Protein AF-A0A7D9DD69-F1 (afdb_monomer)

pLDDT: mean 77.29, std 23.42, range [24.44, 98.25]

Mean predicted aligned error: 15.16 Å

Radius of gyration: 44.45 Å; Cα contacts (8 Å, |Δi|>4): 655; chains: 1; bounding box: 105×96×141 Å

Organism: Paramuricea clavata (NCBI:txid317549)

Solvent-accessible surface area (backbone atoms only — not comparable to full-atom values): 34321 Å² total; per-residue (Å²): 134,87,79,85,89,86,81,89,85,89,87,83,90,85,90,81,84,88,82,89,82,88,84,87,80,83,84,85,90,84,85,79,85,83,73,83,82,72,94,60,93,62,76,54,63,95,55,53,42,67,31,34,36,70,46,91,91,73,37,58,45,72,32,66,70,46,43,62,41,33,50,72,35,76,39,39,26,29,24,41,16,40,39,37,50,54,94,67,60,61,38,58,52,50,19,60,60,71,69,52,87,55,54,75,74,68,70,62,97,63,82,75,55,71,34,30,28,39,40,51,45,71,23,93,90,40,83,76,30,27,32,34,43,33,47,46,33,38,44,83,63,86,89,45,97,70,38,69,65,49,41,49,52,48,49,45,49,41,53,72,68,22,13,18,34,34,41,43,44,69,43,61,87,46,73,64,60,52,50,64,47,36,61,50,49,56,52,52,46,47,51,54,54,48,52,66,78,76,54,88,65,92,75,88,59,87,82,75,64,82,55,39,39,33,34,41,38,27,34,48,37,78,76,78,61,54,56,97,88,36,82,48,52,50,46,56,50,48,54,57,64,46,47,78,58,85,59,82,91,30,51,74,58,31,51,39,31,49,47,52,49,67,53,31,74,51,68,46,41,44,68,29,39,56,52,58,88,55,70,77,55,66,50,46,61,87,79,53,60,75,85,70,41,38,66,72,22,53,55,45,50,52,52,48,41,52,45,55,75,70,66,44,45,64,25,54,57,90,91,30,72,30,22,24,50,50,45,44,54,52,50,51,45,47,40,53,17,61,65,67,77,45,62,46,50,63,68,62,53,49,53,51,48,31,51,54,51,48,52,54,51,52,50,54,46,51,50,53,50,52,49,56,46,59,73,64,62,78,59,27,48,49,67,68,59,50,50,52,52,50,51,52,52,52,50,52,46,50,53,51,55,74,66,35,69,56,50,74,67,42,95,57,42,70,59,53,53,46,56,51,51,53,53,53,50,54,51,49,57,52,51,55,52,48,36,38,51,47,3,41,51,53,41,52,52,52,48,52,60,61,40,46,63,57,52,52,38,54,77,67,48,70,39,72,38,93,67,17,50,64,51,50,53,54,53,51,54,50,39,50,51,53,59,69,70,48,77,67,37,23,76,29,40,64,60,55,52,50,55,50,58,60,67,42,50,65,56,53,52,51,42,45,52,50,32,52,52,52,51,53,52,51,52,53,54,51,64,73,50,66,85,76,73,87,90,89,70,71,72,72,60,65,75,63,63,75,63,58,65,62,52,53,54,53,52,51,52,56,55,54,71,72,68,70,89,87,84,86,89,87,88,84,85,82,90,76,89,82,89,82,80,85,84,84,83,86,134

Structure (mmCIF, N/CA/C/O backbone):
data_AF-A0A7D9DD69-F1
#
_entry.id   AF-A0A7D9DD69-F1
#
loop_
_atom_site.group_PDB
_atom_site.id
_atom_site.type_symbol
_atom_site.label_atom_id
_atom_site.label_alt_id
_atom_site.label_comp_id
_atom_site.label_asym_id
_atom_site.label_entity_id
_atom_site.label_seq_id
_atom_site.pdbx_PDB_ins_code
_atom_site.Cartn_x
_atom_site.Cartn_y
_atom_site.Cartn_z
_atom_site.occupancy
_atom_site.B_iso_or_equiv
_atom_site.auth_seq_id
_atom_site.auth_comp_id
_atom_site.auth_asym_id
_atom_site.auth_atom_id
_atom_site.pdbx_PDB_model_num
ATOM 1 N N . MET A 1 1 ? 31.871 -36.372 48.727 1.00 32.78 1 MET A N 1
ATOM 2 C CA . MET A 1 1 ? 32.206 -37.643 49.404 1.00 32.78 1 MET A CA 1
ATOM 3 C C . MET A 1 1 ? 31.165 -38.695 49.042 1.00 32.78 1 MET A C 1
ATOM 5 O O . MET A 1 1 ? 30.030 -38.507 49.437 1.00 32.78 1 MET A O 1
ATOM 9 N N . ARG A 1 2 ? 31.600 -39.726 48.288 1.00 28.94 2 ARG A N 1
ATOM 10 C CA . ARG A 1 2 ? 31.247 -41.170 48.341 1.00 28.94 2 ARG A CA 1
ATOM 11 C C . ARG A 1 2 ? 29.756 -41.576 48.411 1.00 28.94 2 ARG A C 1
ATOM 13 O O . ARG A 1 2 ? 29.055 -41.117 49.290 1.00 28.94 2 ARG A O 1
ATOM 20 N N . ASN A 1 3 ? 29.223 -42.524 47.639 1.00 29.34 3 ASN A N 1
ATOM 21 C CA . ASN A 1 3 ? 29.781 -43.535 46.736 1.00 29.34 3 ASN A CA 1
ATOM 22 C C . ASN A 1 3 ? 28.665 -44.042 45.798 1.00 29.34 3 ASN A C 1
ATOM 24 O O . ASN A 1 3 ? 27.531 -44.221 46.235 1.00 29.34 3 ASN A O 1
ATOM 28 N N . SER A 1 4 ? 29.035 -44.339 44.552 1.00 29.94 4 SER A N 1
ATOM 29 C CA . SER A 1 4 ? 28.314 -45.209 43.611 1.00 29.94 4 SER A CA 1
ATOM 30 C C . SER A 1 4 ? 28.330 -46.680 44.065 1.00 29.94 4 SER A C 1
ATOM 32 O O . SER A 1 4 ? 29.040 -47.029 45.013 1.00 29.94 4 SER A O 1
ATOM 34 N N . PRO A 1 5 ? 27.722 -47.574 43.269 1.00 42.00 5 PRO A N 1
ATOM 35 C CA . PRO A 1 5 ? 28.409 -48.806 42.912 1.00 42.00 5 PRO A CA 1
ATOM 36 C C . PRO A 1 5 ? 28.616 -48.941 41.396 1.00 42.00 5 PRO A C 1
ATOM 38 O O . PRO A 1 5 ? 27.797 -48.532 40.577 1.00 42.00 5 PRO A O 1
ATOM 41 N N . VAL A 1 6 ? 29.777 -49.508 41.087 1.00 30.62 6 VAL A N 1
ATOM 42 C CA . VAL A 1 6 ? 30.357 -49.869 39.789 1.00 30.62 6 VAL A CA 1
ATOM 43 C C . VAL A 1 6 ? 30.168 -51.374 39.575 1.00 30.62 6 VAL A C 1
ATOM 45 O O . VAL A 1 6 ? 30.194 -52.105 40.562 1.00 30.62 6 VAL A O 1
ATOM 48 N N . MET A 1 7 ? 30.040 -51.808 38.315 1.00 26.09 7 MET A N 1
ATOM 49 C CA . MET A 1 7 ? 30.712 -52.969 37.679 1.00 26.09 7 MET A CA 1
ATOM 50 C C . MET A 1 7 ? 30.493 -52.815 36.151 1.00 26.09 7 MET A C 1
ATOM 52 O O . MET A 1 7 ? 29.341 -52.745 35.735 1.00 26.09 7 MET A O 1
ATOM 56 N N . ASP A 1 8 ? 31.472 -52.453 35.302 1.00 26.75 8 ASP A N 1
ATOM 57 C CA . ASP A 1 8 ? 32.654 -53.201 34.793 1.00 26.75 8 ASP A CA 1
ATOM 58 C C . ASP A 1 8 ? 32.278 -54.567 34.187 1.00 26.75 8 ASP A C 1
ATOM 60 O O . ASP A 1 8 ? 31.524 -55.307 34.804 1.00 26.75 8 ASP A O 1
ATOM 64 N N . PHE A 1 9 ? 32.742 -55.049 33.029 1.00 26.03 9 PHE A N 1
ATOM 65 C CA . PHE A 1 9 ? 33.664 -54.663 31.944 1.00 26.03 9 PHE A CA 1
ATOM 66 C C . PHE A 1 9 ? 33.305 -55.649 30.794 1.00 26.03 9 PHE A C 1
ATOM 68 O O . PHE A 1 9 ? 32.940 -56.778 31.104 1.00 26.03 9 PHE A O 1
ATOM 75 N N . ASP A 1 10 ? 33.433 -55.308 29.503 1.00 24.94 10 ASP A N 1
ATOM 76 C CA . ASP A 1 10 ? 34.508 -55.902 28.683 1.00 24.94 10 ASP A CA 1
ATOM 77 C C . ASP A 1 10 ? 34.605 -55.353 27.247 1.00 24.94 10 ASP A C 1
ATOM 79 O O . ASP A 1 10 ? 33.635 -54.954 26.603 1.00 24.94 10 ASP A O 1
ATOM 83 N N . ARG A 1 11 ? 35.851 -55.336 26.777 1.00 27.84 11 ARG A N 1
ATOM 84 C CA . ARG A 1 11 ? 36.372 -54.809 25.514 1.00 27.84 11 ARG A CA 1
ATOM 85 C C . ARG A 1 11 ? 36.341 -55.880 24.415 1.00 27.84 11 ARG A C 1
ATOM 87 O O . ARG A 1 11 ? 36.663 -57.031 24.674 1.00 27.84 11 ARG A O 1
ATOM 94 N N . SER A 1 12 ? 36.179 -55.482 23.150 1.00 25.77 12 SER A N 1
ATOM 95 C CA . SER A 1 12 ? 37.261 -55.600 22.145 1.00 25.77 12 SER A CA 1
ATOM 96 C C . SER A 1 12 ? 36.825 -55.262 20.709 1.00 25.77 12 SER A C 1
ATOM 98 O O . SER A 1 12 ? 35.884 -55.791 20.135 1.00 25.77 12 SER A O 1
ATOM 100 N N . THR A 1 13 ? 37.609 -54.342 20.155 1.00 27.44 13 THR A N 1
ATOM 101 C CA . THR A 1 13 ? 37.945 -54.027 18.760 1.00 27.44 13 THR A CA 1
ATOM 102 C C . THR A 1 13 ? 37.728 -55.094 17.674 1.00 27.44 13 THR A C 1
ATOM 104 O O . THR A 1 13 ? 38.210 -56.215 17.827 1.00 27.44 13 THR A O 1
ATOM 107 N N . LYS A 1 14 ? 37.275 -54.657 16.483 1.00 26.62 14 LYS A N 1
ATOM 108 C CA . LYS A 1 14 ? 38.001 -54.853 15.203 1.00 26.62 14 LYS A CA 1
ATOM 109 C C . LYS A 1 14 ? 37.484 -53.943 14.073 1.00 26.62 14 LYS A C 1
ATOM 111 O O . LYS A 1 14 ? 36.289 -53.827 13.839 1.00 26.62 14 LYS A O 1
ATOM 116 N N . PHE A 1 15 ? 38.442 -53.311 13.398 1.00 25.58 15 PHE A N 1
ATOM 117 C CA . PHE A 1 15 ? 38.331 -52.524 12.166 1.00 25.58 15 PHE A CA 1
ATOM 118 C C . PHE A 1 15 ? 38.009 -53.408 10.946 1.00 25.58 15 PHE A C 1
ATOM 120 O O . PHE A 1 15 ? 38.595 -54.480 10.818 1.00 25.58 15 PHE A O 1
ATOM 127 N N . SER A 1 16 ? 37.182 -52.904 10.022 1.00 26.50 16 SER A N 1
ATOM 128 C CA . SER A 1 16 ? 37.130 -53.288 8.595 1.00 26.50 16 SER A CA 1
ATOM 129 C C . SER A 1 16 ? 36.269 -52.262 7.836 1.00 26.50 16 SER A C 1
ATOM 131 O O . SER A 1 16 ? 35.055 -52.255 7.973 1.00 26.50 16 SER A O 1
ATOM 133 N N . SER A 1 17 ? 36.897 -51.220 7.287 1.00 26.41 17 SER A N 1
ATOM 134 C CA . SER A 1 17 ? 36.973 -50.912 5.843 1.00 26.41 17 SER A CA 1
ATOM 135 C C . SER A 1 17 ? 35.661 -50.523 5.136 1.00 26.41 17 SER A C 1
ATOM 137 O O . SER A 1 17 ? 34.752 -51.325 4.972 1.00 26.41 17 SER A O 1
ATOM 139 N N . ALA A 1 18 ? 35.672 -49.266 4.686 1.00 28.25 18 ALA A N 1
ATOM 140 C CA . ALA A 1 18 ? 34.823 -48.565 3.725 1.00 28.25 18 ALA A CA 1
ATOM 141 C C . ALA A 1 18 ? 34.031 -49.394 2.697 1.00 28.25 18 ALA A C 1
ATOM 143 O O . ALA A 1 18 ? 34.611 -50.246 2.036 1.00 28.25 18 ALA A O 1
ATOM 144 N N . GLU A 1 19 ? 32.782 -48.975 2.449 1.00 26.14 19 GLU A N 1
ATOM 145 C CA . GLU A 1 19 ? 32.235 -48.752 1.100 1.00 26.14 19 GLU A CA 1
ATOM 146 C C . GLU A 1 19 ? 30.929 -47.917 1.141 1.00 26.14 19 GLU A C 1
ATOM 148 O O . GLU A 1 19 ? 29.940 -48.290 1.758 1.00 26.14 19 GLU A O 1
ATOM 153 N N . ASN A 1 20 ? 31.022 -46.721 0.550 1.00 26.17 20 ASN A N 1
ATOM 154 C CA . ASN A 1 20 ? 30.068 -45.922 -0.236 1.00 26.17 20 ASN A CA 1
ATOM 155 C C . ASN A 1 20 ? 28.526 -46.118 -0.190 1.00 26.17 20 ASN A C 1
ATOM 157 O O . ASN A 1 20 ? 28.002 -47.222 -0.224 1.00 26.17 20 ASN A O 1
ATOM 161 N N . LEU A 1 21 ? 27.860 -44.962 -0.396 1.00 25.94 21 LEU A N 1
ATOM 162 C CA . LEU A 1 21 ? 26.532 -44.709 -1.007 1.00 25.94 21 LEU A CA 1
ATOM 163 C C . LEU A 1 21 ? 25.315 -44.493 -0.079 1.00 25.94 21 LEU A C 1
ATOM 165 O O . LEU A 1 21 ? 24.577 -45.400 0.279 1.00 25.94 21 LEU A O 1
ATOM 169 N N . THR A 1 22 ? 25.088 -43.204 0.211 1.00 27.81 22 THR A N 1
ATOM 170 C CA . THR A 1 22 ? 23.798 -42.475 0.206 1.00 27.81 22 THR A CA 1
ATOM 171 C C . THR A 1 22 ? 22.512 -43.268 0.474 1.00 27.81 22 THR A C 1
ATOM 173 O O . THR A 1 22 ? 21.869 -43.771 -0.447 1.00 27.81 22 THR A O 1
ATOM 176 N N . THR A 1 23 ? 22.049 -43.234 1.723 1.00 26.03 23 THR A N 1
ATOM 177 C CA . THR A 1 23 ? 20.696 -43.627 2.133 1.00 26.03 23 THR A CA 1
ATOM 178 C C . THR A 1 23 ? 19.752 -42.422 2.133 1.00 26.03 23 THR A C 1
ATOM 180 O O . THR A 1 23 ? 19.706 -41.628 3.070 1.00 26.03 23 THR A O 1
ATOM 183 N N . ASN A 1 24 ? 18.956 -42.318 1.069 1.00 28.27 24 ASN A N 1
ATOM 184 C CA . ASN A 1 24 ? 17.640 -41.687 1.096 1.00 28.27 24 ASN A CA 1
ATOM 185 C C . ASN A 1 24 ? 16.652 -42.709 1.672 1.00 28.27 24 ASN A C 1
ATOM 187 O O . ASN A 1 24 ? 16.369 -43.698 1.006 1.00 28.27 24 ASN A O 1
ATOM 191 N N . GLN A 1 25 ? 16.129 -42.478 2.878 1.00 26.81 25 GLN A N 1
ATOM 192 C CA . GLN A 1 25 ? 14.882 -43.086 3.360 1.00 26.81 25 GLN A CA 1
ATOM 193 C C . GLN A 1 25 ? 14.379 -42.318 4.595 1.00 26.81 25 GLN A C 1
ATOM 195 O O . GLN A 1 25 ? 14.824 -42.539 5.719 1.00 26.81 25 GLN A O 1
ATOM 200 N N . LYS A 1 26 ? 13.430 -41.398 4.381 1.00 27.92 26 LYS A N 1
ATOM 201 C CA . LYS A 1 26 ? 12.448 -41.007 5.398 1.00 27.92 26 LYS A CA 1
ATOM 202 C C . LYS A 1 26 ? 11.127 -41.664 5.018 1.00 27.92 26 LYS A C 1
ATOM 204 O O . LYS A 1 26 ? 10.558 -41.359 3.973 1.00 27.92 26 LYS A O 1
ATOM 209 N N . ASN A 1 27 ? 10.686 -42.579 5.875 1.00 26.03 27 ASN A N 1
ATOM 210 C CA . ASN A 1 27 ? 9.362 -43.176 5.833 1.00 26.03 27 ASN A CA 1
ATOM 211 C C . ASN A 1 27 ? 8.303 -42.144 6.238 1.00 26.03 27 ASN A C 1
ATOM 213 O O . ASN A 1 27 ? 8.341 -41.582 7.330 1.00 26.03 27 ASN A O 1
ATOM 217 N N . SER A 1 28 ? 7.387 -41.939 5.296 1.00 24.61 28 SER A N 1
ATOM 218 C CA . SER A 1 28 ? 5.951 -41.689 5.437 1.00 24.61 28 SER A CA 1
ATOM 219 C C . SER A 1 28 ? 5.331 -42.058 6.795 1.00 24.61 28 SER A C 1
ATOM 221 O O . SER A 1 28 ? 5.498 -43.188 7.252 1.00 24.61 28 SER A O 1
ATOM 223 N N . LEU A 1 29 ? 4.547 -41.135 7.369 1.00 25.02 29 LEU A N 1
ATOM 224 C CA . LEU A 1 29 ? 3.099 -41.318 7.569 1.00 25.02 29 LEU A CA 1
ATOM 225 C C . LEU A 1 29 ? 2.457 -39.982 8.003 1.00 25.02 29 LEU A C 1
ATOM 227 O O . LEU A 1 29 ? 2.649 -39.558 9.135 1.00 25.02 29 LEU A O 1
ATOM 231 N N . TYR A 1 30 ? 1.748 -39.319 7.086 1.00 24.44 30 TYR A N 1
ATOM 232 C CA . TYR A 1 30 ? 0.469 -38.606 7.276 1.00 24.44 30 TYR A CA 1
ATOM 233 C C . TYR A 1 30 ? 0.099 -37.991 5.917 1.00 24.44 30 TYR A C 1
ATOM 235 O O . TYR A 1 30 ? 0.743 -37.053 5.450 1.00 24.44 30 TYR A O 1
ATOM 243 N N . SER A 1 31 ? -0.883 -38.589 5.244 1.00 24.77 31 SER A N 1
ATOM 244 C CA . SER A 1 31 ? -1.417 -38.103 3.969 1.00 24.77 31 SER A CA 1
ATOM 245 C C . SER A 1 31 ? -2.354 -36.914 4.211 1.00 24.77 31 SER A C 1
ATOM 247 O O . SER A 1 31 ? -3.229 -37.027 5.069 1.00 24.77 31 SER A O 1
ATOM 249 N N . PRO A 1 32 ? -2.226 -35.807 3.464 1.00 31.25 32 PRO A N 1
ATOM 250 C CA . PRO A 1 32 ? -3.256 -34.787 3.390 1.00 31.25 32 PRO A CA 1
ATOM 251 C C . PRO A 1 32 ? -4.260 -35.189 2.300 1.00 31.25 32 PRO A C 1
ATOM 253 O O . PRO A 1 32 ? -3.944 -35.164 1.113 1.00 31.25 32 PRO A O 1
ATOM 256 N N . GLU A 1 33 ? -5.470 -35.571 2.694 1.00 29.34 33 GLU A N 1
ATOM 257 C CA . GLU A 1 33 ? -6.645 -35.345 1.844 1.00 29.34 33 GLU A CA 1
ATOM 258 C C . GLU A 1 33 ? -6.802 -33.809 1.797 1.00 29.34 33 GLU A C 1
ATOM 260 O O . GLU A 1 33 ? -6.811 -33.157 2.836 1.00 29.34 33 GLU A O 1
ATOM 265 N N . GLY A 1 34 ? -6.727 -33.115 0.6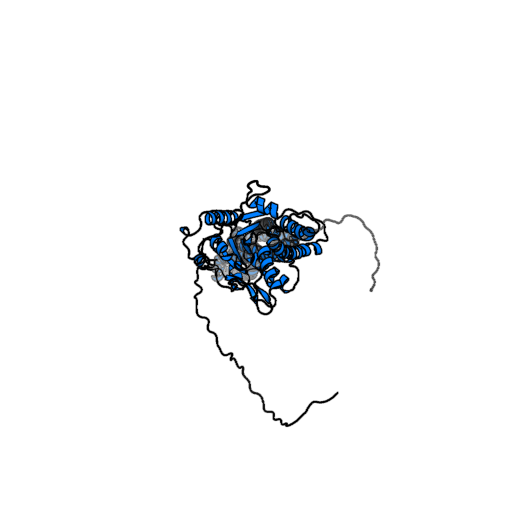67 1.00 30.33 34 GLY A N 1
ATOM 266 C CA . GLY A 1 34 ? -7.382 -33.413 -0.597 1.00 30.33 34 GLY A CA 1
ATOM 267 C C . GLY A 1 34 ? -8.543 -32.433 -0.776 1.00 30.33 34 GLY A C 1
ATOM 268 O O . GLY A 1 34 ? -9.678 -32.867 -0.893 1.00 30.33 34 GLY A O 1
ATOM 269 N N . CYS A 1 35 ? -8.260 -31.126 -0.743 1.00 27.83 35 CYS A N 1
ATOM 270 C CA . CYS A 1 35 ? -9.145 -30.112 -1.311 1.00 27.83 35 CYS A CA 1
ATOM 271 C C . CYS A 1 35 ? -8.352 -29.386 -2.388 1.00 27.83 35 CYS A C 1
ATOM 273 O O . CYS A 1 35 ? -7.356 -28.715 -2.097 1.00 27.83 35 CYS A O 1
ATOM 275 N N . ASP A 1 36 ? -8.790 -29.590 -3.623 1.00 28.75 36 ASP A N 1
ATOM 276 C CA . ASP A 1 36 ? -8.351 -28.867 -4.799 1.00 28.75 36 ASP A CA 1
ATOM 277 C C . ASP A 1 36 ? -8.392 -27.361 -4.512 1.00 28.75 36 ASP A C 1
ATOM 279 O O . ASP A 1 36 ? -9.416 -26.798 -4.121 1.00 28.75 36 ASP A O 1
ATOM 283 N N . LEU A 1 37 ? -7.239 -26.706 -4.645 1.00 37.34 37 LEU A N 1
ATOM 284 C CA . LEU A 1 37 ? -7.178 -25.253 -4.703 1.00 37.34 37 LEU A CA 1
ATOM 285 C C . LEU A 1 37 ? -7.710 -24.862 -6.077 1.00 37.34 37 LEU A C 1
ATOM 287 O O . LEU A 1 37 ? -6.955 -24.816 -7.049 1.00 37.34 37 LEU A O 1
ATOM 291 N N . ASP A 1 38 ? -9.021 -24.642 -6.139 1.00 34.59 38 ASP A N 1
ATOM 292 C CA . ASP A 1 38 ? -9.677 -24.056 -7.295 1.00 34.59 38 ASP A CA 1
ATOM 293 C C . ASP A 1 38 ? -8.937 -22.784 -7.716 1.00 34.59 38 ASP A C 1
ATOM 295 O O . ASP A 1 38 ? -8.648 -21.883 -6.923 1.00 34.59 38 ASP A O 1
ATOM 299 N N . THR A 1 39 ? -8.638 -22.729 -9.006 1.00 37.16 39 THR A N 1
ATOM 300 C CA . THR A 1 39 ? -8.120 -21.581 -9.745 1.00 37.16 39 THR A CA 1
ATOM 301 C C . THR A 1 39 ? -9.190 -20.495 -9.896 1.00 37.16 39 THR A C 1
ATOM 303 O O . THR A 1 39 ? -9.486 -20.081 -11.015 1.00 37.16 39 THR A O 1
ATOM 306 N N . ASN A 1 40 ? -9.801 -20.056 -8.795 1.00 38.56 40 ASN A N 1
ATOM 307 C CA . ASN A 1 40 ? -10.759 -18.957 -8.810 1.00 38.56 40 ASN A CA 1
ATOM 308 C C . ASN A 1 40 ? -10.058 -17.645 -8.455 1.00 38.56 40 ASN A C 1
ATOM 310 O O . ASN A 1 40 ? -9.325 -17.560 -7.471 1.00 38.56 40 ASN A O 1
ATOM 314 N N . ASP A 1 41 ? -10.336 -16.623 -9.262 1.00 50.88 41 ASP A N 1
ATOM 315 C CA . ASP A 1 41 ? -9.939 -15.214 -9.134 1.00 50.88 41 ASP A CA 1
ATOM 316 C C . ASP A 1 41 ? -10.411 -14.530 -7.826 1.00 50.88 41 ASP A C 1
ATOM 318 O O . ASP A 1 41 ? -10.318 -13.310 -7.682 1.00 50.88 41 ASP A O 1
ATOM 322 N N . ASP A 1 42 ? -10.899 -15.290 -6.843 1.00 64.50 42 ASP A N 1
ATOM 323 C CA . ASP A 1 42 ? -11.388 -14.766 -5.576 1.00 64.50 42 ASP A CA 1
ATOM 324 C C . ASP A 1 42 ? -10.217 -14.532 -4.613 1.00 64.50 42 ASP A C 1
ATOM 326 O O . ASP A 1 42 ? -9.624 -15.445 -4.036 1.00 64.50 42 ASP A O 1
ATOM 330 N N . ILE A 1 43 ? -9.881 -13.254 -4.427 1.00 77.00 43 ILE A N 1
ATOM 331 C CA . ILE A 1 43 ? -8.858 -12.786 -3.475 1.00 77.00 43 ILE A CA 1
ATOM 332 C C . ILE A 1 43 ? -9.223 -13.180 -2.029 1.00 77.00 43 ILE A C 1
ATOM 334 O O . ILE A 1 43 ? -8.339 -13.336 -1.181 1.00 77.00 43 ILE A O 1
ATOM 338 N N . TYR A 1 44 ? -10.518 -13.343 -1.743 1.00 85.56 44 TYR A N 1
ATOM 339 C CA . TYR A 1 44 ? -11.064 -13.552 -0.406 1.00 85.56 44 TYR A CA 1
ATOM 340 C C . TYR A 1 44 ? -11.412 -15.009 -0.117 1.00 85.56 44 TYR A C 1
ATOM 342 O O . TYR A 1 44 ? -11.805 -15.778 -0.987 1.00 85.56 44 TYR A O 1
ATOM 350 N N . THR A 1 45 ? -11.308 -15.376 1.156 1.00 80.75 45 THR A N 1
ATOM 351 C CA . THR A 1 45 ? -11.701 -16.692 1.655 1.00 80.75 45 THR A CA 1
ATOM 352 C C . THR A 1 45 ? -13.203 -16.752 1.922 1.00 80.75 45 THR A C 1
ATOM 354 O O . THR A 1 45 ? -13.808 -15.803 2.427 1.00 80.75 45 THR A O 1
ATOM 357 N N . THR A 1 46 ? -13.812 -17.898 1.615 1.00 84.88 46 THR A N 1
ATOM 358 C CA . THR A 1 46 ? -15.241 -18.153 1.861 1.00 84.88 46 THR A CA 1
ATOM 359 C C . THR A 1 46 ? -15.573 -18.267 3.347 1.00 84.88 46 THR A C 1
ATOM 361 O O . THR A 1 46 ? -16.703 -17.997 3.737 1.00 84.88 46 THR A O 1
ATOM 364 N N . GLU A 1 47 ? -14.590 -18.623 4.174 1.00 89.44 47 GLU A N 1
ATOM 365 C CA . GLU A 1 47 ? -14.723 -18.821 5.616 1.00 89.44 47 GLU A CA 1
ATOM 366 C C . GLU A 1 47 ? -13.608 -18.082 6.370 1.00 89.44 47 GLU A C 1
ATOM 368 O O . GLU A 1 47 ? -12.495 -17.941 5.844 1.00 89.44 47 GLU A O 1
ATOM 373 N N . PRO A 1 48 ? -13.867 -17.628 7.609 1.00 93.12 48 PRO A N 1
ATOM 374 C CA . PRO A 1 48 ? -12.834 -17.045 8.447 1.00 93.12 48 PRO A CA 1
ATOM 375 C C . PRO A 1 48 ? -11.748 -18.063 8.773 1.00 93.12 48 PRO A C 1
ATOM 377 O O . PRO A 1 48 ? -11.996 -19.260 8.915 1.00 93.12 48 PRO A O 1
ATOM 380 N N . MET A 1 49 ? -10.528 -17.571 8.963 1.00 93.00 49 MET A N 1
ATOM 381 C CA . MET A 1 49 ? -9.384 -18.424 9.267 1.00 93.00 49 MET A CA 1
ATOM 382 C C . MET A 1 49 ? -8.542 -17.892 10.420 1.00 93.00 49 MET A C 1
ATOM 384 O O . MET A 1 49 ? -8.548 -16.686 10.689 1.00 93.00 49 MET A O 1
ATOM 388 N N . PRO A 1 50 ? -7.775 -18.762 11.097 1.00 93.38 50 PRO A N 1
ATOM 389 C CA . PRO A 1 50 ? -6.865 -18.310 12.131 1.00 93.38 50 PRO A CA 1
ATOM 390 C C . PRO A 1 50 ? -5.807 -17.369 11.551 1.00 93.38 50 PRO A C 1
ATOM 392 O O . PRO A 1 50 ? -5.153 -17.698 10.562 1.00 93.38 50 PRO A O 1
ATOM 395 N N . PHE A 1 51 ? -5.614 -16.217 12.189 1.00 95.56 51 PHE A N 1
ATOM 396 C CA . PHE A 1 51 ? -4.622 -15.221 11.797 1.00 95.56 51 PHE A CA 1
ATOM 397 C C . PHE A 1 51 ? -3.431 -15.195 12.741 1.00 95.56 51 PHE A C 1
ATOM 399 O O . PHE A 1 51 ? -2.302 -15.349 12.293 1.00 95.56 51 PHE A O 1
ATOM 406 N N . ILE A 1 52 ? -3.668 -15.025 14.040 1.00 94.00 52 ILE A N 1
ATOM 407 C CA . ILE A 1 52 ? -2.615 -15.048 15.057 1.00 94.00 52 ILE A CA 1
ATOM 408 C C . ILE A 1 52 ? -2.967 -16.137 16.049 1.00 94.00 52 ILE A C 1
ATOM 410 O O . ILE A 1 52 ? -4.033 -16.103 16.651 1.00 94.00 52 ILE A O 1
ATOM 414 N N . GLN A 1 53 ? -2.082 -17.109 16.220 1.00 89.50 53 GLN A N 1
ATOM 415 C CA . GLN A 1 53 ? -2.321 -18.258 17.087 1.00 89.50 53 GLN A CA 1
ATOM 416 C C . GLN A 1 53 ? -1.179 -18.423 18.073 1.00 89.50 53 GLN A C 1
ATOM 418 O O . GLN A 1 53 ? -0.044 -18.043 17.791 1.00 89.50 53 GLN A O 1
ATOM 423 N N . SER A 1 54 ? -1.479 -19.017 19.224 1.00 83.25 54 SER A N 1
ATOM 424 C CA . SER A 1 54 ? -0.436 -19.466 20.134 1.00 83.25 54 SER A CA 1
ATOM 425 C C . SER A 1 54 ? 0.077 -20.835 19.711 1.00 83.25 54 SER A C 1
ATOM 427 O O . SER A 1 54 ? -0.701 -21.745 19.422 1.00 83.25 54 SER A O 1
ATOM 429 N N . VAL A 1 55 ? 1.396 -20.961 19.662 1.00 80.38 55 VAL A N 1
ATOM 430 C CA . VAL A 1 55 ? 2.125 -22.217 19.483 1.00 80.38 55 VAL A CA 1
ATOM 431 C C . VAL A 1 55 ? 2.784 -22.611 20.804 1.00 80.38 55 VAL A C 1
ATOM 433 O O . VAL A 1 55 ? 2.828 -21.817 21.745 1.00 80.38 55 VAL A O 1
ATOM 436 N N . GLY A 1 56 ? 3.290 -23.847 20.888 1.00 67.56 56 GLY A N 1
ATOM 437 C CA . GLY A 1 56 ? 3.907 -24.388 22.106 1.00 67.56 56 GLY A CA 1
ATOM 438 C C . GLY A 1 56 ? 4.841 -23.390 22.807 1.00 67.56 56 GLY A C 1
ATOM 439 O O . GLY A 1 56 ? 5.625 -22.700 22.151 1.00 67.56 56 GLY A O 1
ATOM 440 N N . ASN A 1 57 ? 4.744 -23.331 24.141 1.00 70.44 57 ASN A N 1
ATOM 441 C CA . ASN A 1 57 ? 5.411 -22.371 25.038 1.00 70.44 57 ASN A CA 1
ATOM 442 C C . ASN A 1 57 ? 4.794 -20.954 25.073 1.00 70.44 57 ASN A C 1
ATOM 444 O O . ASN A 1 57 ? 5.490 -20.000 25.417 1.00 70.44 57 ASN A O 1
ATOM 448 N N . GLY A 1 58 ? 3.522 -20.788 24.690 1.00 73.31 58 GLY A N 1
ATOM 449 C CA . GLY A 1 58 ? 2.781 -19.526 24.850 1.00 73.31 58 GLY A CA 1
ATOM 450 C C . GLY A 1 58 ? 3.141 -18.422 23.847 1.00 73.31 58 GLY A C 1
ATOM 451 O O . GLY A 1 58 ? 2.605 -17.318 23.929 1.00 73.31 58 GLY A O 1
ATOM 452 N N . LYS A 1 59 ? 4.014 -18.704 22.870 1.00 84.25 59 LYS A N 1
ATOM 453 C CA . LYS A 1 59 ? 4.415 -17.740 21.834 1.00 84.25 59 LYS A CA 1
ATOM 454 C C . LYS A 1 59 ? 3.326 -17.571 20.785 1.00 84.25 59 LYS A C 1
ATOM 456 O O . LYS A 1 59 ? 2.713 -18.547 20.366 1.00 84.25 59 LYS A O 1
ATOM 461 N N . LEU A 1 60 ? 3.130 -16.346 20.316 1.00 89.25 60 LEU A N 1
ATOM 462 C CA . LEU A 1 60 ? 2.199 -16.022 19.240 1.00 89.25 60 LEU A CA 1
ATOM 463 C C . LEU A 1 60 ? 2.889 -16.113 17.874 1.00 89.25 60 LEU A C 1
ATOM 465 O O . LEU A 1 60 ? 4.060 -15.765 17.742 1.00 89.25 60 LEU A O 1
ATOM 469 N N . VAL A 1 61 ? 2.181 -16.560 16.843 1.00 92.31 61 VAL A N 1
ATOM 470 C CA . VAL A 1 61 ? 2.672 -16.591 15.456 1.00 92.31 61 VAL A CA 1
ATOM 471 C C . VAL A 1 61 ? 1.579 -16.154 14.494 1.00 92.31 61 VAL A C 1
ATOM 473 O O . VAL A 1 61 ? 0.401 -16.439 14.714 1.00 92.31 61 VAL A O 1
ATOM 476 N N . VAL A 1 62 ? 1.982 -15.482 13.415 1.00 95.25 62 VAL A N 1
ATOM 477 C CA . VAL A 1 62 ? 1.094 -15.159 12.294 1.00 95.25 62 VAL A CA 1
ATOM 478 C C . VAL A 1 62 ? 0.955 -16.391 11.400 1.00 95.25 62 VAL A C 1
ATOM 480 O O . VAL A 1 62 ? 1.945 -17.031 11.046 1.00 95.25 62 VAL A O 1
ATOM 483 N N . ASN A 1 63 ? -0.277 -16.734 11.037 1.00 94.62 63 ASN A N 1
ATOM 484 C CA . ASN A 1 63 ? -0.594 -17.865 10.183 1.00 94.62 63 ASN A CA 1
ATOM 485 C C . ASN A 1 63 ? -0.139 -17.586 8.733 1.00 94.62 63 ASN A C 1
ATOM 487 O O . ASN A 1 63 ? -0.607 -16.614 8.130 1.00 94.62 63 ASN A O 1
ATOM 491 N N . PRO A 1 64 ? 0.716 -18.439 8.133 1.00 93.88 64 PRO A N 1
ATOM 492 C CA . PRO A 1 64 ? 1.213 -18.229 6.773 1.00 93.88 64 PRO A CA 1
ATOM 493 C C . PRO A 1 64 ? 0.112 -18.160 5.707 1.00 93.88 64 PRO A C 1
ATOM 495 O O . PRO A 1 64 ? 0.210 -17.358 4.786 1.00 93.88 64 PRO A O 1
ATOM 498 N N . ARG A 1 65 ? -0.967 -18.942 5.848 1.00 93.25 65 ARG A N 1
ATOM 499 C CA . ARG A 1 65 ? -2.080 -18.944 4.888 1.00 93.25 65 ARG A CA 1
ATOM 500 C C . ARG A 1 65 ? -2.849 -17.624 4.923 1.00 93.25 65 ARG A C 1
ATOM 502 O O . ARG A 1 65 ? -3.166 -17.075 3.872 1.00 93.25 65 ARG A O 1
ATOM 509 N N . ALA A 1 66 ? -3.108 -17.099 6.121 1.00 94.38 66 ALA A N 1
ATOM 510 C CA . ALA A 1 66 ? -3.731 -15.788 6.281 1.00 94.38 66 ALA A CA 1
ATOM 511 C C . ALA A 1 66 ? -2.828 -14.678 5.726 1.00 94.38 66 ALA A C 1
ATOM 513 O O . ALA A 1 66 ? -3.309 -13.776 5.045 1.00 94.38 66 ALA A O 1
ATOM 514 N N . ARG A 1 67 ? -1.511 -14.785 5.946 1.00 94.12 67 ARG A N 1
ATOM 515 C CA . ARG A 1 67 ? -0.522 -13.857 5.392 1.00 94.12 67 ARG A CA 1
ATOM 516 C C . ARG A 1 67 ? -0.546 -13.834 3.863 1.00 94.12 67 ARG A C 1
ATOM 518 O O . ARG A 1 67 ? -0.575 -12.755 3.278 1.00 94.12 67 ARG A O 1
ATOM 525 N N . ASP A 1 68 ? -0.567 -14.997 3.222 1.00 92.69 68 ASP A N 1
ATOM 526 C CA . ASP A 1 68 ? -0.568 -15.109 1.758 1.00 92.69 68 ASP A CA 1
ATOM 527 C C . ASP A 1 68 ? -1.874 -14.604 1.125 1.00 92.69 68 ASP A C 1
ATOM 529 O O . ASP A 1 68 ? -1.859 -14.092 0.008 1.00 92.69 68 ASP A O 1
ATOM 533 N N . MET A 1 69 ? -3.004 -14.725 1.828 1.00 94.12 69 MET A N 1
ATOM 534 C CA . MET A 1 69 ? -4.271 -14.107 1.422 1.00 94.12 69 MET A CA 1
ATOM 535 C C . MET A 1 69 ? -4.193 -12.581 1.556 1.00 94.12 69 MET A C 1
ATOM 537 O O . MET A 1 69 ? -4.459 -11.855 0.601 1.00 94.12 69 MET A O 1
ATOM 541 N N . LEU A 1 70 ? -3.789 -12.084 2.729 1.00 94.81 70 LEU A N 1
ATOM 542 C CA . LEU A 1 70 ? -3.700 -10.650 3.008 1.00 94.81 70 LEU A CA 1
ATOM 543 C C . LEU A 1 70 ? -2.707 -9.950 2.072 1.00 94.81 70 LEU A C 1
ATOM 545 O O . LEU A 1 70 ? -2.978 -8.843 1.631 1.00 94.81 70 LEU A O 1
ATOM 549 N N . SER A 1 71 ? -1.589 -10.578 1.696 1.00 91.19 71 SER A N 1
ATOM 550 C CA . SER A 1 71 ? -0.584 -9.952 0.822 1.00 91.19 71 SER A CA 1
ATOM 551 C C . SER A 1 71 ? -1.101 -9.617 -0.582 1.00 91.19 71 SER A C 1
ATOM 553 O O . SER A 1 71 ? -0.530 -8.744 -1.231 1.00 91.19 71 SER A O 1
ATOM 555 N N . ARG A 1 72 ? -2.188 -10.262 -1.026 1.00 91.94 72 ARG A N 1
ATOM 556 C CA . ARG A 1 72 ? -2.850 -10.012 -2.318 1.00 91.94 72 ARG A CA 1
ATOM 557 C C . ARG A 1 72 ? -3.805 -8.816 -2.289 1.00 91.94 72 ARG A C 1
ATOM 559 O O . ARG A 1 72 ? -4.287 -8.400 -3.337 1.00 91.94 72 ARG A O 1
ATOM 566 N N . ILE A 1 73 ? -4.107 -8.268 -1.110 1.00 93.38 73 ILE A N 1
ATOM 567 C CA . ILE A 1 73 ? -5.045 -7.153 -0.959 1.00 93.38 73 ILE A CA 1
ATOM 568 C C . ILE A 1 73 ? -4.291 -5.828 -1.116 1.00 93.38 73 ILE A C 1
ATOM 570 O O . ILE A 1 73 ? -3.619 -5.360 -0.195 1.00 93.38 73 ILE A O 1
ATOM 574 N N . GLU A 1 74 ? -4.440 -5.199 -2.280 1.00 90.69 74 GLU A N 1
ATOM 575 C CA . GLU A 1 74 ? -3.843 -3.887 -2.579 1.00 90.69 74 GLU A CA 1
ATOM 576 C C . GLU A 1 74 ? -4.676 -2.708 -2.050 1.00 90.69 74 GLU A C 1
ATOM 578 O O . GLU A 1 74 ? -4.148 -1.615 -1.850 1.00 90.69 74 GLU A O 1
ATOM 583 N N . LYS A 1 75 ? -5.972 -2.924 -1.784 1.00 94.06 75 LYS A N 1
ATOM 584 C CA . LYS A 1 75 ? -6.891 -1.892 -1.282 1.00 94.06 75 LYS A CA 1
ATOM 585 C C . LYS A 1 75 ? -6.533 -1.462 0.153 1.00 94.06 75 LYS A C 1
ATOM 587 O O . LYS A 1 75 ? -6.126 -2.311 0.954 1.00 94.06 75 LYS A O 1
ATOM 592 N N . PRO A 1 76 ? -6.746 -0.185 0.526 1.00 95.38 76 PRO A N 1
ATOM 593 C CA . PRO A 1 76 ? -6.715 0.252 1.918 1.00 95.38 76 PRO A CA 1
ATOM 594 C C . PRO A 1 76 ? -7.684 -0.552 2.790 1.00 95.38 76 PRO A C 1
ATOM 596 O O . PRO A 1 76 ? -8.824 -0.822 2.400 1.00 95.38 76 PRO A O 1
ATOM 599 N N . LEU A 1 77 ? -7.238 -0.927 3.987 1.00 97.50 77 LEU A N 1
ATOM 600 C CA . LEU A 1 77 ? -8.005 -1.780 4.889 1.00 97.50 77 LEU A CA 1
ATOM 601 C C . LEU A 1 77 ? -8.829 -0.960 5.884 1.00 97.50 77 LEU A C 1
ATOM 603 O O . LEU A 1 77 ? -8.299 -0.086 6.565 1.00 97.50 77 LEU A O 1
ATOM 607 N N . VAL A 1 78 ? -10.098 -1.313 6.061 1.00 98.00 78 VAL A N 1
ATOM 608 C CA . VAL A 1 78 ? -10.918 -0.957 7.226 1.00 98.00 78 VAL A CA 1
ATOM 609 C C . VAL A 1 78 ? -10.923 -2.173 8.147 1.00 98.00 78 VAL A C 1
ATOM 611 O O . VAL A 1 78 ? -11.523 -3.194 7.821 1.00 98.00 78 VAL A O 1
ATOM 614 N N . VAL A 1 79 ? -10.221 -2.092 9.279 1.00 98.06 79 VAL A N 1
ATOM 615 C CA . VAL A 1 79 ? -10.000 -3.237 10.173 1.00 98.06 79 VAL A CA 1
ATOM 616 C C . VAL A 1 79 ? -10.879 -3.100 11.412 1.00 98.06 79 VAL A C 1
ATOM 618 O O . VAL A 1 79 ? -10.590 -2.299 12.301 1.00 98.06 79 VAL A O 1
ATOM 621 N N . ILE A 1 80 ? -11.940 -3.895 11.502 1.00 98.25 80 ILE A N 1
ATOM 622 C CA . ILE A 1 80 ? -12.844 -3.921 12.653 1.00 98.25 80 ILE A CA 1
ATOM 623 C C . ILE A 1 80 ? -12.509 -5.146 13.495 1.00 98.25 80 ILE A C 1
ATOM 625 O O . ILE A 1 80 ? -12.663 -6.277 13.041 1.00 98.25 80 ILE A O 1
ATOM 629 N N . SER A 1 81 ? -12.048 -4.928 14.723 1.00 96.50 81 SER A N 1
ATOM 630 C CA . SER A 1 81 ? -11.795 -6.005 15.684 1.00 96.50 81 SER A CA 1
ATOM 631 C C . SER A 1 81 ? -12.875 -6.053 16.753 1.00 96.50 81 SER A C 1
ATOM 633 O O . SER A 1 81 ? -13.449 -5.020 17.088 1.00 96.50 81 SER A O 1
ATOM 635 N N . ILE A 1 82 ? -13.128 -7.231 17.318 1.00 94.19 82 ILE A N 1
ATOM 636 C CA . ILE A 1 82 ? -13.934 -7.379 18.529 1.00 94.19 82 ILE A CA 1
ATOM 637 C C . ILE A 1 82 ? -13.100 -8.010 19.632 1.00 94.19 82 ILE A C 1
ATOM 639 O O . ILE A 1 82 ? -12.368 -8.967 19.398 1.00 94.19 82 ILE A O 1
ATOM 643 N N . ALA A 1 83 ? -13.226 -7.476 20.842 1.00 89.50 83 ALA A N 1
ATOM 644 C CA . ALA A 1 83 ? -12.526 -7.970 22.014 1.00 89.50 83 ALA A CA 1
ATOM 645 C C . ALA A 1 83 ? -13.410 -7.857 23.264 1.00 89.50 83 ALA A C 1
ATOM 647 O O . ALA A 1 83 ? -14.336 -7.050 23.322 1.00 89.50 83 ALA A O 1
ATOM 648 N N . GLY A 1 84 ? -13.157 -8.686 24.276 1.00 86.12 84 GLY A N 1
ATOM 649 C CA . GLY A 1 84 ? -13.954 -8.711 25.505 1.00 86.12 84 GLY A CA 1
ATOM 650 C C . GLY A 1 84 ? -13.897 -10.056 26.219 1.00 86.12 84 GLY A C 1
ATOM 651 O O . GLY A 1 84 ? -13.201 -10.972 25.779 1.00 86.12 84 GLY A O 1
ATOM 652 N N . LEU A 1 85 ? -14.647 -10.189 27.315 1.00 79.19 85 LEU A N 1
ATOM 653 C CA . LEU A 1 85 ? -14.700 -11.430 28.099 1.00 79.19 85 LEU A CA 1
ATOM 654 C C . LEU A 1 85 ? -15.135 -12.631 27.238 1.00 79.19 85 LEU A C 1
ATOM 656 O O . LEU A 1 85 ? -15.867 -12.487 26.245 1.00 79.19 85 LEU A O 1
ATOM 660 N N . TYR A 1 86 ? -14.680 -13.828 27.606 1.00 73.19 86 TYR A N 1
ATOM 661 C CA . TYR A 1 86 ? -15.145 -15.075 26.991 1.00 73.19 86 TYR A CA 1
ATOM 662 C C . TYR A 1 86 ? -16.669 -15.239 27.137 1.00 73.19 86 TYR A C 1
ATOM 664 O O . TYR A 1 86 ? -17.285 -14.698 28.051 1.00 73.19 86 TYR A O 1
ATOM 672 N N . ARG A 1 87 ? -17.290 -15.937 26.172 1.00 73.00 87 ARG A N 1
ATOM 673 C CA . ARG A 1 87 ? -18.739 -16.246 26.138 1.00 73.00 87 ARG A CA 1
ATOM 674 C C . ARG A 1 87 ? -19.696 -15.046 26.186 1.00 73.00 87 ARG A C 1
ATOM 676 O O . ARG A 1 87 ? -20.811 -15.136 26.680 1.00 73.00 87 ARG A O 1
ATOM 683 N N . THR A 1 88 ? -19.299 -13.923 25.600 1.00 79.19 88 THR A N 1
ATOM 684 C CA . THR A 1 88 ? -20.149 -12.722 25.500 1.00 79.19 88 THR A CA 1
ATOM 685 C C . THR A 1 88 ? -20.818 -12.554 24.125 1.00 79.19 88 THR A C 1
ATOM 687 O O . THR A 1 88 ? -21.380 -11.499 23.832 1.00 79.19 88 THR A O 1
ATOM 690 N N . GLY A 1 89 ? -20.763 -13.577 23.260 1.00 84.94 89 GLY A N 1
ATOM 691 C CA . GLY A 1 89 ? -21.371 -13.564 21.922 1.00 84.94 89 GLY A CA 1
ATOM 692 C C . GLY A 1 89 ? -20.651 -12.663 20.910 1.00 84.94 89 GLY A C 1
ATOM 693 O O . GLY A 1 89 ? -21.320 -11.968 20.147 1.00 84.94 89 GLY A O 1
ATOM 694 N N . LYS A 1 90 ? -19.310 -12.632 20.939 1.00 90.38 90 LYS A N 1
ATOM 695 C CA . LYS A 1 90 ? -18.472 -11.813 20.042 1.00 90.38 90 LYS A CA 1
ATOM 696 C C . LYS A 1 90 ? -18.597 -12.250 18.580 1.00 90.38 90 LYS A C 1
ATOM 698 O O . LYS A 1 90 ? -19.036 -11.462 17.748 1.00 90.38 90 LYS A O 1
ATOM 703 N N . SER A 1 91 ? -18.338 -13.526 18.315 1.00 90.81 91 SER A N 1
ATOM 704 C CA . SER A 1 91 ? -18.408 -14.144 16.988 1.00 90.81 91 SER A CA 1
ATOM 705 C C . SER A 1 91 ? -19.785 -13.955 16.332 1.00 90.81 91 SER A C 1
ATOM 707 O O . SER A 1 91 ? -19.855 -13.629 15.154 1.00 90.81 91 SER A O 1
ATOM 709 N N . PHE A 1 92 ? -20.876 -13.980 17.117 1.00 91.31 92 PHE A N 1
ATOM 710 C CA . PHE A 1 92 ? -22.233 -13.644 16.645 1.00 91.31 92 PHE A CA 1
ATOM 711 C C . PHE A 1 92 ? -22.314 -12.236 16.052 1.00 91.31 92 PHE A C 1
ATOM 713 O O . PHE A 1 92 ? -22.836 -12.039 14.956 1.00 91.31 92 PHE A O 1
ATOM 720 N N . LEU A 1 93 ? -21.797 -11.235 16.770 1.00 93.69 93 LEU A N 1
ATOM 721 C CA . LEU A 1 93 ? -21.813 -9.858 16.282 1.00 93.69 93 LEU A CA 1
ATOM 722 C C . LEU A 1 93 ? -20.921 -9.686 15.055 1.00 93.69 93 LEU A C 1
ATOM 724 O O . LEU A 1 93 ? -21.284 -8.920 14.166 1.00 93.69 93 LEU A O 1
ATOM 728 N N . MET A 1 94 ? -19.801 -10.407 14.982 1.00 95.12 94 MET A N 1
ATOM 729 C CA . MET A 1 94 ? -18.904 -10.350 13.827 1.00 95.12 94 MET A CA 1
ATOM 730 C C . MET A 1 94 ? -19.494 -11.024 12.593 1.00 95.12 94 MET A C 1
ATOM 732 O O . MET A 1 94 ? -19.391 -10.452 11.514 1.00 95.12 94 MET A O 1
ATOM 736 N N . ASN A 1 95 ? -20.201 -12.146 12.744 1.00 93.56 95 ASN A N 1
ATOM 737 C CA . ASN A 1 95 ? -20.980 -12.762 11.665 1.00 93.56 95 ASN A CA 1
ATOM 738 C C . ASN A 1 95 ? -22.052 -11.795 11.147 1.00 93.56 95 ASN A C 1
ATOM 740 O O . ASN A 1 95 ? -22.172 -11.572 9.944 1.00 93.56 95 ASN A O 1
ATOM 744 N N . ARG A 1 96 ? -22.791 -11.138 12.052 1.00 93.69 96 ARG A N 1
ATOM 745 C CA . ARG A 1 96 ? -23.808 -10.141 11.678 1.00 93.69 96 ARG A CA 1
ATOM 746 C C . ARG A 1 96 ? -23.202 -8.907 11.002 1.00 93.69 96 ARG A C 1
ATOM 748 O O . ARG A 1 96 ? -23.762 -8.427 10.023 1.00 93.69 96 ARG A O 1
ATOM 755 N N . LEU A 1 97 ? -22.053 -8.419 11.471 1.00 96.00 97 LEU A N 1
ATOM 756 C CA . LEU A 1 97 ? -21.322 -7.305 10.854 1.00 96.00 97 LEU A CA 1
ATOM 757 C C . LEU A 1 97 ? -20.759 -7.672 9.476 1.00 96.00 97 LEU A C 1
ATOM 759 O O . LEU A 1 97 ? -20.819 -6.866 8.545 1.00 96.00 97 LEU A O 1
ATOM 763 N N . PHE A 1 98 ? -20.240 -8.890 9.330 1.00 95.06 98 PHE A N 1
ATOM 764 C CA . PHE A 1 98 ? -19.802 -9.427 8.046 1.00 95.06 98 PHE A CA 1
ATOM 765 C C . PHE A 1 98 ? -20.997 -9.762 7.136 1.00 95.06 98 PHE A C 1
ATOM 767 O O . PHE A 1 98 ? -20.860 -9.796 5.923 1.00 95.06 98 PHE A O 1
ATOM 774 N N . GLY A 1 99 ? -22.204 -9.924 7.673 1.00 92.56 99 GLY A N 1
ATOM 775 C CA . GLY A 1 99 ? -23.431 -10.136 6.902 1.00 92.56 99 GLY A CA 1
ATOM 776 C C . GLY A 1 99 ? -23.658 -11.576 6.435 1.00 92.56 99 GLY A C 1
ATOM 777 O O . GLY A 1 99 ? -24.562 -11.803 5.639 1.00 92.56 99 GLY A O 1
ATOM 778 N N . GLN A 1 100 ? -22.867 -12.536 6.918 1.00 89.50 100 GLN A N 1
ATOM 779 C CA . GLN A 1 100 ? -23.071 -13.972 6.704 1.00 89.50 100 GLN A CA 1
ATOM 780 C C . GLN A 1 100 ? -22.426 -14.781 7.846 1.00 89.50 100 GLN A C 1
ATOM 782 O O . GLN A 1 100 ? -21.491 -14.287 8.485 1.00 89.50 100 GLN A O 1
ATOM 787 N N . PRO A 1 101 ? -22.922 -15.998 8.140 1.00 87.62 101 PRO A N 1
ATOM 788 C CA . PRO A 1 101 ? -22.323 -16.866 9.149 1.00 87.62 101 PRO A CA 1
ATOM 789 C C . PRO A 1 101 ? -20.936 -17.343 8.704 1.00 87.62 101 PRO A C 1
ATOM 791 O O . PRO A 1 101 ? -20.737 -17.659 7.533 1.00 87.62 101 PRO A O 1
ATOM 794 N N . GLY A 1 102 ? -19.985 -17.403 9.637 1.00 88.38 102 GLY A N 1
ATOM 795 C CA . GLY A 1 102 ? -18.643 -17.913 9.353 1.00 88.38 102 GLY A CA 1
ATOM 796 C C . GLY A 1 102 ? -17.815 -18.197 10.601 1.00 88.38 102 GLY A C 1
ATOM 797 O O . GLY A 1 102 ? -17.283 -19.292 10.744 1.00 88.38 102 GLY A O 1
ATOM 798 N N . PHE A 1 103 ? -17.696 -17.239 11.527 1.00 89.06 103 PHE A N 1
ATOM 799 C CA . PHE A 1 103 ? -16.962 -17.467 12.773 1.00 89.06 103 PHE A CA 1
ATOM 800 C C . PHE A 1 103 ? -17.747 -18.440 13.646 1.00 89.06 103 PHE A C 1
ATOM 802 O O . PHE A 1 103 ? -18.935 -18.222 13.894 1.00 89.06 103 PHE A O 1
ATOM 809 N N . SER A 1 104 ? -17.078 -19.481 14.138 1.00 82.75 104 SER A N 1
ATOM 810 C CA . SER A 1 104 ? -17.702 -20.509 14.967 1.00 82.75 104 SER A CA 1
ATOM 811 C C . SER A 1 104 ? -18.275 -19.928 16.257 1.00 82.75 104 SER A C 1
ATOM 813 O O . SER A 1 104 ? -17.576 -19.271 17.030 1.00 82.75 104 SER A O 1
ATOM 815 N N . ILE A 1 105 ? -19.539 -20.238 16.530 1.00 78.44 105 ILE A N 1
ATOM 816 C CA . ILE A 1 105 ? -20.214 -19.894 17.779 1.00 78.44 105 ILE A CA 1
ATOM 817 C C . ILE A 1 105 ? -20.435 -21.180 18.550 1.00 78.44 105 ILE A C 1
ATOM 819 O O . ILE A 1 105 ? -21.116 -22.079 18.076 1.00 78.44 105 ILE A O 1
ATOM 823 N N . GLY A 1 106 ? -19.855 -21.291 19.741 1.00 63.47 106 GLY A N 1
ATOM 824 C CA . GLY A 1 106 ? -20.152 -22.415 20.626 1.00 63.47 106 GLY A CA 1
ATOM 825 C C . GLY A 1 106 ? -20.878 -21.954 21.880 1.00 63.47 106 GLY A C 1
ATOM 826 O O . GLY A 1 106 ? -20.471 -20.987 22.528 1.00 63.47 106 GLY A O 1
ATOM 827 N N . GLY A 1 107 ? -21.944 -22.682 22.213 1.00 54.47 107 GLY A N 1
ATOM 828 C CA . GLY A 1 107 ? -22.681 -22.589 23.478 1.00 54.47 107 GLY A CA 1
ATOM 829 C C . GLY A 1 107 ? -22.099 -23.455 24.605 1.00 54.47 107 GLY A C 1
ATOM 830 O O . GLY A 1 107 ? -22.705 -23.563 25.667 1.00 54.47 107 GLY A O 1
ATOM 831 N N . SER A 1 108 ? -20.946 -24.100 24.390 1.00 52.34 108 SER A N 1
ATOM 832 C CA . SER A 1 108 ? -20.297 -24.978 25.372 1.00 52.34 108 SER A CA 1
ATOM 833 C C . SER A 1 108 ? -19.411 -24.211 26.365 1.00 52.34 108 SER A C 1
ATOM 835 O O . SER A 1 108 ? -19.185 -23.002 26.264 1.00 52.34 108 SER A O 1
ATOM 837 N N . THR A 1 109 ? -18.900 -24.927 27.369 1.00 48.28 109 THR A N 1
ATOM 838 C CA . THR A 1 109 ? -17.986 -24.383 28.378 1.00 48.28 109 THR A CA 1
ATOM 839 C C . THR A 1 109 ? -16.537 -24.218 27.895 1.00 48.28 109 THR A C 1
ATOM 841 O O . THR A 1 109 ? -15.707 -23.739 28.655 1.00 48.28 109 THR A O 1
ATOM 844 N N . GLU A 1 110 ? -16.202 -24.546 26.654 1.00 52.22 110 GLU A N 1
ATOM 845 C CA . GLU A 1 110 ? -14.836 -24.392 26.133 1.00 52.22 110 GLU A CA 1
ATOM 846 C C . GLU A 1 110 ? -14.721 -23.127 25.265 1.00 52.22 110 GLU A C 1
ATOM 848 O O . GLU A 1 110 ? -15.682 -22.699 24.617 1.00 52.22 110 GLU A O 1
ATOM 853 N N . ALA A 1 111 ? -13.554 -22.477 25.264 1.00 58.94 111 ALA A N 1
ATOM 854 C CA . ALA A 1 111 ? -13.302 -21.342 24.381 1.00 58.94 111 ALA A CA 1
ATOM 855 C C . ALA A 1 111 ? -13.146 -21.817 22.923 1.00 58.94 111 ALA A C 1
ATOM 857 O O . ALA A 1 111 ? -12.176 -22.487 22.572 1.00 58.94 111 ALA A O 1
ATOM 858 N N . ASN A 1 112 ? -14.093 -21.440 22.056 1.00 59.34 112 ASN A N 1
ATOM 859 C CA . ASN A 1 112 ? -14.086 -21.856 20.643 1.00 59.34 112 ASN A CA 1
ATOM 860 C C . ASN A 1 112 ? -13.039 -21.106 19.807 1.00 59.34 112 ASN A C 1
ATOM 862 O O . ASN A 1 112 ? -12.409 -21.684 18.922 1.00 59.34 112 ASN A O 1
ATOM 866 N N . THR A 1 113 ? -12.830 -19.820 20.099 1.00 59.47 113 THR A N 1
ATOM 867 C CA . THR A 1 113 ? -11.888 -18.964 19.369 1.00 59.47 113 THR A CA 1
ATOM 868 C C . THR A 1 113 ? -10.566 -18.911 20.124 1.00 59.47 113 THR A C 1
ATOM 870 O O . THR A 1 113 ? -10.491 -18.277 21.172 1.00 59.47 113 THR A O 1
ATOM 873 N N . LYS A 1 114 ? -9.519 -19.545 19.586 1.00 78.75 114 LYS A N 1
ATOM 874 C CA . LYS A 1 114 ? -8.142 -19.437 20.099 1.00 78.75 114 LYS A CA 1
ATOM 875 C C . LYS A 1 114 ? -7.339 -18.441 19.263 1.00 78.75 114 LYS A C 1
ATOM 877 O O . LYS A 1 114 ? -7.280 -18.587 18.040 1.00 78.75 114 LYS A O 1
ATOM 882 N N . GLY A 1 115 ? -6.703 -17.465 19.911 1.00 88.00 115 GLY A N 1
ATOM 883 C CA . GLY A 1 115 ? -5.950 -16.393 19.255 1.00 88.00 115 GLY A CA 1
ATOM 884 C C . GLY A 1 115 ? -6.829 -15.333 18.574 1.00 88.00 115 GLY A C 1
ATOM 885 O O . GLY A 1 115 ? -7.826 -14.889 19.135 1.00 88.00 115 GLY A O 1
ATOM 886 N N . ILE A 1 116 ? -6.445 -14.891 17.376 1.00 93.31 116 ILE A N 1
ATOM 887 C CA . ILE A 1 116 ? -7.188 -13.936 16.540 1.00 93.31 116 ILE A CA 1
ATOM 888 C C . ILE A 1 116 ? -7.500 -14.608 15.211 1.00 93.31 116 ILE A C 1
ATOM 890 O O . ILE A 1 116 ? -6.601 -15.155 14.570 1.00 93.31 116 ILE A O 1
ATOM 894 N N . TRP A 1 117 ? -8.753 -14.531 14.785 1.00 95.00 117 TRP A N 1
ATOM 895 C CA . TRP A 1 117 ? -9.221 -14.995 13.485 1.00 95.00 117 TRP A CA 1
ATOM 896 C C . TRP A 1 117 ? -9.493 -13.807 12.571 1.00 95.00 117 TRP A C 1
ATOM 898 O O . TRP A 1 117 ? -9.857 -12.734 13.047 1.00 95.00 117 TRP A O 1
ATOM 908 N N . VAL A 1 118 ? -9.310 -13.995 11.267 1.00 96.69 118 VAL A N 1
ATOM 909 C CA . VAL A 1 118 ? -9.497 -12.958 10.248 1.00 96.69 118 VAL A CA 1
ATOM 910 C C . VAL A 1 118 ? -10.502 -13.403 9.198 1.00 96.69 118 VAL A C 1
ATOM 912 O O . VAL A 1 118 ? -10.504 -14.561 8.777 1.00 96.69 118 VAL A O 1
ATOM 915 N N . TRP A 1 119 ? -11.314 -12.453 8.744 1.00 96.19 119 TRP A N 1
ATOM 916 C CA . TRP A 1 119 ? -12.149 -12.597 7.560 1.00 96.19 119 TRP A CA 1
ATOM 917 C C . TRP A 1 119 ? -12.134 -11.315 6.738 1.00 96.19 119 TRP A C 1
ATOM 919 O O . TRP A 1 119 ? -12.200 -10.216 7.293 1.00 96.19 119 TRP A O 1
ATOM 929 N N . CYS A 1 120 ? -12.035 -11.445 5.419 1.00 95.94 120 CYS A N 1
ATOM 930 C CA . CYS A 1 120 ? -11.857 -10.316 4.515 1.00 95.94 120 CYS A CA 1
ATOM 931 C C . CYS A 1 120 ? -12.896 -10.348 3.399 1.00 95.94 120 CYS A C 1
ATOM 933 O O . CYS A 1 120 ? -13.265 -11.418 2.927 1.00 95.94 120 CYS A O 1
ATOM 935 N N . ARG A 1 121 ? -13.333 -9.164 2.972 1.00 95.25 121 ARG A N 1
ATOM 936 C CA . ARG A 1 121 ? -14.122 -8.950 1.755 1.00 95.25 121 ARG A CA 1
ATOM 937 C C . ARG A 1 121 ? -13.982 -7.509 1.284 1.00 95.25 121 ARG A C 1
ATOM 939 O O . ARG A 1 121 ? -13.525 -6.652 2.045 1.00 95.25 121 ARG A O 1
ATOM 946 N N . ASP A 1 122 ? -14.469 -7.219 0.088 1.00 95.75 122 ASP A N 1
ATOM 947 C CA . ASP A 1 122 ? -14.688 -5.837 -0.331 1.00 95.75 122 ASP A CA 1
ATOM 948 C C . ASP A 1 122 ? -15.581 -5.100 0.666 1.00 95.75 122 ASP A C 1
ATOM 950 O O . ASP A 1 122 ? -16.549 -5.650 1.207 1.00 95.75 122 ASP A O 1
ATOM 954 N N . HIS A 1 123 ? -15.235 -3.847 0.954 1.00 96.62 123 HIS A N 1
ATOM 955 C CA . HIS A 1 123 ? -16.009 -3.069 1.900 1.00 96.62 123 HIS A CA 1
ATOM 956 C C . HIS A 1 123 ? -17.406 -2.801 1.310 1.00 96.62 123 HIS A C 1
ATOM 958 O O . HIS A 1 123 ? -17.520 -2.205 0.238 1.00 96.62 123 HIS A O 1
ATOM 964 N N . PRO A 1 124 ? -18.494 -3.186 2.006 1.00 95.19 124 PRO A N 1
ATOM 965 C CA . PRO A 1 124 ? -19.836 -3.251 1.416 1.00 95.19 124 PRO A CA 1
ATOM 966 C C . PRO A 1 124 ? -20.383 -1.889 0.975 1.00 95.19 124 PRO A C 1
ATOM 968 O O . PRO A 1 124 ? -21.343 -1.828 0.214 1.00 95.19 124 PRO A O 1
ATOM 971 N N . TRP A 1 125 ? -19.805 -0.797 1.481 1.00 95.38 125 TRP A N 1
ATOM 972 C CA . TRP A 1 125 ? -20.220 0.575 1.175 1.00 95.38 125 TRP A CA 1
ATOM 973 C C . TRP A 1 125 ? -19.139 1.405 0.481 1.00 95.38 125 TRP A C 1
ATOM 975 O O . TRP A 1 125 ? -19.353 2.592 0.247 1.00 95.38 125 TRP A O 1
ATOM 985 N N . ASN A 1 126 ? -17.974 0.815 0.196 1.00 95.25 126 ASN A N 1
ATOM 986 C CA . ASN A 1 126 ? -16.900 1.485 -0.531 1.00 95.25 126 ASN A CA 1
ATOM 987 C C . ASN A 1 126 ? -16.012 0.460 -1.252 1.00 95.25 126 ASN A C 1
ATOM 989 O O . ASN A 1 126 ? -15.129 -0.135 -0.646 1.00 95.25 126 ASN A O 1
ATOM 993 N N . GLU A 1 127 ? -16.210 0.291 -2.555 1.00 92.38 127 GLU A N 1
ATOM 994 C CA . GLU A 1 127 ? -15.491 -0.704 -3.363 1.00 92.38 127 GLU A CA 1
ATOM 995 C C . GLU A 1 127 ? -13.976 -0.445 -3.468 1.00 92.38 127 GLU A C 1
ATOM 997 O O . GLU A 1 127 ? -13.218 -1.359 -3.796 1.00 92.38 127 GLU A O 1
ATOM 1002 N N . GLU A 1 128 ? -13.507 0.768 -3.157 1.00 94.88 128 GLU A N 1
ATOM 1003 C CA . GLU A 1 128 ? -12.078 1.111 -3.131 1.00 94.88 128 GLU A CA 1
AT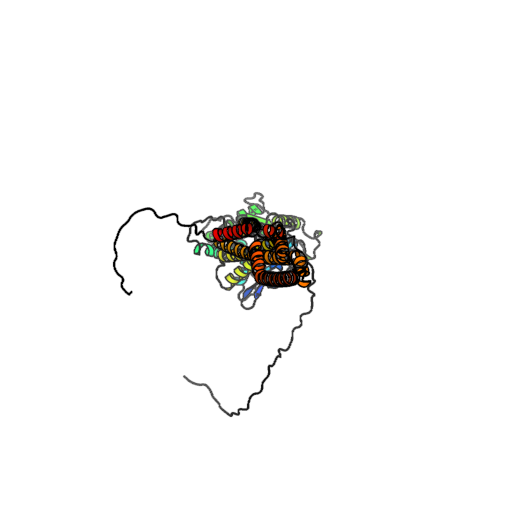OM 1004 C C . GLU A 1 128 ? -11.372 0.616 -1.857 1.00 94.88 128 GLU A C 1
ATOM 1006 O O . GLU A 1 128 ? -10.151 0.702 -1.751 1.00 94.88 128 GLU A O 1
ATOM 1011 N N . GLN A 1 129 ? -12.121 0.090 -0.885 1.00 96.38 129 GLN A N 1
ATOM 1012 C CA . GLN A 1 129 ? -11.620 -0.342 0.418 1.00 96.38 129 GLN A CA 1
ATOM 1013 C C . GLN A 1 129 ? -11.900 -1.828 0.653 1.00 96.38 129 GLN A C 1
ATOM 1015 O O . GLN A 1 129 ? -12.851 -2.402 0.124 1.00 96.38 129 GLN A O 1
ATOM 1020 N N . CYS A 1 130 ? -11.089 -2.455 1.500 1.00 97.56 130 CYS A N 1
ATOM 1021 C CA . CYS A 1 130 ? -11.309 -3.823 1.961 1.00 97.56 130 CYS A CA 1
ATOM 1022 C C . CYS A 1 130 ? -11.750 -3.810 3.426 1.00 97.56 130 CYS A C 1
ATOM 1024 O O . CYS A 1 130 ? -11.082 -3.216 4.271 1.00 97.56 130 CYS A O 1
ATOM 1026 N N . LEU A 1 131 ? -12.838 -4.506 3.750 1.00 97.94 131 LEU A N 1
ATOM 1027 C CA . LEU A 1 131 ? -13.225 -4.769 5.131 1.00 97.94 131 LEU A CA 1
ATOM 1028 C C . LEU A 1 131 ? -12.439 -5.976 5.655 1.00 97.94 131 LEU A C 1
ATOM 1030 O O . LEU A 1 131 ? -12.452 -7.045 5.047 1.00 97.94 131 LEU A O 1
ATOM 1034 N N . VAL A 1 132 ? -11.798 -5.811 6.808 1.00 98.00 132 VAL A N 1
ATOM 1035 C CA . VAL A 1 132 ? -11.126 -6.878 7.553 1.00 98.00 132 VAL A CA 1
ATOM 1036 C C . VAL A 1 132 ? -11.778 -6.987 8.922 1.00 98.00 132 VAL A C 1
ATOM 1038 O O . VAL A 1 132 ? -11.788 -6.033 9.695 1.00 98.00 132 VAL A O 1
ATOM 1041 N N . VAL A 1 133 ? -12.327 -8.155 9.222 1.00 97.88 133 VAL A N 1
ATOM 1042 C CA . VAL A 1 133 ? -13.034 -8.453 10.467 1.00 97.88 133 VAL A CA 1
ATOM 1043 C C . VAL A 1 133 ? -12.149 -9.370 11.304 1.00 97.88 133 VAL A C 1
ATOM 1045 O O . VAL A 1 133 ? -11.763 -10.441 10.839 1.00 97.88 133 VAL A O 1
ATOM 1048 N N . LEU A 1 134 ? -11.797 -8.931 12.515 1.00 97.19 134 LEU A N 1
ATOM 1049 C CA . LEU A 1 134 ? -10.958 -9.680 13.450 1.00 97.19 134 LEU A CA 1
ATOM 1050 C C . LEU A 1 134 ? -11.775 -10.142 14.660 1.00 97.19 134 LEU A C 1
ATOM 1052 O O . LEU A 1 134 ? -12.209 -9.310 15.459 1.00 97.19 134 LEU A O 1
ATOM 1056 N N . ASP A 1 135 ? -11.950 -11.452 14.820 1.00 94.50 135 ASP A N 1
ATOM 1057 C CA . ASP A 1 135 ? -12.558 -12.037 16.022 1.00 94.50 135 ASP A CA 1
ATOM 1058 C C . ASP A 1 135 ? -11.465 -12.522 16.974 1.00 94.50 135 ASP A C 1
ATOM 1060 O O . ASP A 1 135 ? -10.625 -13.347 16.602 1.00 94.50 135 ASP A O 1
ATOM 1064 N N . SER A 1 136 ? -11.436 -11.972 18.189 1.00 89.69 136 SER A N 1
ATOM 1065 C CA . SER A 1 136 ? -10.437 -12.330 19.193 1.00 89.69 136 SER A CA 1
ATOM 1066 C C . SER A 1 136 ? -10.959 -13.379 20.169 1.00 89.69 136 SER A C 1
ATOM 1068 O O . SER A 1 136 ? -12.137 -13.425 20.539 1.00 89.69 136 SER A O 1
ATOM 1070 N N . GLU A 1 137 ? -10.029 -14.157 20.702 1.00 83.94 137 GLU A N 1
ATOM 1071 C CA . GLU A 1 137 ? -10.232 -14.954 21.901 1.00 83.94 137 GLU A CA 1
ATOM 1072 C C . GLU A 1 137 ? -10.751 -14.092 23.065 1.00 83.94 137 GLU A C 1
ATOM 1074 O O . GLU A 1 137 ? -10.518 -12.879 23.142 1.00 83.94 137 GLU A O 1
ATOM 1079 N N . GLY A 1 138 ? -11.547 -14.707 23.942 1.00 75.38 138 GLY A N 1
ATOM 1080 C CA . GLY A 1 138 ? -12.108 -14.026 25.101 1.00 75.38 138 GLY A CA 1
ATOM 1081 C C . GLY A 1 138 ? -11.137 -13.955 26.273 1.00 75.38 138 GLY A C 1
ATOM 1082 O O . GLY A 1 138 ? -10.500 -14.947 26.592 1.00 75.38 138 GLY A O 1
ATOM 1083 N N . LEU A 1 139 ? -11.094 -12.808 26.952 1.00 73.38 139 LEU A N 1
ATOM 1084 C CA . LEU A 1 139 ? -10.294 -12.622 28.167 1.00 73.38 139 LEU A CA 1
ATOM 1085 C C . LEU A 1 139 ? -10.814 -13.482 29.324 1.00 73.38 139 LEU A C 1
ATOM 1087 O O . LEU A 1 139 ? -12.004 -13.376 29.627 1.00 73.38 139 LEU A O 1
ATOM 1091 N N . GLY A 1 140 ? -9.929 -14.189 30.033 1.00 64.81 140 GLY A N 1
ATOM 1092 C CA . GLY A 1 140 ? -10.215 -14.833 31.320 1.00 64.81 140 GLY A CA 1
ATOM 1093 C C . GLY A 1 140 ? -10.603 -16.309 31.237 1.00 64.81 140 GLY A C 1
ATOM 1094 O O . GLY A 1 140 ? -11.350 -16.776 32.099 1.00 64.81 140 GLY A O 1
ATOM 1095 N N . ASP A 1 141 ? -10.134 -17.022 30.213 1.00 64.75 141 ASP A N 1
ATOM 1096 C CA . ASP A 1 141 ? -10.356 -18.464 30.085 1.00 64.75 141 ASP A CA 1
ATOM 1097 C C . ASP A 1 141 ? -9.563 -19.248 31.151 1.00 64.75 141 ASP A C 1
ATOM 1099 O O . ASP A 1 141 ? -8.364 -19.039 31.345 1.00 64.75 141 ASP A O 1
ATOM 1103 N N . THR A 1 142 ? -10.242 -20.133 31.883 1.00 50.97 142 THR A N 1
ATOM 1104 C CA . THR A 1 142 ? -9.723 -20.775 33.105 1.00 50.97 142 THR A CA 1
ATOM 1105 C C . THR A 1 142 ? -8.795 -21.963 32.850 1.00 50.97 142 THR A C 1
ATOM 1107 O O . THR A 1 142 ? -8.194 -22.470 33.793 1.00 50.97 142 THR A O 1
ATOM 1110 N N . GLU A 1 143 ? -8.665 -22.422 31.605 1.00 56.16 143 GLU A N 1
ATOM 1111 C CA . GLU A 1 143 ? -7.915 -23.640 31.251 1.00 56.16 143 GLU A CA 1
ATOM 1112 C C . GLU A 1 143 ? -6.411 -23.416 30.992 1.00 56.16 143 GLU A C 1
ATOM 1114 O O . GLU A 1 143 ? -5.710 -24.333 30.565 1.00 56.16 143 GLU A O 1
ATOM 1119 N N . LYS A 1 144 ? -5.880 -22.212 31.239 1.00 56.06 144 LYS A N 1
ATOM 1120 C CA . LYS A 1 144 ? -4.507 -21.845 30.858 1.00 56.06 144 LYS A CA 1
ATOM 1121 C C . LYS A 1 144 ? -3.571 -21.687 32.064 1.00 56.06 144 LYS A C 1
ATOM 1123 O O . LYS A 1 144 ? -3.750 -20.776 32.868 1.00 56.06 144 LYS A O 1
ATOM 1128 N N . GLU A 1 145 ? -2.512 -22.498 32.127 1.00 47.50 145 GLU A N 1
ATOM 1129 C CA . GLU A 1 145 ? -1.472 -22.440 33.178 1.00 47.50 145 GLU A CA 1
ATOM 1130 C C . GLU A 1 145 ? -0.632 -21.135 33.149 1.00 47.50 145 GLU A C 1
ATOM 1132 O O . GLU A 1 145 ? -0.241 -20.655 34.209 1.00 47.50 145 GLU A O 1
ATOM 1137 N N . ASP A 1 146 ? -0.461 -20.497 31.975 1.00 52.50 146 ASP A N 1
ATOM 1138 C CA . ASP A 1 146 ? 0.204 -19.184 31.766 1.00 52.50 146 ASP A CA 1
ATOM 1139 C C . ASP A 1 146 ? -0.768 -18.085 31.243 1.00 52.50 146 ASP A C 1
ATOM 1141 O O . ASP A 1 146 ? -0.365 -17.065 30.672 1.00 52.50 146 ASP A O 1
ATOM 1145 N N . GLY A 1 147 ? -2.082 -18.297 31.403 1.00 53.88 147 GLY A N 1
ATOM 1146 C CA . GLY A 1 147 ? -3.145 -17.661 30.605 1.00 53.88 147 GLY A CA 1
ATOM 1147 C C . GLY A 1 147 ? -3.249 -16.142 30.630 1.00 53.88 147 GLY A C 1
ATOM 1148 O O . GLY A 1 147 ? -3.665 -15.545 29.638 1.00 53.88 147 GLY A O 1
ATOM 1149 N N . ILE A 1 148 ? -2.842 -15.504 31.729 1.00 56.34 148 ILE A N 1
ATOM 1150 C CA . ILE A 1 148 ? -3.043 -14.063 31.910 1.00 56.34 148 ILE A CA 1
ATOM 1151 C C . ILE A 1 148 ? -2.253 -13.282 30.856 1.00 56.34 148 ILE A C 1
ATOM 1153 O O . ILE A 1 148 ? -2.844 -12.466 30.164 1.00 56.34 148 ILE A O 1
ATOM 1157 N N . ASN A 1 149 ? -0.959 -13.563 30.662 1.00 64.81 149 ASN A N 1
ATOM 1158 C CA . ASN A 1 149 ? -0.117 -12.796 29.731 1.00 64.81 149 ASN A CA 1
ATOM 1159 C C . ASN A 1 149 ? -0.550 -12.965 28.267 1.00 64.81 149 ASN A C 1
ATOM 1161 O O . ASN A 1 149 ? -0.519 -12.012 27.489 1.00 64.81 149 ASN A O 1
ATOM 1165 N N . GLN A 1 150 ? -0.989 -14.168 27.894 1.00 71.94 150 GLN A N 1
ATOM 1166 C CA . GLN A 1 150 ? -1.405 -14.469 26.528 1.00 71.94 150 GLN A CA 1
ATOM 1167 C C . GLN A 1 150 ? -2.726 -13.781 26.162 1.00 71.94 150 GLN A C 1
ATOM 1169 O O . GLN A 1 150 ? -2.826 -13.199 25.081 1.00 71.94 150 GLN A O 1
ATOM 1174 N N . ASP A 1 151 ? -3.712 -13.802 27.062 1.00 74.69 151 ASP A N 1
ATOM 1175 C CA . ASP A 1 151 ? -4.990 -13.109 26.873 1.00 74.69 151 ASP A CA 1
ATOM 1176 C C . ASP A 1 151 ? -4.772 -11.606 26.679 1.00 74.69 151 ASP A C 1
ATOM 1178 O O . ASP A 1 151 ? -5.401 -10.975 25.824 1.00 74.69 151 ASP A O 1
ATOM 1182 N N . VAL A 1 152 ? -3.818 -11.040 27.424 1.00 75.62 152 VAL A N 1
ATOM 1183 C CA . VAL A 1 152 ? -3.461 -9.632 27.282 1.00 75.62 152 VAL A CA 1
ATOM 1184 C C . VAL A 1 152 ? -2.851 -9.345 25.913 1.00 75.62 152 VAL A C 1
ATOM 1186 O O . VAL A 1 152 ? -3.251 -8.384 25.259 1.00 75.62 152 VAL A O 1
ATOM 1189 N N . HIS A 1 153 ? -1.907 -10.174 25.459 1.00 80.50 153 HIS A N 1
ATOM 1190 C CA . HIS A 1 153 ? -1.269 -10.002 24.154 1.00 80.50 153 HIS A CA 1
ATOM 1191 C C . HIS A 1 153 ? -2.277 -10.097 23.007 1.00 80.50 153 HIS A C 1
ATOM 1193 O O . HIS A 1 153 ? -2.251 -9.261 22.105 1.00 80.50 153 HIS A O 1
ATOM 1199 N N . VAL A 1 154 ? -3.195 -11.069 23.049 1.00 84.94 154 VAL A N 1
ATOM 1200 C CA . VAL A 1 154 ? -4.261 -11.210 22.044 1.00 84.94 154 VAL A CA 1
ATOM 1201 C C . VAL A 1 154 ? -5.153 -9.971 22.025 1.00 84.94 154 VAL A C 1
ATOM 1203 O O . VAL A 1 154 ? -5.437 -9.425 20.958 1.00 84.94 154 VAL A O 1
ATOM 1206 N N . PHE A 1 155 ? -5.546 -9.477 23.198 1.00 82.50 155 PHE A N 1
ATOM 1207 C CA . PHE A 1 155 ? -6.353 -8.269 23.293 1.00 82.50 155 PHE A CA 1
ATOM 1208 C C . PHE A 1 155 ? -5.616 -7.038 22.750 1.00 82.50 155 PHE A C 1
ATOM 1210 O O . PHE A 1 155 ? -6.173 -6.267 21.968 1.00 82.50 155 PHE A O 1
ATOM 1217 N N . ALA A 1 156 ? -4.353 -6.851 23.133 1.00 81.81 156 ALA A N 1
ATOM 1218 C CA . ALA A 1 156 ? -3.546 -5.728 22.675 1.00 81.81 156 ALA A CA 1
ATOM 1219 C C . ALA A 1 156 ? -3.338 -5.755 21.159 1.00 81.81 156 ALA A C 1
ATOM 1221 O O . ALA A 1 156 ? -3.466 -4.717 20.514 1.00 81.81 156 ALA A O 1
ATOM 1222 N N . LEU A 1 157 ? -3.092 -6.933 20.579 1.00 87.12 157 LEU A N 1
ATOM 1223 C CA . LEU A 1 157 ? -2.996 -7.112 19.131 1.00 87.12 157 LEU A CA 1
ATOM 1224 C C . LEU A 1 157 ? -4.304 -6.753 18.423 1.00 87.12 157 LEU A C 1
ATOM 1226 O O . LEU A 1 157 ? -4.259 -6.047 17.419 1.00 87.12 157 LEU A O 1
ATOM 1230 N N . ALA A 1 158 ? -5.459 -7.171 18.953 1.00 89.25 158 ALA A N 1
ATOM 1231 C CA . ALA A 1 158 ? -6.759 -6.809 18.387 1.00 89.25 158 ALA A CA 1
ATOM 1232 C C . ALA A 1 158 ? -6.931 -5.280 18.320 1.00 89.25 158 ALA A C 1
ATOM 1234 O O . ALA A 1 158 ? -7.272 -4.738 17.267 1.00 89.25 158 ALA A O 1
ATOM 1235 N N . VAL A 1 159 ? -6.584 -4.571 19.401 1.00 86.38 159 VAL A N 1
ATOM 1236 C CA . VAL A 1 159 ? -6.622 -3.101 19.446 1.00 86.38 159 VAL A CA 1
ATOM 1237 C C . VAL A 1 159 ? -5.630 -2.478 18.467 1.00 86.38 159 VAL A C 1
ATOM 1239 O O . VAL A 1 159 ? -6.013 -1.650 17.640 1.00 86.38 159 VAL A O 1
ATOM 1242 N N . LEU A 1 160 ? -4.366 -2.896 18.529 1.00 84.44 160 LEU A N 1
ATOM 1243 C CA . LEU A 1 160 ? -3.268 -2.356 17.731 1.00 84.44 160 LEU A CA 1
ATOM 1244 C C . LEU A 1 160 ? -3.476 -2.495 16.228 1.00 84.44 160 LEU A C 1
ATOM 1246 O O . LEU A 1 160 ? -3.114 -1.598 15.468 1.00 84.44 160 LEU A O 1
ATOM 1250 N N . LEU A 1 161 ? -4.024 -3.624 15.790 1.00 91.31 161 LEU A N 1
ATOM 1251 C CA . LEU A 1 161 ? -4.222 -3.926 14.377 1.00 91.31 161 LEU A CA 1
ATOM 1252 C C . LEU A 1 161 ? -5.461 -3.231 13.814 1.00 91.31 161 LEU A C 1
ATOM 1254 O O . LEU A 1 161 ? -5.486 -2.866 12.641 1.00 91.31 161 LEU A O 1
ATOM 1258 N N . SER A 1 162 ? -6.467 -2.988 14.648 1.00 93.06 162 SER A N 1
ATOM 1259 C CA . SER A 1 162 ? -7.736 -2.415 14.213 1.00 93.06 162 SER A CA 1
ATOM 1260 C C . SER A 1 162 ? -7.651 -0.951 13.781 1.00 93.06 162 SER A C 1
ATOM 1262 O O . SER A 1 162 ? -6.783 -0.214 14.242 1.00 93.06 162 SER A O 1
ATOM 1264 N N . SER A 1 163 ? -8.568 -0.523 12.912 1.00 94.31 163 SER A N 1
ATOM 1265 C CA . SER A 1 163 ? -8.995 0.871 12.740 1.00 94.31 163 SER A CA 1
ATOM 1266 C C . SER A 1 163 ? -10.251 1.190 13.560 1.00 94.31 163 SER A C 1
ATOM 1268 O O . SER A 1 163 ? -10.459 2.345 13.932 1.00 94.31 163 SER A O 1
ATOM 1270 N N . CYS A 1 164 ? -11.041 0.168 13.905 1.00 96.12 164 CYS A N 1
ATOM 1271 C CA . CYS A 1 164 ? -12.131 0.235 14.870 1.00 96.12 164 CYS A CA 1
ATOM 1272 C C . CYS A 1 164 ? -12.094 -0.954 15.843 1.00 96.12 164 CYS A C 1
ATOM 1274 O O . CYS A 1 164 ? -12.005 -2.111 15.428 1.00 96.12 164 CYS A O 1
ATOM 1276 N N . VAL A 1 165 ? -12.197 -0.672 17.142 1.00 94.31 165 VAL A N 1
ATOM 1277 C CA . VAL A 1 165 ? -12.295 -1.690 18.197 1.00 94.31 165 VAL A CA 1
ATOM 1278 C C . VAL A 1 165 ? -13.716 -1.743 18.721 1.00 94.31 165 VAL A C 1
ATOM 1280 O O . VAL A 1 165 ? -14.218 -0.759 19.259 1.00 94.31 165 VAL A O 1
ATOM 1283 N N . VAL A 1 166 ? -14.321 -2.922 18.656 1.00 96.38 166 VAL A N 1
ATOM 1284 C CA . VAL A 1 166 ? -15.569 -3.252 19.333 1.00 96.38 166 VAL A CA 1
ATOM 1285 C C . VAL A 1 166 ? -15.234 -3.917 20.665 1.00 96.38 166 VAL A C 1
ATOM 1287 O O . VAL A 1 166 ? -14.802 -5.067 20.710 1.00 96.38 166 VAL A O 1
ATOM 1290 N N . TYR A 1 167 ? -15.433 -3.212 21.773 1.00 93.62 167 TYR A N 1
ATOM 1291 C CA . TYR A 1 167 ? -15.321 -3.801 23.101 1.00 93.62 167 TYR A CA 1
ATOM 1292 C C . TYR A 1 167 ? -16.678 -4.330 23.558 1.00 93.62 167 TYR A C 1
ATOM 1294 O O . TYR A 1 167 ? -17.626 -3.572 23.764 1.00 93.62 167 TYR A O 1
ATOM 1302 N N . ASN A 1 168 ? -16.770 -5.647 23.703 1.00 92.31 168 ASN A N 1
ATOM 1303 C CA . ASN A 1 168 ? -17.999 -6.356 24.017 1.00 92.31 168 ASN A CA 1
ATOM 1304 C C . ASN A 1 168 ? -18.015 -6.764 25.496 1.00 92.31 168 ASN A C 1
ATOM 1306 O O . ASN A 1 168 ? -17.207 -7.584 25.940 1.00 92.31 168 ASN A O 1
ATOM 1310 N N . SER A 1 169 ? -18.953 -6.207 26.264 1.00 91.19 169 SER A N 1
ATOM 1311 C CA . SER A 1 169 ? -19.118 -6.498 27.691 1.00 91.19 169 SER A CA 1
ATOM 1312 C C . SER A 1 169 ? -20.531 -6.967 28.016 1.00 91.19 169 SER A C 1
ATOM 1314 O O . SER A 1 169 ? -21.481 -6.693 27.287 1.00 91.19 169 SER A O 1
ATOM 1316 N N . TRP A 1 170 ? -20.685 -7.651 29.147 1.00 87.50 170 TRP A N 1
ATOM 1317 C CA . TRP A 1 170 ? -21.975 -8.147 29.617 1.00 87.50 170 TRP A CA 1
ATOM 1318 C C . TRP A 1 170 ? -22.663 -7.161 30.573 1.00 87.50 170 TRP A C 1
ATOM 1320 O O . TRP A 1 170 ? -22.035 -6.610 31.474 1.00 87.50 170 TRP A O 1
ATOM 1330 N N . ASN A 1 171 ? -23.973 -7.001 30.411 1.00 88.38 171 ASN A N 1
ATOM 1331 C CA . ASN A 1 171 ? -24.922 -6.267 31.247 1.00 88.38 171 ASN A CA 1
ATOM 1332 C C . ASN A 1 171 ? -24.709 -4.753 31.383 1.00 88.38 171 ASN A C 1
ATOM 1334 O O . ASN A 1 171 ? -25.494 -3.996 30.828 1.00 88.38 171 ASN A O 1
ATOM 1338 N N . ALA A 1 172 ? -23.726 -4.284 32.152 1.00 89.44 172 ALA A N 1
ATOM 1339 C CA . ALA A 1 172 ? -23.564 -2.862 32.469 1.00 89.44 172 ALA A CA 1
ATOM 1340 C C . ALA A 1 172 ? -22.091 -2.440 32.437 1.00 89.44 172 ALA A C 1
ATOM 1342 O O . ALA A 1 172 ? -21.194 -3.261 32.608 1.00 89.44 172 ALA A O 1
ATOM 1343 N N . ILE A 1 173 ? -21.843 -1.140 32.254 1.00 90.69 173 ILE A N 1
ATOM 1344 C CA . ILE A 1 173 ? -20.507 -0.556 32.406 1.00 90.69 173 ILE A CA 1
ATOM 1345 C C . ILE A 1 173 ? -20.266 -0.319 33.898 1.00 90.69 173 ILE A C 1
ATOM 1347 O 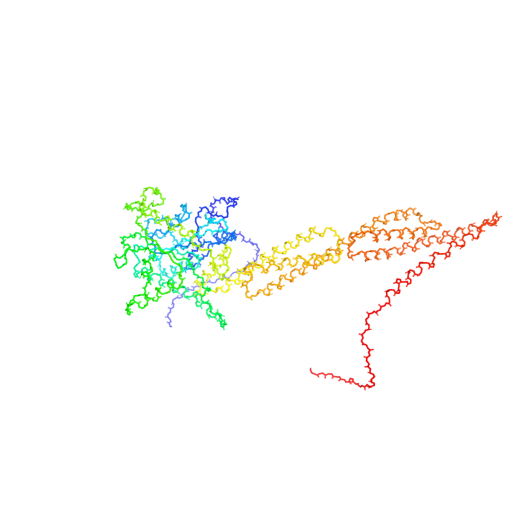O . ILE A 1 173 ? -20.605 0.732 34.449 1.00 90.69 173 ILE A O 1
ATOM 1351 N N . ASP A 1 174 ? -19.728 -1.335 34.563 1.00 85.44 174 ASP A N 1
ATOM 1352 C CA . ASP A 1 174 ? -19.339 -1.277 35.967 1.00 85.44 174 ASP A CA 1
ATOM 1353 C C . ASP A 1 174 ? -17.824 -1.059 36.141 1.00 85.44 174 ASP A C 1
ATOM 1355 O O . ASP A 1 174 ? -17.058 -0.919 35.184 1.00 85.44 174 ASP A O 1
ATOM 1359 N N . GLU A 1 175 ? -17.372 -0.986 37.395 1.00 81.94 175 GLU A N 1
ATOM 1360 C CA . GLU A 1 175 ? -15.947 -0.801 37.695 1.00 81.94 175 GLU A CA 1
ATOM 1361 C C . GLU A 1 175 ? -15.086 -1.985 37.235 1.00 81.94 175 GLU A C 1
ATOM 1363 O O . GLU A 1 175 ? -13.913 -1.785 36.931 1.00 81.94 175 GLU A O 1
ATOM 1368 N N . SER A 1 176 ? -15.642 -3.200 37.160 1.00 80.44 176 SER A N 1
ATOM 1369 C CA . SER A 1 176 ? -14.918 -4.375 36.668 1.00 80.44 176 SER A CA 1
ATOM 1370 C C . SER A 1 176 ? -14.685 -4.272 35.164 1.00 80.44 176 SER A C 1
ATOM 1372 O O . SER A 1 176 ? -13.582 -4.533 34.691 1.00 80.44 176 SER A O 1
ATOM 1374 N N . ALA A 1 177 ? -15.694 -3.835 34.411 1.00 81.50 177 ALA A N 1
ATOM 1375 C CA . ALA A 1 177 ? -15.600 -3.642 32.972 1.00 81.50 177 ALA A CA 1
ATOM 1376 C C . ALA A 1 177 ? -14.564 -2.563 32.608 1.00 81.50 177 ALA A C 1
ATOM 1378 O O . ALA A 1 177 ? -13.819 -2.735 31.643 1.00 81.50 177 ALA A O 1
ATOM 1379 N N . ILE A 1 178 ? -14.469 -1.497 33.416 1.00 83.88 178 ILE A N 1
ATOM 1380 C CA . ILE A 1 178 ? -13.425 -0.465 33.301 1.00 83.88 178 ILE A CA 1
ATOM 1381 C C . ILE A 1 178 ? -12.053 -1.025 33.698 1.00 83.88 178 ILE A C 1
ATOM 1383 O O . ILE A 1 178 ? -11.065 -0.759 33.019 1.00 83.88 178 ILE A O 1
ATOM 1387 N N . GLN A 1 179 ? -11.963 -1.824 34.764 1.00 77.12 179 GLN A N 1
ATOM 1388 C CA . GLN A 1 179 ? -10.693 -2.417 35.190 1.00 77.12 179 GLN A CA 1
ATOM 1389 C C . GLN A 1 179 ? -10.130 -3.385 34.141 1.00 77.12 179 GLN A C 1
ATOM 1391 O O . GLN A 1 179 ? -8.924 -3.382 33.914 1.00 77.12 179 GLN A O 1
ATOM 1396 N N . ASN A 1 180 ? -10.977 -4.147 33.449 1.00 74.88 180 ASN A N 1
ATOM 1397 C CA . ASN A 1 180 ? -10.548 -4.993 32.331 1.00 74.88 180 ASN A CA 1
ATOM 1398 C C . ASN A 1 180 ? -9.921 -4.163 31.197 1.00 74.88 180 ASN A C 1
ATOM 1400 O O . ASN A 1 180 ? -8.980 -4.614 30.551 1.00 74.88 180 ASN A O 1
ATOM 1404 N N . LEU A 1 181 ? -10.377 -2.918 31.008 1.00 77.25 181 LEU A N 1
ATOM 1405 C CA . LEU A 1 181 ? -9.774 -1.975 30.065 1.00 77.25 181 LEU A CA 1
ATOM 1406 C C . LEU A 1 181 ? -8.462 -1.347 30.574 1.00 77.25 181 LEU A C 1
ATOM 1408 O O . LEU A 1 181 ? -7.655 -0.901 29.764 1.00 77.25 181 LEU A O 1
ATOM 1412 N N . SER A 1 182 ? -8.192 -1.352 31.886 1.00 72.00 182 SER A N 1
ATOM 1413 C CA . SER A 1 182 ? -6.900 -0.909 32.455 1.00 72.00 182 SER A CA 1
ATOM 1414 C C . SER A 1 182 ? -5.726 -1.642 31.822 1.00 72.00 182 SER A C 1
ATOM 1416 O O . SER A 1 182 ? -4.691 -1.058 31.504 1.00 72.00 182 SER A O 1
ATOM 1418 N N . LEU A 1 183 ? -5.919 -2.931 31.579 1.00 63.66 183 LEU A N 1
ATOM 1419 C CA . LEU A 1 183 ? -4.916 -3.792 30.990 1.00 63.66 183 LEU A CA 1
ATOM 1420 C C . LEU A 1 183 ? -4.547 -3.368 29.555 1.00 63.66 183 LEU A C 1
ATOM 1422 O O . LEU A 1 183 ? -3.387 -3.399 29.154 1.00 63.66 183 LEU A O 1
ATOM 1426 N N . VAL A 1 184 ? -5.536 -2.869 28.822 1.00 66.25 184 VAL A N 1
ATOM 1427 C CA . VAL A 1 184 ? -5.398 -2.308 27.475 1.00 66.25 184 VAL A CA 1
ATOM 1428 C C . VAL A 1 184 ? -4.573 -1.036 27.522 1.00 66.25 184 VAL A C 1
ATOM 1430 O O . VAL A 1 184 ? -3.650 -0.864 26.733 1.00 66.25 184 VAL A O 1
ATOM 1433 N N . THR A 1 185 ? -4.869 -0.168 28.491 1.00 67.25 185 THR A N 1
ATOM 1434 C CA . THR A 1 185 ? -4.151 1.098 28.657 1.00 67.25 185 THR A CA 1
ATOM 1435 C C . THR A 1 185 ? -2.675 0.891 29.003 1.00 67.25 185 THR A C 1
ATOM 1437 O O . THR A 1 185 ? -1.845 1.646 28.515 1.00 67.25 185 THR A O 1
ATOM 1440 N N . GLN A 1 186 ? -2.325 -0.166 29.747 1.00 66.88 186 GLN A N 1
ATOM 1441 C CA . GLN A 1 186 ? -0.928 -0.501 30.065 1.00 66.88 186 GLN A CA 1
ATOM 1442 C C . GLN A 1 186 ? -0.133 -0.936 28.827 1.00 66.88 186 GLN A C 1
ATOM 1444 O O . GLN A 1 186 ? 1.019 -0.541 28.660 1.00 66.88 186 GLN A O 1
ATOM 1449 N N . MET A 1 187 ? -0.738 -1.722 27.931 1.00 63.06 187 MET A N 1
ATOM 1450 C CA . MET A 1 187 ? -0.064 -2.116 26.690 1.00 63.06 187 MET A CA 1
ATOM 1451 C C . MET A 1 187 ? 0.000 -0.974 25.680 1.00 63.06 187 MET A C 1
ATOM 1453 O O . MET A 1 187 ? 1.023 -0.814 25.023 1.00 63.06 187 MET A O 1
ATOM 1457 N N . ILE A 1 188 ? -1.037 -0.136 25.605 1.00 65.81 188 ILE A N 1
ATOM 1458 C CA . ILE A 1 188 ? -1.022 1.104 24.816 1.00 65.81 188 ILE A CA 1
ATOM 1459 C C . ILE A 1 188 ? 0.140 2.011 25.241 1.00 65.81 188 ILE A C 1
ATOM 1461 O O . ILE A 1 188 ? 0.860 2.513 24.381 1.00 65.81 188 ILE A O 1
ATOM 1465 N N . GLU A 1 189 ? 0.366 2.178 26.546 1.00 64.69 189 GLU A N 1
ATOM 1466 C CA . GLU A 1 189 ? 1.500 2.954 27.065 1.00 64.69 189 GLU A CA 1
ATOM 1467 C C . GLU A 1 189 ? 2.845 2.367 26.641 1.00 64.69 189 GLU A C 1
ATOM 1469 O O . GLU A 1 189 ? 3.743 3.110 26.257 1.00 64.69 189 GLU A O 1
ATOM 1474 N N . PHE A 1 190 ? 2.976 1.041 26.618 1.00 57.81 190 PHE A N 1
ATOM 1475 C CA . PHE A 1 190 ? 4.185 0.369 26.142 1.00 57.81 190 PHE A CA 1
ATOM 1476 C C . PHE A 1 190 ? 4.505 0.704 24.667 1.00 57.81 190 PHE A C 1
ATOM 1478 O O . PHE A 1 190 ? 5.663 0.895 24.295 1.00 57.81 190 PHE A O 1
ATOM 1485 N N . ILE A 1 191 ? 3.477 0.861 23.829 1.00 56.62 191 ILE A N 1
ATOM 1486 C CA . ILE A 1 191 ? 3.610 1.257 22.414 1.00 56.62 191 ILE A CA 1
ATOM 1487 C C . ILE A 1 191 ? 3.855 2.771 22.260 1.00 56.62 191 ILE A C 1
ATOM 1489 O O . ILE A 1 191 ? 4.475 3.212 21.294 1.00 56.62 191 ILE A O 1
ATOM 1493 N N . GLN A 1 192 ? 3.374 3.592 23.196 1.00 57.94 192 GLN A N 1
ATOM 1494 C CA . GLN A 1 192 ? 3.624 5.038 23.200 1.00 57.94 192 GLN A CA 1
ATOM 1495 C C . GLN A 1 192 ? 5.046 5.376 23.678 1.00 57.94 192 GLN A C 1
ATOM 1497 O O . GLN A 1 192 ? 5.700 6.229 23.082 1.00 57.94 192 GLN A O 1
ATOM 1502 N N . LEU A 1 193 ? 5.559 4.665 24.689 1.00 52.41 193 LEU A N 1
ATOM 1503 C CA . LEU A 1 193 ? 6.908 4.847 25.249 1.00 52.41 193 LEU A CA 1
ATOM 1504 C C . LEU A 1 193 ? 8.033 4.540 24.247 1.00 52.41 193 LEU A C 1
ATOM 1506 O O . LEU A 1 193 ? 9.107 5.127 24.319 1.00 52.41 193 LEU A O 1
ATOM 1510 N N . SER A 1 194 ? 7.775 3.679 23.260 1.00 47.72 194 SER A N 1
ATOM 1511 C CA . SER A 1 194 ? 8.722 3.366 22.176 1.00 47.72 194 SER A CA 1
ATOM 1512 C C . SER A 1 194 ? 8.956 4.525 21.204 1.00 47.72 194 SER A C 1
ATOM 1514 O O . SER A 1 194 ? 9.851 4.437 20.372 1.00 47.72 194 SER A O 1
ATOM 1516 N N . ARG A 1 195 ? 8.152 5.594 21.268 1.00 50.19 195 ARG A N 1
ATOM 1517 C CA . ARG A 1 195 ? 8.313 6.786 20.420 1.00 50.19 195 ARG A CA 1
ATOM 1518 C C . ARG A 1 195 ? 9.176 7.852 21.101 1.00 50.19 195 ARG A C 1
ATOM 1520 O O . ARG A 1 195 ? 9.930 8.541 20.431 1.00 50.19 195 ARG A O 1
ATOM 1527 N N . THR A 1 196 ? 9.120 7.944 22.430 1.00 46.59 196 THR A N 1
ATOM 1528 C CA . THR A 1 196 ? 9.834 8.973 23.206 1.00 46.59 196 THR A CA 1
ATOM 1529 C C . THR A 1 196 ? 11.339 8.733 23.348 1.00 46.59 196 THR A C 1
ATOM 1531 O O . THR A 1 196 ? 12.061 9.669 23.673 1.00 46.59 196 THR A O 1
ATOM 1534 N N . GLU A 1 197 ? 11.829 7.509 23.126 1.00 46.09 197 GLU A N 1
ATOM 1535 C CA . GLU A 1 197 ? 13.268 7.206 23.228 1.00 46.09 197 GLU A CA 1
ATOM 1536 C C . GLU A 1 197 ? 14.061 7.554 21.952 1.00 46.09 197 GLU A C 1
ATOM 1538 O O . GLU A 1 197 ? 15.260 7.813 22.052 1.00 46.09 197 GLU A O 1
ATOM 1543 N N . ASP A 1 198 ? 13.405 7.644 20.785 1.00 44.00 198 ASP A N 1
ATOM 1544 C CA . ASP A 1 198 ? 14.053 7.963 19.499 1.00 44.00 198 ASP A CA 1
ATOM 1545 C C . ASP A 1 198 ? 13.950 9.457 19.107 1.00 44.00 198 ASP A C 1
ATOM 1547 O O . ASP A 1 198 ? 14.781 9.950 18.341 1.00 44.00 198 ASP A O 1
ATOM 1551 N N . ASP A 1 199 ? 13.000 10.217 19.670 1.00 41.84 199 ASP A N 1
ATOM 1552 C CA . ASP A 1 199 ? 12.787 11.639 19.356 1.00 41.84 199 ASP A CA 1
ATOM 1553 C C . ASP A 1 199 ? 13.396 12.581 20.415 1.00 41.84 199 ASP A C 1
ATOM 1555 O O . ASP A 1 199 ? 12.714 13.298 21.145 1.00 41.84 199 ASP A O 1
ATOM 1559 N N . SER A 1 200 ? 14.731 12.666 20.452 1.00 38.72 200 SER A N 1
ATOM 1560 C CA . SER A 1 200 ? 15.447 13.774 21.119 1.00 38.72 200 SER A CA 1
ATOM 1561 C C . SER A 1 200 ? 15.468 15.081 20.299 1.00 38.72 200 SER A C 1
ATOM 1563 O O . SER A 1 200 ? 16.225 16.003 20.607 1.00 38.72 200 SER A O 1
ATOM 1565 N N . ALA A 1 201 ? 14.659 15.179 19.240 1.00 40.81 201 ALA A N 1
ATOM 1566 C CA . ALA A 1 201 ? 14.524 16.361 18.395 1.00 40.81 201 ALA A CA 1
ATOM 1567 C C . ALA A 1 201 ? 13.066 16.834 18.416 1.00 40.81 201 ALA A C 1
ATOM 1569 O O . ALA A 1 201 ? 12.205 16.279 17.744 1.00 40.81 201 ALA A O 1
ATOM 1570 N N . GLY A 1 202 ? 12.799 17.855 19.232 1.00 40.50 202 GLY A N 1
ATOM 1571 C CA . GLY A 1 202 ? 11.458 18.360 19.502 1.00 40.50 202 GLY A CA 1
ATOM 1572 C C . GLY A 1 202 ? 10.657 18.696 18.245 1.00 40.50 202 GLY A C 1
ATOM 1573 O O . GLY A 1 202 ? 10.992 19.630 17.523 1.00 40.50 202 GLY A O 1
ATOM 1574 N N . ASN A 1 203 ? 9.571 17.951 18.054 1.00 37.72 203 ASN A N 1
ATOM 1575 C CA . ASN A 1 203 ? 8.325 18.370 17.418 1.00 37.72 203 ASN A CA 1
ATOM 1576 C C . ASN A 1 203 ? 7.208 17.467 17.967 1.00 37.72 203 ASN A C 1
ATOM 1578 O O . ASN A 1 203 ? 6.612 16.669 17.252 1.00 37.72 203 ASN A O 1
ATOM 1582 N N . ASP A 1 204 ? 6.946 17.585 19.271 1.00 39.00 204 ASP A N 1
ATOM 1583 C CA . ASP A 1 204 ? 5.758 17.006 19.894 1.00 39.00 204 ASP A CA 1
ATOM 1584 C C . ASP A 1 204 ? 4.514 17.727 19.361 1.00 39.00 204 ASP A C 1
ATOM 1586 O O . ASP A 1 204 ? 4.113 18.782 19.859 1.00 39.00 204 ASP A O 1
ATOM 1590 N N . THR A 1 205 ? 3.862 17.140 18.364 1.00 38.78 205 THR A N 1
ATOM 1591 C CA . THR A 1 205 ? 2.413 17.278 18.236 1.00 38.78 205 THR A CA 1
ATOM 1592 C C . THR A 1 205 ? 1.787 15.956 18.638 1.00 38.78 205 THR A C 1
ATOM 1594 O O . THR A 1 205 ? 1.939 14.949 17.952 1.00 38.78 205 THR A O 1
ATOM 1597 N N . ALA A 1 206 ? 1.038 15.979 19.741 1.00 43.03 206 ALA A N 1
ATOM 1598 C CA . ALA A 1 206 ? 0.220 14.873 20.244 1.00 43.03 206 ALA A CA 1
ATOM 1599 C C . ALA A 1 206 ? -0.812 14.327 19.221 1.00 43.03 206 ALA A C 1
ATOM 1601 O O . ALA A 1 206 ? -1.477 13.332 19.499 1.00 43.03 206 ALA A O 1
ATOM 1602 N N . ASP A 1 207 ? -0.923 14.950 18.043 1.00 42.41 207 ASP A N 1
ATOM 1603 C CA . ASP A 1 207 ? -1.858 14.632 16.961 1.00 42.41 207 ASP A CA 1
ATOM 1604 C C . ASP A 1 207 ? -1.441 13.435 16.071 1.00 42.41 207 ASP A C 1
ATOM 1606 O O . ASP A 1 207 ? -2.264 12.947 15.300 1.00 42.41 207 ASP A O 1
ATOM 1610 N N . ASP A 1 208 ? -0.212 12.907 16.181 1.00 53.25 208 ASP A N 1
ATOM 1611 C CA . ASP A 1 208 ? 0.284 11.777 15.354 1.00 53.25 208 ASP A CA 1
ATOM 1612 C C . ASP A 1 208 ? 0.188 10.389 16.046 1.00 53.25 208 ASP A C 1
ATOM 1614 O O . ASP A 1 208 ? 0.819 9.392 15.643 1.00 53.25 208 ASP A O 1
ATOM 1618 N N . VAL A 1 209 ? -0.606 10.278 17.118 1.00 57.66 209 VAL A N 1
ATOM 1619 C CA . VAL A 1 209 ? -0.898 8.997 17.781 1.00 57.66 209 VAL A CA 1
ATOM 1620 C C . VAL A 1 209 ? -2.060 8.302 17.074 1.00 57.66 209 VAL A C 1
ATOM 1622 O O . VAL A 1 209 ? -3.165 8.826 16.991 1.00 57.66 209 VAL A O 1
ATOM 1625 N N . PHE A 1 210 ? -1.807 7.097 16.552 1.00 68.06 210 PHE A N 1
ATOM 1626 C CA . PHE A 1 210 ? -2.862 6.259 15.992 1.00 68.06 210 PHE A CA 1
ATOM 1627 C C . PHE A 1 210 ? -3.900 5.932 17.076 1.00 68.06 210 PHE A C 1
ATOM 1629 O O . PHE A 1 210 ? -3.589 5.232 18.041 1.00 68.06 210 PHE A O 1
ATOM 1636 N N . SER A 1 211 ? -5.131 6.398 16.872 1.00 78.94 211 SER A N 1
ATOM 1637 C CA . SER A 1 211 ? -6.268 6.173 17.761 1.00 78.94 211 SER A CA 1
ATOM 1638 C C . SER A 1 211 ? -7.410 5.514 16.986 1.00 78.94 211 SER A C 1
ATOM 1640 O O . SER A 1 211 ? -8.005 6.160 16.119 1.00 78.94 211 SER A O 1
ATOM 1642 N N . PRO A 1 212 ? -7.737 4.237 17.252 1.00 88.56 212 PRO A N 1
ATOM 1643 C CA . PRO A 1 212 ? -8.832 3.571 16.561 1.00 88.56 212 PRO A CA 1
ATOM 1644 C C . PRO A 1 212 ? -10.185 4.117 17.037 1.00 88.56 212 PRO A C 1
ATOM 1646 O O . PRO A 1 212 ? -10.340 4.583 18.169 1.00 88.56 212 PRO A O 1
ATOM 1649 N N . PHE A 1 213 ? -11.196 4.003 16.182 1.00 94.44 213 PHE A N 1
ATOM 1650 C CA . PHE A 1 213 ? -12.572 4.297 16.559 1.00 94.44 213 PHE A CA 1
ATOM 1651 C C . PHE A 1 213 ? -13.074 3.259 17.572 1.00 94.44 213 PHE A C 1
ATOM 1653 O O . PHE A 1 213 ? -13.053 2.060 17.298 1.00 94.44 213 PHE A O 1
ATOM 1660 N N . PHE A 1 214 ? -13.528 3.693 18.747 1.00 94.75 214 PHE A N 1
ATOM 1661 C CA . PHE A 1 214 ? -13.925 2.778 19.816 1.00 94.75 214 PHE A CA 1
ATOM 1662 C C . PHE A 1 214 ? -15.440 2.608 19.905 1.00 94.75 214 PHE A C 1
ATOM 1664 O O . PHE A 1 214 ? -16.178 3.576 20.070 1.00 94.75 214 PHE A O 1
ATOM 1671 N N . ILE A 1 215 ? -15.922 1.374 19.864 1.00 97.31 215 ILE A N 1
ATOM 1672 C CA . ILE A 1 215 ? -17.336 1.050 20.034 1.00 97.31 215 ILE A CA 1
ATOM 1673 C C . ILE A 1 215 ? -17.483 0.153 21.258 1.00 97.31 215 ILE A C 1
ATOM 1675 O O . ILE A 1 215 ? -17.013 -0.979 21.261 1.00 97.31 215 ILE A O 1
ATOM 1679 N N . TRP A 1 216 ? -18.178 0.622 22.291 1.00 96.69 216 TRP A N 1
ATOM 1680 C CA . TRP A 1 216 ? -18.534 -0.208 23.438 1.00 96.69 216 TRP A CA 1
ATOM 1681 C C . TRP A 1 216 ? -19.915 -0.828 23.218 1.00 96.69 216 TRP A C 1
ATOM 1683 O O . TRP A 1 216 ? -20.931 -0.132 23.215 1.00 96.69 216 TRP A O 1
ATOM 1693 N N . VAL A 1 217 ? -19.964 -2.147 23.045 1.00 97.25 217 VAL A N 1
ATOM 1694 C CA . VAL A 1 217 ? -21.213 -2.909 22.966 1.00 97.25 217 VAL A CA 1
ATOM 1695 C C . VAL A 1 217 ? -21.501 -3.543 24.321 1.00 97.25 217 VAL A C 1
ATOM 1697 O O . VAL A 1 217 ? -20.766 -4.407 24.797 1.00 97.25 217 VAL A O 1
ATOM 1700 N N . VAL A 1 218 ? -22.596 -3.115 24.944 1.00 95.44 218 VAL A N 1
ATOM 1701 C CA . VAL A 1 218 ? -23.070 -3.635 26.225 1.00 95.44 218 VAL A CA 1
ATOM 1702 C C . VAL A 1 218 ? -24.205 -4.621 25.960 1.00 95.44 218 VAL A C 1
ATOM 1704 O O . VAL A 1 218 ? -25.315 -4.232 25.592 1.00 95.44 218 VAL A O 1
ATOM 1707 N N . ARG A 1 219 ? -23.911 -5.912 26.107 1.00 93.44 219 ARG A N 1
ATOM 1708 C CA . ARG A 1 219 ? -24.843 -7.026 25.889 1.00 93.44 219 ARG A CA 1
ATOM 1709 C C . ARG A 1 219 ? -25.822 -7.167 27.038 1.00 93.44 219 ARG A C 1
ATOM 1711 O O . ARG A 1 219 ? -25.503 -6.812 28.164 1.00 93.44 219 ARG A O 1
ATOM 1718 N N . ASP A 1 220 ? -26.994 -7.723 26.757 1.00 91.69 220 ASP A N 1
ATOM 1719 C CA . ASP A 1 220 ? -28.019 -8.054 27.750 1.00 91.69 220 ASP A CA 1
ATOM 1720 C C . ASP A 1 220 ? -28.365 -6.887 28.696 1.00 91.69 220 ASP A C 1
ATOM 1722 O O . ASP A 1 220 ? -28.649 -7.064 29.880 1.00 91.69 220 ASP A O 1
ATOM 1726 N N . PHE A 1 221 ? -28.372 -5.666 28.153 1.00 93.06 221 PHE A N 1
ATOM 1727 C CA . PHE A 1 221 ? -28.555 -4.438 28.916 1.00 93.06 221 PHE A CA 1
ATOM 1728 C C . PHE A 1 221 ? -29.960 -4.362 29.526 1.00 93.06 221 PHE A C 1
ATOM 1730 O O . PHE A 1 221 ? -30.972 -4.141 28.842 1.00 93.06 221 PHE A O 1
ATOM 1737 N N . SER A 1 222 ? -30.017 -4.520 30.845 1.00 87.75 222 SER A N 1
ATOM 1738 C CA . SER A 1 222 ? -31.259 -4.605 31.619 1.00 87.75 222 SER A CA 1
ATOM 1739 C C . SER A 1 222 ? -31.691 -3.277 32.255 1.00 87.75 222 SER A C 1
ATOM 1741 O O . SER A 1 222 ? -32.846 -3.136 32.656 1.00 87.75 222 SER A O 1
ATOM 1743 N N . LEU A 1 223 ? -30.804 -2.279 32.303 1.00 88.25 223 LEU A N 1
ATOM 1744 C CA . LEU A 1 223 ? -31.053 -0.998 32.968 1.00 88.25 223 LEU A CA 1
ATOM 1745 C C . LEU A 1 223 ? -31.874 -0.032 32.093 1.00 88.25 223 LEU A C 1
ATOM 1747 O O . LEU A 1 223 ? -31.959 -0.165 30.869 1.00 88.25 223 LEU A O 1
ATOM 1751 N N . SER A 1 224 ? -32.481 0.976 32.727 1.00 89.56 224 SER A N 1
ATOM 1752 C CA . SER A 1 224 ? -33.040 2.136 32.023 1.00 89.56 224 SER A CA 1
ATOM 1753 C C . SER A 1 224 ? -31.956 3.196 31.836 1.00 89.56 224 SER A C 1
ATOM 1755 O O . SER A 1 224 ? -31.351 3.603 32.828 1.00 89.56 224 SER A O 1
ATOM 1757 N N . LEU A 1 225 ? -31.750 3.677 30.607 1.00 92.62 225 LEU A N 1
ATOM 1758 C CA . LEU A 1 225 ? -30.798 4.750 30.306 1.00 92.62 225 LEU A CA 1
ATOM 1759 C C . LEU A 1 225 ? -31.269 6.077 30.912 1.00 92.62 225 LEU A C 1
ATOM 1761 O O . LEU A 1 225 ? -32.064 6.813 30.322 1.00 92.62 225 LEU A O 1
ATOM 1765 N N . LYS A 1 226 ? -30.815 6.341 32.138 1.00 92.94 226 LYS A N 1
ATOM 1766 C CA . LYS A 1 226 ? -31.065 7.583 32.859 1.00 92.94 226 LYS A CA 1
ATOM 1767 C C . LYS A 1 226 ? -29.822 8.015 33.626 1.00 92.94 226 LYS A C 1
ATOM 1769 O O . LYS A 1 226 ? -29.224 7.208 34.334 1.00 92.94 226 LYS A O 1
ATOM 1774 N N . ILE A 1 227 ? -29.502 9.302 33.561 1.00 91.06 227 ILE A N 1
ATOM 1775 C CA . ILE A 1 227 ? -28.489 9.962 34.393 1.00 91.06 227 ILE A CA 1
ATOM 1776 C C . ILE A 1 227 ? -29.219 11.015 35.220 1.00 91.06 227 ILE A C 1
ATOM 1778 O O . ILE A 1 227 ? -29.969 11.817 34.670 1.00 91.06 227 ILE A O 1
ATOM 1782 N N . GLU A 1 228 ? -29.065 10.982 36.547 1.00 90.06 228 GLU A N 1
ATOM 1783 C CA . GLU A 1 228 ? -29.749 11.921 37.457 1.00 90.06 228 GLU A CA 1
ATOM 1784 C C . GLU A 1 228 ? -31.272 12.000 37.202 1.00 90.06 228 GLU A C 1
ATOM 1786 O O . GLU A 1 228 ? -31.873 13.071 37.174 1.00 90.06 228 GLU A O 1
ATOM 1791 N N . GLN A 1 229 ? -31.903 10.838 36.976 1.00 89.38 229 GLN A N 1
ATOM 1792 C CA . GLN A 1 229 ? -33.327 10.670 36.628 1.00 89.38 229 GLN A CA 1
ATOM 1793 C C . GLN A 1 229 ? -33.769 11.238 35.268 1.00 89.38 229 GLN A C 1
ATOM 1795 O O . GLN A 1 229 ? -34.936 11.086 34.899 1.00 89.38 229 GLN A O 1
ATOM 1800 N N . ARG A 1 230 ? -32.864 11.824 34.483 1.00 94.06 230 ARG A N 1
ATOM 1801 C CA . ARG A 1 230 ? -33.150 12.297 33.125 1.00 94.06 230 ARG A CA 1
ATOM 1802 C C . ARG A 1 230 ? -32.832 11.204 32.107 1.00 94.06 230 ARG A C 1
ATOM 1804 O O . ARG A 1 230 ? -31.805 10.548 32.270 1.00 94.06 230 ARG A O 1
ATOM 1811 N N . PRO A 1 231 ? -33.679 10.987 31.084 1.00 95.69 231 PRO A N 1
ATOM 1812 C CA . PRO A 1 231 ? -33.348 10.093 29.978 1.00 95.69 231 PRO A CA 1
ATOM 1813 C C . PRO A 1 231 ? -32.007 10.481 29.357 1.00 95.69 231 PRO A C 1
ATOM 1815 O O . PRO A 1 231 ? -31.750 11.670 29.174 1.00 95.69 231 PRO A O 1
ATOM 1818 N N . CYS A 1 232 ? -31.182 9.490 29.041 1.00 96.31 232 CYS A N 1
ATOM 1819 C CA . CYS A 1 232 ? -29.925 9.698 28.335 1.00 96.31 232 CYS A CA 1
ATOM 1820 C C . CYS A 1 232 ? -29.786 8.729 27.158 1.00 96.31 232 CYS A C 1
ATOM 1822 O O . CYS A 1 232 ? -30.476 7.710 27.073 1.00 96.31 232 CYS A O 1
ATOM 1824 N N . THR A 1 233 ? -28.891 9.055 26.238 1.00 97.00 233 THR A N 1
ATOM 1825 C CA . THR A 1 233 ? -28.463 8.162 25.160 1.00 97.00 233 THR A CA 1
ATOM 1826 C C . THR A 1 233 ? -27.431 7.150 25.667 1.00 97.00 233 THR A C 1
ATOM 1828 O O . THR A 1 233 ? -26.832 7.319 26.732 1.00 97.00 233 THR A O 1
ATOM 1831 N N . ALA A 1 234 ? -27.194 6.086 24.895 1.00 97.00 234 ALA A N 1
ATOM 1832 C CA . ALA A 1 234 ? -26.130 5.129 25.199 1.00 97.00 234 ALA A CA 1
ATOM 1833 C C . ALA A 1 234 ? -24.740 5.800 25.205 1.00 97.00 234 ALA A C 1
ATOM 1835 O O . ALA A 1 234 ? -23.910 5.481 26.057 1.00 97.00 234 ALA A O 1
ATOM 1836 N N . ASP A 1 235 ? -24.508 6.768 24.309 1.00 97.38 235 ASP A N 1
ATOM 1837 C CA . ASP A 1 235 ? -23.267 7.552 24.256 1.00 97.38 235 ASP A CA 1
ATOM 1838 C C . ASP A 1 235 ? -23.085 8.400 25.526 1.00 97.38 235 ASP A C 1
ATOM 1840 O O . ASP A 1 235 ? -22.030 8.365 26.154 1.00 97.38 235 ASP A O 1
ATOM 1844 N N . GLU A 1 236 ? -24.133 9.098 25.972 1.00 97.25 236 GLU A N 1
ATOM 1845 C CA . GLU A 1 236 ? -24.104 9.855 27.233 1.00 97.25 236 GLU A CA 1
ATOM 1846 C C . GLU A 1 236 ? -23.879 8.943 28.446 1.00 97.25 236 GLU A C 1
ATOM 1848 O O . GLU A 1 236 ? -23.174 9.320 29.383 1.00 97.25 236 GLU A O 1
ATOM 1853 N N . TYR A 1 237 ? -24.445 7.730 28.435 1.00 96.94 237 TYR A N 1
ATOM 1854 C CA . TYR A 1 237 ? -24.188 6.722 29.464 1.00 96.94 237 TYR A CA 1
ATOM 1855 C C . TYR A 1 237 ? -22.710 6.307 29.509 1.00 96.94 237 TYR A C 1
ATOM 1857 O O . TYR A 1 237 ? -22.136 6.236 30.600 1.00 96.94 237 TYR A O 1
ATOM 1865 N N . LEU A 1 238 ? -22.079 6.094 28.349 1.00 96.06 238 LEU A N 1
ATOM 1866 C CA . LEU A 1 238 ? -20.651 5.791 28.255 1.00 96.06 238 LEU A CA 1
ATOM 1867 C C . LEU A 1 238 ? -19.792 6.946 28.787 1.00 96.06 238 LEU A C 1
ATOM 1869 O O . LEU A 1 238 ? -18.939 6.721 29.646 1.00 96.06 238 LEU A O 1
ATOM 1873 N N . GLU A 1 239 ? -20.039 8.177 28.339 1.00 95.81 239 GLU A N 1
ATOM 1874 C CA . GLU A 1 239 ? -19.282 9.351 28.796 1.00 95.81 239 GLU A CA 1
ATOM 1875 C C . GLU A 1 239 ? -19.437 9.580 30.304 1.00 95.81 239 GLU A C 1
ATOM 1877 O O . GLU A 1 239 ? -18.476 9.902 31.007 1.00 95.81 239 GLU A O 1
ATOM 1882 N N . HIS A 1 240 ? -20.631 9.331 30.845 1.00 94.69 240 HIS A N 1
ATOM 1883 C CA . HIS A 1 240 ? -20.859 9.376 32.283 1.00 94.69 240 HIS A CA 1
ATOM 1884 C C . HIS A 1 240 ? -20.085 8.279 33.033 1.00 94.69 240 HIS A C 1
ATOM 1886 O O . HIS A 1 240 ? -19.492 8.553 34.078 1.00 94.69 240 HIS A O 1
ATOM 1892 N N . ALA A 1 241 ? -20.055 7.043 32.522 1.00 92.88 241 ALA A N 1
ATOM 1893 C CA . ALA A 1 241 ? -19.307 5.941 33.135 1.00 92.88 241 ALA A CA 1
ATOM 1894 C C . ALA A 1 241 ? -17.786 6.179 33.115 1.00 92.88 241 ALA A C 1
ATOM 1896 O O . ALA A 1 241 ? -17.071 5.823 34.065 1.00 92.88 241 ALA A O 1
ATOM 1897 N N . LEU A 1 242 ? -17.311 6.826 32.049 1.00 93.06 242 LEU A N 1
ATOM 1898 C CA . LEU A 1 242 ? -15.926 7.224 31.882 1.00 93.06 242 LEU A CA 1
ATOM 1899 C C . LEU A 1 242 ? -15.570 8.499 32.636 1.00 93.06 242 LEU A C 1
ATOM 1901 O O . LEU A 1 242 ? -14.388 8.774 32.701 1.00 93.06 242 LEU A O 1
ATOM 1905 N N . LYS A 1 243 ? -16.489 9.269 33.226 1.00 93.50 243 LYS A N 1
ATOM 1906 C CA . LYS A 1 243 ? -16.153 10.499 33.967 1.00 93.50 243 LYS A CA 1
ATOM 1907 C C . LYS A 1 243 ? -15.383 10.209 35.261 1.00 93.50 243 LYS A C 1
ATOM 1909 O O . LYS A 1 243 ? -15.651 9.226 35.954 1.00 93.50 243 LYS A O 1
ATOM 1914 N N . ASP A 1 244 ? -14.450 11.093 35.612 1.00 93.19 244 ASP A N 1
ATOM 1915 C CA . ASP A 1 244 ? -13.689 10.979 36.859 1.00 93.19 244 ASP A CA 1
ATOM 1916 C C . ASP A 1 244 ? -14.611 11.036 38.076 1.00 93.19 244 ASP A C 1
ATOM 1918 O O . ASP A 1 244 ? -15.497 11.890 38.184 1.00 93.19 244 ASP A O 1
ATOM 1922 N N . LYS A 1 245 ? -14.378 10.117 39.014 1.00 89.56 245 LYS A N 1
ATOM 1923 C CA . LYS A 1 245 ? -15.152 10.021 40.251 1.00 89.56 245 LYS A CA 1
ATOM 1924 C C . LYS A 1 245 ? -14.364 10.615 41.420 1.00 89.56 245 LYS A C 1
ATOM 1926 O O . LYS A 1 245 ? -13.174 10.324 41.549 1.00 89.56 245 LYS A O 1
ATOM 1931 N N . PRO A 1 246 ? -14.995 11.407 42.304 1.00 88.69 246 PRO A N 1
ATOM 1932 C CA . PRO A 1 246 ? -14.307 11.988 43.452 1.00 88.69 246 PRO A CA 1
ATOM 1933 C C . PRO A 1 246 ? -13.870 10.912 44.460 1.00 88.69 246 PRO A C 1
ATOM 1935 O O . PRO A 1 246 ? -14.440 9.820 44.525 1.00 88.69 246 PRO A O 1
ATOM 1938 N N . GLY A 1 247 ? -12.874 11.244 45.283 1.00 87.69 247 GLY A N 1
ATOM 1939 C CA . GLY A 1 247 ? -12.398 10.412 46.393 1.00 87.69 247 GLY A CA 1
ATOM 1940 C C . GLY A 1 247 ? -11.125 9.613 46.090 1.00 87.69 247 GLY A C 1
ATOM 1941 O O . GLY A 1 247 ? -10.959 9.048 45.014 1.00 87.69 247 GLY A O 1
ATOM 1942 N N . ALA A 1 248 ? -10.237 9.517 47.086 1.00 81.94 248 ALA A N 1
ATOM 1943 C CA . ALA A 1 248 ? -8.899 8.928 46.944 1.00 81.94 248 ALA A CA 1
ATOM 1944 C C . ALA A 1 248 ? -8.895 7.467 46.449 1.00 81.94 248 ALA A C 1
ATOM 1946 O O . ALA A 1 248 ? -7.977 7.051 45.749 1.00 81.94 248 ALA A O 1
ATOM 1947 N N . ARG A 1 249 ? -9.946 6.691 46.751 1.00 80.56 249 ARG A N 1
ATOM 1948 C CA . ARG A 1 249 ? -10.089 5.294 46.293 1.00 80.56 249 ARG A CA 1
ATOM 1949 C C . ARG A 1 249 ? -10.271 5.163 44.776 1.00 80.56 249 ARG A C 1
ATOM 1951 O O . ARG A 1 249 ? -10.087 4.076 44.243 1.00 80.56 249 ARG A O 1
ATOM 1958 N N . ASN A 1 250 ? -10.641 6.247 44.092 1.00 83.25 250 ASN A N 1
ATOM 1959 C CA . ASN A 1 250 ? -10.875 6.256 42.652 1.00 83.25 250 ASN A CA 1
ATOM 1960 C C . ASN A 1 250 ? -9.664 6.726 41.841 1.00 83.25 250 ASN A C 1
ATOM 1962 O O . ASN A 1 250 ? -9.749 6.671 40.624 1.00 83.25 250 ASN A O 1
ATOM 1966 N N . LEU A 1 251 ? -8.550 7.139 42.462 1.00 84.19 251 LEU A N 1
ATOM 1967 C CA . LEU A 1 251 ? -7.391 7.695 41.744 1.00 84.19 251 LEU A CA 1
ATOM 1968 C C . LEU A 1 251 ? -6.903 6.767 40.620 1.00 84.19 251 LEU A C 1
ATOM 1970 O O . LEU A 1 251 ? -6.943 7.152 3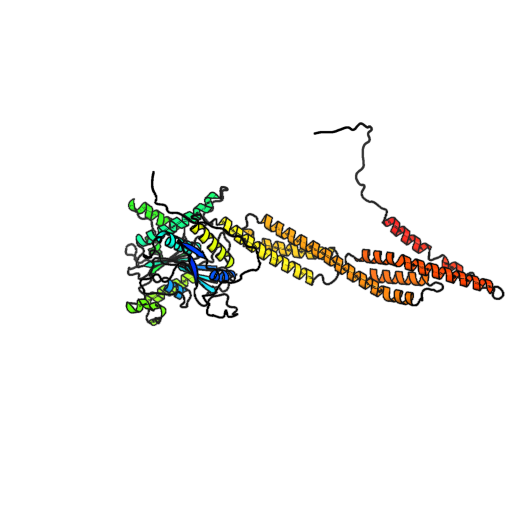9.460 1.00 84.19 251 LEU A O 1
ATOM 1974 N N . GLN A 1 252 ? -6.575 5.508 40.933 1.00 80.25 252 GLN A N 1
ATOM 1975 C CA . GLN A 1 252 ? -6.133 4.529 39.925 1.00 80.25 252 GLN A CA 1
ATOM 1976 C C . GLN A 1 252 ? -7.186 4.270 38.836 1.00 80.25 252 GLN A C 1
ATOM 1978 O O . GLN A 1 252 ? -6.854 4.099 37.670 1.00 80.25 252 GLN A O 1
ATOM 1983 N N . ARG A 1 253 ? -8.472 4.258 39.197 1.00 82.44 253 ARG A N 1
ATOM 1984 C CA . ARG A 1 253 ? -9.563 4.028 38.238 1.00 82.44 253 ARG A CA 1
ATOM 1985 C C . ARG A 1 253 ? -9.803 5.243 37.345 1.00 82.44 253 ARG A C 1
ATOM 1987 O O . ARG A 1 253 ? -10.179 5.088 36.190 1.00 82.44 253 ARG A O 1
ATOM 1994 N N . ASN A 1 254 ? -9.599 6.446 37.873 1.00 89.62 254 ASN A N 1
ATOM 1995 C CA . ASN A 1 254 ? -9.662 7.681 37.105 1.00 89.62 254 ASN A CA 1
ATOM 1996 C C . ASN A 1 254 ? -8.489 7.773 36.127 1.00 89.62 254 ASN A C 1
ATOM 1998 O O . ASN A 1 254 ? -8.707 8.217 35.009 1.00 89.62 254 ASN A O 1
ATOM 2002 N N . GLU A 1 255 ? -7.304 7.259 36.477 1.00 85.75 255 GLU A N 1
ATOM 2003 C CA . GLU A 1 255 ? -6.207 7.111 35.509 1.00 85.75 255 GLU A CA 1
ATOM 2004 C C . GLU A 1 255 ? -6.617 6.212 34.335 1.00 85.75 255 GLU A C 1
ATOM 2006 O O . GLU A 1 255 ? -6.456 6.594 33.182 1.00 85.75 255 GLU A O 1
ATOM 2011 N N . VAL A 1 256 ? -7.242 5.059 34.598 1.00 85.44 256 VAL A N 1
ATOM 2012 C CA . VAL A 1 256 ? -7.748 4.175 33.529 1.00 85.44 256 VAL A CA 1
ATOM 2013 C C . VAL A 1 256 ? -8.791 4.884 32.663 1.00 85.44 256 VAL A C 1
ATOM 2015 O O . VAL A 1 256 ? -8.700 4.867 31.438 1.00 85.44 256 VAL A O 1
ATOM 2018 N N . ARG A 1 257 ? -9.765 5.555 33.290 1.00 90.19 257 ARG A N 1
ATOM 2019 C CA . ARG A 1 257 ? -10.778 6.355 32.584 1.00 90.19 257 ARG A CA 1
ATOM 2020 C C . ARG A 1 257 ? -10.146 7.424 31.703 1.00 90.19 257 ARG A C 1
ATOM 2022 O O . ARG A 1 257 ? -10.543 7.576 30.553 1.00 90.19 257 ARG A O 1
ATOM 2029 N N . LYS A 1 258 ? -9.172 8.154 32.239 1.00 88.38 258 LYS A N 1
ATOM 2030 C CA . LYS A 1 258 ? -8.444 9.205 31.535 1.00 88.38 258 LYS A CA 1
ATOM 2031 C C . LYS A 1 258 ? -7.703 8.641 30.324 1.00 88.38 258 LYS A C 1
ATOM 2033 O O . LYS A 1 258 ? -7.916 9.147 29.229 1.00 88.38 258 LYS A O 1
ATOM 2038 N N . LYS A 1 259 ? -6.970 7.538 30.485 1.00 85.88 259 LYS A N 1
ATOM 2039 C CA . LYS A 1 259 ? -6.257 6.871 29.385 1.00 85.88 259 LYS A CA 1
ATOM 2040 C C . LYS A 1 259 ? -7.198 6.372 28.287 1.00 85.88 259 LYS A C 1
ATOM 2042 O O . LYS A 1 259 ? -6.917 6.565 27.111 1.00 85.88 259 LYS A O 1
ATOM 2047 N N . ILE A 1 260 ? -8.348 5.791 28.643 1.00 87.12 260 ILE A N 1
ATOM 2048 C CA . ILE A 1 260 ? -9.389 5.425 27.662 1.00 87.12 260 ILE A CA 1
ATOM 2049 C C . ILE A 1 260 ? -9.890 6.679 26.931 1.00 87.12 260 ILE A C 1
ATOM 2051 O O . ILE A 1 260 ? -10.090 6.653 25.714 1.00 87.12 260 ILE A O 1
ATOM 2055 N N . ARG A 1 261 ? -10.090 7.789 27.659 1.00 90.25 261 ARG A N 1
ATOM 2056 C CA . ARG A 1 261 ? -10.536 9.058 27.072 1.00 90.25 261 ARG A CA 1
ATOM 2057 C C . ARG A 1 261 ? -9.555 9.633 26.064 1.00 90.25 261 ARG A C 1
ATOM 2059 O O . ARG A 1 261 ? -10.006 10.055 25.002 1.00 90.25 261 ARG A O 1
ATOM 2066 N N . GLU A 1 262 ? -8.275 9.610 26.404 1.00 85.50 262 GLU A N 1
ATOM 2067 C CA . GLU A 1 262 ? -7.172 10.135 25.600 1.00 85.50 262 GLU A CA 1
ATOM 2068 C C . GLU A 1 262 ? -6.868 9.246 24.392 1.00 85.50 262 GLU A C 1
ATOM 2070 O O . GLU A 1 262 ? -6.758 9.751 23.280 1.00 85.50 262 GLU A O 1
ATOM 2075 N N . PHE A 1 263 ? -6.797 7.925 24.575 1.00 82.50 263 PHE A N 1
ATOM 2076 C CA . PHE A 1 263 ? -6.439 7.013 23.488 1.00 82.50 263 PHE A CA 1
ATOM 2077 C C . PHE A 1 263 ? -7.572 6.788 22.482 1.00 82.50 263 PHE A C 1
ATOM 2079 O O . PHE A 1 263 ? -7.310 6.593 21.296 1.00 82.50 263 PHE A O 1
ATOM 2086 N N . PHE A 1 264 ? -8.828 6.830 22.931 1.00 88.50 264 PHE A N 1
ATOM 2087 C CA . PHE A 1 264 ? -10.003 6.666 22.075 1.00 88.50 264 PHE A CA 1
ATOM 2088 C C . PHE A 1 264 ? -10.822 7.966 22.031 1.00 88.50 264 PHE A C 1
ATOM 2090 O O . PHE A 1 264 ? -11.897 8.032 22.629 1.00 88.50 264 PHE A O 1
ATOM 2097 N N . PRO A 1 265 ? -10.349 9.031 21.365 1.00 88.19 265 PRO A N 1
ATOM 2098 C CA . PRO A 1 265 ? -11.039 10.320 21.339 1.00 88.19 265 PRO A CA 1
ATOM 2099 C C . PRO A 1 265 ? -12.417 10.223 20.673 1.00 88.19 265 PRO A C 1
ATOM 2101 O O . PRO A 1 265 ? -13.363 10.887 21.092 1.00 88.19 265 PRO A O 1
ATOM 2104 N N . THR A 1 266 ? -12.552 9.364 19.659 1.00 92.94 266 THR A N 1
ATOM 2105 C CA . THR A 1 266 ? -13.830 9.052 19.018 1.00 92.94 266 THR A CA 1
ATOM 2106 C C . THR A 1 266 ? -14.360 7.733 19.559 1.00 92.94 266 THR A C 1
ATOM 2108 O O . THR A 1 266 ? -13.730 6.686 19.399 1.00 92.94 266 THR A O 1
ATOM 2111 N N . ARG A 1 267 ? -15.539 7.781 20.184 1.00 94.94 267 ARG A N 1
ATOM 2112 C CA . ARG A 1 267 ? -16.174 6.608 20.782 1.00 94.94 267 ARG A CA 1
ATOM 2113 C C . ARG A 1 267 ? -17.691 6.592 20.607 1.00 94.94 267 ARG A C 1
ATOM 2115 O O . ARG A 1 267 ? -18.316 7.646 20.516 1.00 94.94 267 ARG A O 1
ATOM 2122 N N . LYS A 1 268 ? -18.270 5.393 20.566 1.00 97.94 268 LYS A N 1
ATOM 2123 C CA . LYS A 1 268 ? -19.716 5.134 20.513 1.00 97.94 268 LYS A CA 1
ATOM 2124 C C . LYS A 1 268 ? -20.116 4.021 21.467 1.00 97.94 268 LYS A C 1
ATOM 2126 O O . LYS A 1 268 ? -19.302 3.168 21.810 1.00 97.94 268 LYS A O 1
ATOM 2131 N N . CYS A 1 269 ? -21.378 4.021 21.875 1.00 98.06 269 CYS A N 1
ATOM 2132 C CA . CYS A 1 269 ? -21.936 3.021 22.773 1.00 98.06 269 CYS A CA 1
ATOM 2133 C C . CYS A 1 269 ? -23.244 2.451 22.223 1.00 98.06 269 CYS A C 1
ATOM 2135 O O . CYS A 1 269 ? -24.113 3.192 21.764 1.00 98.06 269 CYS A O 1
ATOM 2137 N N . PHE A 1 270 ? -23.402 1.132 22.323 1.00 98.00 270 PHE A N 1
ATOM 2138 C CA . PHE A 1 270 ? -24.633 0.428 21.971 1.00 98.00 270 PHE A CA 1
ATOM 2139 C C . PHE A 1 270 ? -25.057 -0.473 23.123 1.00 98.00 270 PHE A C 1
ATOM 2141 O O . PHE A 1 270 ? -24.271 -1.281 23.615 1.00 98.00 270 PHE A O 1
ATOM 2148 N N . THR A 1 271 ? -26.316 -0.363 23.539 1.00 96.75 271 THR A N 1
ATOM 2149 C CA . THR A 1 271 ? -26.887 -1.196 24.603 1.00 96.75 271 THR A CA 1
ATOM 2150 C C . THR A 1 271 ? -27.847 -2.209 24.001 1.00 96.75 271 THR A C 1
ATOM 2152 O O . THR A 1 271 ? -29.003 -1.890 23.721 1.00 96.75 271 THR A O 1
ATOM 2155 N N . LEU A 1 272 ? -27.378 -3.439 23.808 1.00 96.00 272 LEU A N 1
ATOM 2156 C CA . LEU A 1 272 ? -28.169 -4.503 23.200 1.00 96.00 272 LEU A CA 1
ATOM 2157 C C . LEU A 1 272 ? -29.040 -5.178 24.258 1.00 96.00 272 LEU A C 1
ATOM 2159 O O . LEU A 1 272 ? -28.565 -5.553 25.330 1.00 96.00 272 LEU A O 1
ATOM 2163 N N . LYS A 1 273 ? -30.324 -5.374 23.955 1.00 93.44 273 LYS A N 1
ATOM 2164 C CA . LYS A 1 273 ? -31.193 -6.237 24.767 1.00 93.44 273 LYS A CA 1
ATOM 2165 C C . LYS A 1 273 ? -30.802 -7.706 24.580 1.00 93.44 273 LYS A C 1
ATOM 2167 O O . LYS A 1 273 ? -30.145 -8.055 23.610 1.00 93.44 273 LYS A O 1
ATOM 2172 N N . ARG A 1 274 ? -31.231 -8.581 25.493 1.00 91.81 274 ARG A N 1
ATOM 2173 C CA . ARG A 1 274 ? -31.078 -10.036 25.308 1.00 91.81 274 ARG A CA 1
ATOM 2174 C C . ARG A 1 274 ? -31.711 -10.449 23.964 1.00 91.81 274 ARG A C 1
ATOM 2176 O O . ARG A 1 274 ? -32.829 -9.981 23.728 1.00 91.81 274 ARG A O 1
ATOM 2183 N N . PRO A 1 275 ? -31.057 -11.266 23.116 1.00 91.56 275 PRO A N 1
ATOM 2184 C CA . PRO A 1 275 ? -31.529 -11.578 21.761 1.00 91.56 275 PRO A CA 1
ATOM 2185 C C . PRO A 1 275 ? -32.847 -12.361 21.748 1.00 91.56 275 PRO A C 1
ATOM 2187 O O . PRO A 1 275 ? -33.774 -11.988 21.033 1.00 91.56 275 PRO A O 1
ATOM 2190 N N . VAL A 1 276 ? -32.957 -13.377 22.606 1.00 91.50 276 VAL A N 1
ATOM 2191 C CA . VAL A 1 276 ? -34.148 -14.219 22.801 1.00 91.50 276 VAL A CA 1
ATOM 2192 C C . VAL A 1 276 ? -34.416 -14.418 24.295 1.00 91.50 276 VAL A C 1
ATOM 2194 O O . VAL A 1 276 ? -33.551 -14.151 25.130 1.00 91.50 276 VAL A O 1
ATOM 2197 N N . VAL A 1 277 ? -35.640 -14.811 24.653 1.00 84.75 277 VAL A N 1
ATOM 2198 C CA . VAL A 1 277 ? -36.015 -15.095 26.055 1.00 84.75 277 VAL A CA 1
ATOM 2199 C C . VAL A 1 277 ? -35.694 -16.540 26.435 1.00 84.75 277 VAL A C 1
ATOM 2201 O O . VAL A 1 277 ? -35.287 -16.788 27.566 1.00 84.75 277 VAL A O 1
ATOM 2204 N N . ASP A 1 278 ? -35.876 -17.456 25.486 1.00 85.88 278 ASP A N 1
ATOM 2205 C CA . ASP A 1 278 ? -35.665 -18.892 25.640 1.00 85.88 278 ASP A CA 1
ATOM 2206 C C . ASP A 1 278 ? -34.170 -19.226 25.735 1.00 85.88 278 ASP A C 1
ATOM 2208 O O . ASP A 1 278 ? -33.378 -18.807 24.890 1.00 85.88 278 ASP A O 1
ATOM 2212 N N . GLU A 1 279 ? -33.788 -19.957 26.780 1.00 82.62 279 GLU A N 1
ATOM 2213 C CA . GLU A 1 279 ? -32.396 -20.303 27.060 1.00 82.62 279 GLU A CA 1
ATOM 2214 C C . GLU A 1 279 ? -31.852 -21.368 26.112 1.00 82.62 279 GLU A C 1
ATOM 2216 O O . GLU A 1 279 ? -30.680 -21.298 25.750 1.00 82.62 279 GLU A O 1
ATOM 2221 N N . GLU A 1 280 ? -32.689 -22.297 25.642 1.00 81.56 280 GLU A N 1
ATOM 2222 C CA . GLU A 1 280 ? -32.249 -23.325 24.692 1.00 81.56 280 GLU A CA 1
ATOM 2223 C C . GLU A 1 280 ? -31.886 -22.695 23.344 1.00 81.56 280 GLU A C 1
ATOM 2225 O O . GLU A 1 280 ? -30.883 -23.051 22.723 1.00 81.56 280 GLU A O 1
ATOM 2230 N N . LYS A 1 281 ? -32.638 -21.664 22.943 1.00 84.31 281 LYS A N 1
ATOM 2231 C CA . LYS A 1 281 ? -32.393 -20.901 21.713 1.00 84.31 281 LYS A CA 1
ATOM 2232 C C . LYS A 1 281 ? -31.121 -20.053 21.764 1.00 84.31 281 LYS A C 1
ATOM 2234 O O . LYS A 1 281 ? -30.557 -19.749 20.717 1.00 84.31 281 LYS A O 1
ATOM 2239 N N . LEU A 1 282 ? -30.625 -19.684 22.952 1.00 81.62 282 LEU A N 1
ATOM 2240 C CA . LEU A 1 282 ? -29.381 -18.906 23.079 1.00 81.62 282 LEU A CA 1
ATOM 2241 C C . LEU A 1 282 ? -28.141 -19.674 22.620 1.00 81.62 282 LEU A C 1
ATOM 2243 O O . LEU A 1 282 ? -27.146 -19.043 22.266 1.00 81.62 282 LEU A O 1
ATOM 2247 N N . ASN A 1 283 ? -28.195 -21.005 22.613 1.00 76.12 283 ASN A N 1
ATOM 2248 C CA . ASN A 1 283 ? -27.072 -21.829 22.177 1.00 76.12 283 ASN A CA 1
ATOM 2249 C C . ASN A 1 283 ? -26.957 -21.910 20.648 1.00 76.12 283 ASN A C 1
ATOM 2251 O O . ASN A 1 283 ? -25.858 -22.125 20.149 1.00 76.12 283 ASN A O 1
ATOM 2255 N N . ASN A 1 284 ? -28.054 -21.665 19.921 1.00 78.31 284 ASN A N 1
ATOM 2256 C CA . ASN A 1 284 ? -28.147 -21.849 18.468 1.00 78.31 284 ASN A CA 1
ATOM 2257 C C . ASN A 1 284 ? -28.525 -20.547 17.740 1.00 78.31 284 ASN A C 1
ATOM 2259 O O . ASN A 1 284 ? -29.241 -20.570 16.743 1.00 78.31 284 ASN A O 1
ATOM 2263 N N . LEU A 1 285 ? -28.065 -19.393 18.241 1.00 82.25 285 LEU A N 1
ATOM 2264 C CA . LEU A 1 285 ? -28.450 -18.078 17.706 1.00 82.25 285 LEU A CA 1
ATOM 2265 C C . LEU A 1 285 ? -28.163 -17.899 16.205 1.00 82.25 285 LEU A C 1
ATOM 2267 O O . LEU A 1 285 ? -28.837 -17.098 15.568 1.00 82.25 285 LEU A O 1
ATOM 2271 N N . ASP A 1 286 ? -27.182 -18.594 15.635 1.00 77.81 286 ASP A N 1
ATOM 2272 C CA . ASP A 1 286 ? -26.856 -18.468 14.206 1.00 77.81 286 ASP A CA 1
ATOM 2273 C C . ASP A 1 286 ? -27.871 -19.131 13.278 1.00 77.81 286 ASP A C 1
ATOM 2275 O O . ASP A 1 286 ? -28.035 -18.695 12.141 1.00 77.81 286 ASP A O 1
ATOM 2279 N N . GLU A 1 287 ? -28.555 -20.166 13.759 1.00 82.31 287 GLU A N 1
ATOM 2280 C CA . GLU A 1 287 ? -29.542 -20.918 12.982 1.00 82.31 287 GLU A CA 1
ATOM 2281 C C . GLU A 1 287 ? -30.951 -20.332 13.128 1.00 82.31 287 GLU A C 1
ATOM 2283 O O . GLU A 1 287 ? -31.868 -20.716 12.401 1.00 82.31 287 GLU A O 1
ATOM 2288 N N . LEU A 1 288 ? -31.135 -19.399 14.069 1.00 86.50 288 LEU A N 1
ATOM 2289 C CA . LEU A 1 288 ? -32.435 -18.798 14.324 1.00 86.50 288 LEU A CA 1
ATOM 2290 C C . LEU A 1 288 ? -32.850 -17.849 13.188 1.00 86.50 288 LEU A C 1
ATOM 2292 O O . LEU A 1 288 ? -32.087 -16.946 12.818 1.00 86.50 288 LEU A O 1
ATOM 2296 N N . PRO A 1 289 ? -34.095 -17.972 12.697 1.00 87.94 289 PRO A N 1
ATOM 2297 C CA . PRO A 1 289 ? -34.715 -16.978 11.829 1.00 87.94 289 PRO A CA 1
ATOM 2298 C C . PRO A 1 289 ? -34.762 -15.586 12.475 1.00 87.94 289 PRO A C 1
ATOM 2300 O O . PRO A 1 289 ? -34.889 -15.454 13.694 1.00 87.94 289 PRO A O 1
ATOM 2303 N N . GLU A 1 290 ? -34.685 -14.520 11.669 1.00 86.56 290 GLU A N 1
ATOM 2304 C CA . GLU A 1 290 ? -34.676 -13.144 12.192 1.00 86.56 290 GLU A CA 1
ATOM 2305 C C . GLU A 1 290 ? -35.944 -12.779 12.975 1.00 86.56 290 GLU A C 1
ATOM 2307 O O . GLU A 1 290 ? -35.868 -12.053 13.962 1.00 86.56 290 GLU A O 1
ATOM 2312 N N . ASP A 1 291 ? -37.103 -13.306 12.591 1.00 90.69 291 ASP A N 1
ATOM 2313 C CA . ASP A 1 291 ? -38.387 -13.048 13.246 1.00 90.69 291 ASP A CA 1
ATOM 2314 C C . ASP A 1 291 ? -38.500 -13.657 14.654 1.00 90.69 291 ASP A C 1
ATOM 2316 O O . ASP A 1 291 ? -39.356 -13.236 15.436 1.00 90.69 291 ASP A O 1
ATOM 2320 N N . GLU A 1 292 ? -37.606 -14.579 15.023 1.00 92.00 292 GLU A N 1
ATOM 2321 C CA . GLU A 1 292 ? -37.515 -15.107 16.387 1.00 92.00 292 GLU A CA 1
ATOM 2322 C C . GLU A 1 292 ? -36.745 -14.192 17.347 1.00 92.00 292 GLU A C 1
ATOM 2324 O O . GLU A 1 292 ? -36.890 -14.294 18.573 1.00 92.00 292 GLU A O 1
ATOM 2329 N N . PHE A 1 293 ? -35.931 -13.277 16.820 1.00 92.88 293 PHE A N 1
ATOM 2330 C CA . PHE A 1 293 ? -35.204 -12.327 17.648 1.00 92.88 293 PHE A CA 1
ATOM 2331 C C . PHE A 1 293 ? -36.126 -11.233 18.165 1.00 92.88 293 PHE A C 1
ATOM 2333 O O . PHE A 1 293 ? -37.076 -10.781 17.527 1.00 92.88 293 PHE A O 1
ATOM 2340 N N . ARG A 1 294 ? -35.788 -10.710 19.342 1.00 94.44 294 ARG A N 1
ATOM 2341 C CA . ARG A 1 294 ? -36.492 -9.554 19.892 1.00 94.44 294 ARG A CA 1
ATOM 2342 C C . ARG A 1 294 ? -36.290 -8.339 18.972 1.00 94.44 294 ARG A C 1
ATOM 2344 O O . ARG A 1 294 ? -35.141 -7.965 18.738 1.00 94.44 294 ARG A O 1
ATOM 2351 N N . PRO A 1 295 ? -37.357 -7.632 18.547 1.00 94.44 295 PRO A N 1
ATOM 2352 C CA . PRO A 1 295 ? -37.227 -6.503 17.618 1.00 94.44 295 PRO A CA 1
ATOM 2353 C C . PRO A 1 295 ? -36.272 -5.409 18.112 1.00 94.44 295 PRO A C 1
ATOM 2355 O O . PRO A 1 295 ? -35.438 -4.916 17.361 1.00 94.44 295 PRO A O 1
ATOM 2358 N N . ALA A 1 296 ? -36.322 -5.098 19.413 1.00 92.94 296 ALA A N 1
ATOM 2359 C CA . ALA A 1 296 ? -35.425 -4.126 20.038 1.00 92.94 296 ALA A CA 1
ATOM 2360 C C . ALA A 1 296 ? -33.946 -4.561 20.030 1.00 92.94 296 ALA A C 1
ATOM 2362 O O . ALA A 1 296 ? -33.066 -3.716 20.121 1.00 92.94 296 ALA A O 1
ATOM 2363 N N . PHE A 1 297 ? -33.651 -5.863 19.959 1.00 94.62 297 PHE A N 1
ATOM 2364 C CA . PHE A 1 297 ? -32.281 -6.342 19.782 1.00 94.62 297 PHE A CA 1
ATOM 2365 C C . PHE A 1 297 ? -31.812 -6.114 18.344 1.00 94.62 297 PHE A C 1
ATOM 2367 O O . PHE A 1 297 ? -30.752 -5.526 18.143 1.00 94.62 297 PHE A O 1
ATOM 2374 N N . LEU A 1 298 ? -32.616 -6.524 17.358 1.00 94.50 298 LEU A N 1
ATOM 2375 C CA . LEU A 1 298 ? -32.279 -6.360 15.943 1.00 94.50 298 LEU A CA 1
ATOM 2376 C C . LEU A 1 298 ? -32.103 -4.893 15.554 1.00 94.50 298 LEU A C 1
ATOM 2378 O O . LEU A 1 298 ? -31.157 -4.562 14.849 1.00 94.50 298 LEU A O 1
ATOM 2382 N N . GLU A 1 299 ? -32.972 -4.001 16.037 1.00 95.62 299 GLU A N 1
ATOM 2383 C CA . GLU A 1 299 ? -32.867 -2.566 15.755 1.00 95.62 299 GLU A CA 1
ATOM 2384 C C . GLU A 1 299 ? -31.514 -1.995 16.212 1.00 95.62 299 GLU A C 1
ATOM 2386 O O . GLU A 1 299 ? -30.838 -1.283 15.464 1.00 95.62 299 GLU A O 1
ATOM 2391 N N . GLU A 1 300 ? -31.086 -2.351 17.424 1.00 96.44 300 GLU A N 1
ATOM 2392 C CA . GLU A 1 300 ? -29.801 -1.921 17.969 1.00 96.44 300 GLU A CA 1
ATOM 2393 C C . GLU A 1 300 ? -28.617 -2.558 17.227 1.00 96.44 300 GLU A C 1
ATOM 2395 O O . GLU A 1 300 ? -27.643 -1.864 16.937 1.00 96.44 300 GLU A O 1
ATOM 2400 N N . VAL A 1 301 ? -28.703 -3.845 16.865 1.00 96.25 301 VAL A N 1
ATOM 2401 C CA . VAL A 1 301 ? -27.676 -4.537 16.066 1.00 96.25 301 VAL A CA 1
ATOM 2402 C C . VAL A 1 301 ? -27.534 -3.892 14.689 1.00 96.25 301 VAL A C 1
ATOM 2404 O O . VAL A 1 301 ? -26.416 -3.605 14.270 1.00 96.25 301 VAL A O 1
ATOM 2407 N N . HIS A 1 302 ? -28.636 -3.575 14.008 1.00 96.69 302 HIS A N 1
ATOM 2408 C CA . HIS A 1 302 ? -28.599 -2.860 12.733 1.00 96.69 302 HIS A CA 1
ATOM 2409 C C . HIS A 1 302 ? -27.970 -1.474 12.875 1.00 96.69 302 HIS A C 1
ATOM 2411 O O . HIS A 1 302 ? -27.182 -1.067 12.020 1.00 96.69 302 HIS A O 1
ATOM 2417 N N . ARG A 1 303 ? -28.260 -0.746 13.962 1.00 98.12 303 ARG A N 1
ATOM 2418 C CA . ARG A 1 303 ? -27.633 0.558 14.218 1.00 98.12 303 ARG A CA 1
ATOM 2419 C C . ARG A 1 303 ? -26.137 0.431 14.498 1.00 98.12 303 ARG A C 1
ATOM 2421 O O . ARG A 1 303 ? -25.367 1.257 14.007 1.00 98.12 303 ARG A O 1
ATOM 2428 N N . PHE A 1 304 ? -25.739 -0.603 15.236 1.00 98.00 304 PHE A N 1
ATOM 2429 C CA . PHE A 1 304 ? -24.343 -0.954 15.474 1.00 98.00 304 PHE A CA 1
ATOM 2430 C C . PHE A 1 304 ? -23.619 -1.247 14.159 1.00 98.00 304 PHE A C 1
ATOM 2432 O O . PHE A 1 304 ? -22.643 -0.565 13.860 1.00 98.00 304 PHE A O 1
ATOM 2439 N N . ILE A 1 305 ? -24.124 -2.180 13.343 1.00 97.88 305 ILE A N 1
ATOM 2440 C CA . ILE A 1 305 ? -23.534 -2.530 12.041 1.00 97.88 305 ILE A CA 1
ATOM 2441 C C . ILE A 1 305 ? -23.436 -1.280 11.176 1.00 97.88 305 ILE A C 1
ATOM 2443 O O . ILE A 1 305 ? -22.395 -1.020 10.573 1.00 97.88 305 ILE A O 1
ATOM 2447 N N . LYS A 1 306 ? -24.496 -0.459 11.172 1.00 97.88 306 LYS A N 1
ATOM 2448 C CA . LYS A 1 306 ? -24.518 0.747 10.358 1.00 97.88 306 LYS A CA 1
ATOM 2449 C C . LYS A 1 306 ? -23.425 1.738 10.762 1.00 97.88 306 LYS A C 1
ATOM 2451 O O . LYS A 1 306 ? -22.791 2.355 9.913 1.00 97.88 306 LYS A O 1
ATOM 2456 N N . CYS A 1 307 ? -23.214 1.902 12.063 1.00 98.06 307 CYS A N 1
ATOM 2457 C CA . CYS A 1 307 ? -22.164 2.761 12.590 1.00 98.06 307 CYS A CA 1
ATOM 2458 C C . CYS A 1 307 ? -20.772 2.171 12.347 1.00 98.06 307 CYS A C 1
ATOM 2460 O O . CYS A 1 307 ? -19.882 2.888 11.901 1.00 98.06 307 CYS A O 1
ATOM 2462 N N . ALA A 1 308 ? -20.591 0.874 12.594 1.00 97.44 308 ALA A N 1
ATOM 2463 C CA . ALA A 1 308 ? -19.312 0.200 12.439 1.00 97.44 308 ALA A CA 1
ATOM 2464 C C . ALA A 1 308 ? -18.836 0.234 10.979 1.00 97.44 308 ALA A C 1
ATOM 2466 O O . ALA A 1 308 ? -17.702 0.618 10.729 1.00 97.44 308 ALA A O 1
ATOM 2467 N N . LEU A 1 309 ? -19.697 -0.060 10.003 1.00 97.00 309 LEU A N 1
ATOM 2468 C CA . LEU A 1 309 ? -19.325 -0.013 8.582 1.00 97.00 309 LEU A CA 1
ATOM 2469 C C . LEU A 1 309 ? -19.250 1.419 8.021 1.00 97.00 309 LEU A C 1
ATOM 2471 O O . LEU A 1 309 ? -18.546 1.667 7.052 1.00 97.00 309 LEU A O 1
ATOM 2475 N N . GLY A 1 310 ? -19.978 2.377 8.604 1.00 96.31 310 GLY A N 1
ATOM 2476 C CA . GLY A 1 310 ? -20.091 3.734 8.044 1.00 96.31 310 GLY A CA 1
ATOM 2477 C C . GLY A 1 310 ? -19.153 4.758 8.642 1.00 96.31 310 GLY A C 1
ATOM 2478 O O . GLY A 1 310 ? -18.932 5.807 8.046 1.00 96.31 310 GLY A O 1
ATOM 2479 N N . SER A 1 311 ? -18.667 4.501 9.852 1.00 95.50 311 SER A N 1
ATOM 2480 C CA . SER A 1 311 ? -17.856 5.449 10.615 1.00 95.50 311 SER A CA 1
ATOM 2481 C C . SER A 1 311 ? -16.455 4.927 10.913 1.00 95.50 311 SER A C 1
ATOM 2483 O O . SER A 1 311 ? -15.628 5.706 11.379 1.00 95.50 311 SER A O 1
ATOM 2485 N N . SER A 1 312 ? -16.168 3.647 10.651 1.00 96.25 312 SER A N 1
ATOM 2486 C CA . SER A 1 312 ? -14.810 3.123 10.809 1.00 96.25 312 SER A CA 1
ATOM 2487 C C . SER A 1 312 ? -13.888 3.702 9.737 1.00 96.25 312 SER A C 1
ATOM 2489 O O . SER A 1 312 ? -14.188 3.577 8.549 1.00 96.25 312 SER A O 1
ATOM 2491 N N . PRO A 1 313 ? -12.762 4.322 10.124 1.00 94.62 313 PRO A N 1
ATOM 2492 C CA . PRO A 1 313 ? -11.808 4.840 9.161 1.00 94.62 313 PRO A CA 1
ATOM 2493 C C . PRO A 1 313 ? -10.992 3.705 8.533 1.00 94.62 313 PRO A C 1
ATOM 2495 O O . PRO A 1 313 ? -10.904 2.593 9.071 1.00 94.62 313 PRO A O 1
ATOM 2498 N N . VAL A 1 314 ? -10.321 4.015 7.424 1.00 95.31 314 VAL A N 1
ATOM 2499 C CA . VAL A 1 314 ? -9.204 3.194 6.943 1.00 95.31 314 VAL A CA 1
ATOM 2500 C C . VAL A 1 314 ? -8.107 3.144 8.005 1.00 95.31 314 VAL A C 1
ATOM 2502 O O . VAL A 1 314 ? -7.875 4.103 8.746 1.00 95.31 314 VAL A O 1
ATOM 2505 N N . LYS A 1 315 ? -7.429 2.005 8.106 1.00 92.88 315 LYS A N 1
ATOM 2506 C CA . LYS A 1 315 ? -6.284 1.826 8.985 1.00 92.88 315 LYS A CA 1
ATOM 2507 C C . LYS A 1 315 ? -5.137 2.678 8.462 1.00 92.88 315 LYS A C 1
ATOM 2509 O O . LYS A 1 315 ? -4.697 2.518 7.327 1.00 92.88 315 LYS A O 1
ATOM 2514 N N . VAL A 1 316 ? -4.642 3.558 9.323 1.00 86.88 316 VAL A N 1
ATOM 2515 C CA . VAL A 1 316 ? -3.537 4.465 9.021 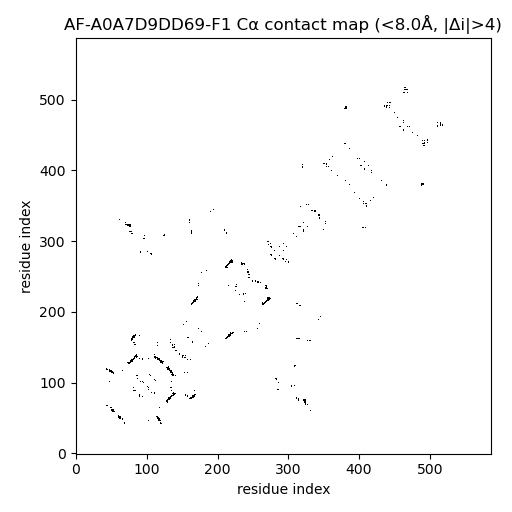1.00 86.88 316 VAL A CA 1
ATOM 2516 C C . VAL A 1 316 ? -2.455 4.289 10.073 1.00 86.88 316 VAL A C 1
ATOM 2518 O O . VAL A 1 316 ? -2.757 4.251 11.260 1.00 86.88 316 VAL A O 1
ATOM 2521 N N . VAL A 1 317 ? -1.192 4.203 9.668 1.00 79.50 317 VAL A N 1
ATOM 2522 C CA . VAL A 1 317 ? -0.051 4.286 10.592 1.00 79.50 317 VAL A CA 1
ATOM 2523 C C . VAL A 1 317 ? 0.881 5.360 10.060 1.00 79.50 317 VAL A C 1
ATOM 2525 O O . VAL A 1 317 ? 1.272 5.311 8.900 1.00 79.50 317 VAL A O 1
ATOM 2528 N N . ASN A 1 318 ? 1.189 6.365 10.883 1.00 75.44 318 ASN A N 1
ATOM 2529 C CA . ASN A 1 318 ? 2.005 7.519 10.484 1.00 75.44 318 ASN A CA 1
ATOM 2530 C C . ASN A 1 318 ? 1.542 8.173 9.161 1.00 75.44 318 ASN A C 1
ATOM 2532 O O . ASN A 1 318 ? 2.336 8.434 8.258 1.00 75.44 318 ASN A O 1
ATOM 2536 N N . GLN A 1 319 ? 0.226 8.385 9.026 1.00 76.62 319 GLN A N 1
ATOM 2537 C CA . GLN A 1 319 ? -0.413 8.975 7.839 1.00 76.62 319 GLN A CA 1
ATOM 2538 C C . GLN A 1 319 ? -0.287 8.141 6.543 1.00 76.62 319 GLN A C 1
ATOM 2540 O O . GLN A 1 319 ? -0.604 8.637 5.461 1.00 76.62 319 GLN A O 1
ATOM 2545 N N . VAL A 1 320 ? 0.138 6.876 6.639 1.00 82.50 320 VAL A N 1
ATOM 2546 C CA . VAL A 1 320 ? 0.135 5.897 5.543 1.00 82.50 320 VAL A CA 1
ATOM 2547 C C . VAL A 1 320 ? -1.081 4.986 5.669 1.00 82.50 320 VAL A C 1
ATOM 2549 O O . VAL A 1 320 ? -1.265 4.342 6.702 1.00 82.50 320 VAL A O 1
ATOM 2552 N N . GLU A 1 321 ? -1.896 4.919 4.616 1.00 88.81 321 GLU A N 1
ATOM 2553 C CA . GLU A 1 321 ? -2.994 3.955 4.505 1.00 88.81 321 GLU A CA 1
ATOM 2554 C C . GLU A 1 321 ? -2.437 2.532 4.385 1.00 88.81 321 GLU A C 1
ATOM 2556 O O . GLU A 1 321 ? -1.558 2.232 3.571 1.00 88.81 321 GLU A O 1
ATOM 2561 N N . ILE A 1 322 ? -2.926 1.646 5.243 1.00 90.44 322 ILE A N 1
ATOM 2562 C CA . ILE A 1 322 ? -2.430 0.281 5.356 1.00 90.44 322 ILE A CA 1
ATOM 2563 C C . ILE A 1 322 ? -3.181 -0.607 4.369 1.00 90.44 322 ILE A C 1
ATOM 2565 O O . ILE A 1 322 ? -4.404 -0.707 4.428 1.00 90.44 322 ILE A O 1
ATOM 2569 N N . THR A 1 323 ? -2.428 -1.262 3.488 1.00 92.62 323 THR A N 1
ATOM 2570 C CA . THR A 1 323 ? -2.889 -2.324 2.584 1.00 92.62 323 THR A CA 1
ATOM 2571 C C . THR A 1 323 ? -2.623 -3.691 3.215 1.00 92.62 323 THR A C 1
ATOM 2573 O O . THR A 1 323 ? -2.013 -3.788 4.284 1.00 92.62 323 THR A O 1
ATOM 2576 N N . GLY A 1 324 ? -3.027 -4.774 2.558 1.00 92.50 324 GLY A N 1
ATOM 2577 C CA . GLY A 1 324 ? -2.834 -6.128 3.068 1.00 92.50 324 GLY A CA 1
ATOM 2578 C C . GLY A 1 324 ? -1.369 -6.536 3.275 1.00 92.50 324 GLY A C 1
ATOM 2579 O O . GLY A 1 324 ? -1.022 -7.092 4.319 1.00 92.50 324 GLY A O 1
ATOM 2580 N N . HIS A 1 325 ? -0.468 -6.160 2.361 1.00 87.50 325 HIS A N 1
ATOM 2581 C CA . HIS A 1 325 ? 0.971 -6.379 2.556 1.00 87.50 325 HIS A CA 1
ATOM 2582 C C . HIS A 1 325 ? 1.518 -5.590 3.760 1.00 87.50 325 HIS A C 1
ATOM 2584 O O . HIS A 1 325 ? 2.293 -6.123 4.555 1.00 87.50 325 HIS A O 1
ATOM 2590 N N . HIS A 1 326 ? 1.111 -4.325 3.924 1.00 89.06 326 HIS A N 1
ATOM 2591 C CA . HIS A 1 326 ? 1.517 -3.504 5.074 1.00 89.06 326 HIS A CA 1
ATOM 2592 C C . HIS A 1 326 ? 0.991 -4.091 6.392 1.00 89.06 326 HIS A C 1
ATOM 2594 O O . HIS A 1 326 ? 1.701 -4.111 7.397 1.00 89.06 326 HIS A O 1
ATOM 2600 N N . PHE A 1 327 ? -0.235 -4.613 6.374 1.00 93.19 327 PHE A N 1
ATOM 2601 C CA . PHE A 1 327 ? -0.894 -5.208 7.531 1.00 93.19 327 PHE A CA 1
ATOM 2602 C C . PHE A 1 327 ? -0.203 -6.480 8.029 1.00 93.19 327 PHE A C 1
ATOM 2604 O O . PHE A 1 327 ? -0.049 -6.656 9.237 1.00 93.19 327 PHE A O 1
ATOM 2611 N N . A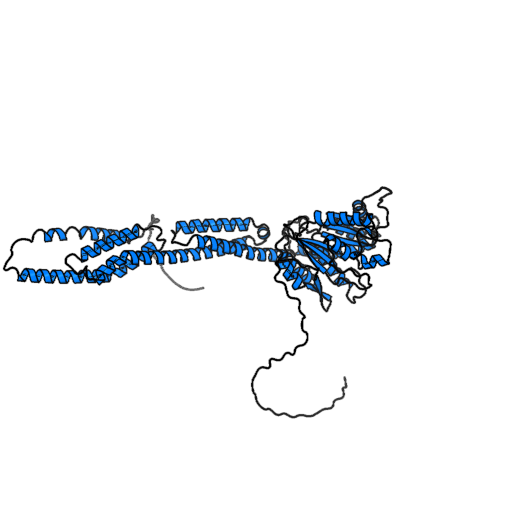SN A 1 328 ? 0.282 -7.327 7.119 1.00 92.19 328 ASN A N 1
ATOM 2612 C CA . ASN A 1 328 ? 1.082 -8.497 7.482 1.00 92.19 328 ASN A CA 1
ATOM 2613 C C . ASN A 1 328 ? 2.351 -8.112 8.239 1.00 92.19 328 ASN A C 1
ATOM 2615 O O . ASN A 1 328 ? 2.617 -8.656 9.308 1.00 92.19 328 ASN A O 1
ATOM 2619 N N . TYR A 1 329 ? 3.097 -7.136 7.718 1.00 88.25 329 TYR A N 1
ATOM 2620 C CA . TYR A 1 329 ? 4.319 -6.670 8.364 1.00 88.25 329 TYR A CA 1
ATOM 2621 C C . TYR A 1 329 ? 4.034 -6.053 9.743 1.00 88.25 329 TYR A C 1
ATOM 2623 O O . TYR A 1 329 ? 4.752 -6.317 10.706 1.00 88.25 329 TYR A O 1
ATOM 2631 N N . LEU A 1 330 ? 2.947 -5.278 9.866 1.00 89.62 330 LEU A N 1
ATOM 2632 C CA . LEU A 1 330 ? 2.474 -4.755 11.153 1.00 89.62 330 LEU A CA 1
ATOM 2633 C C . LEU A 1 330 ? 2.206 -5.885 12.157 1.00 89.62 330 LEU A C 1
ATOM 2635 O O . LEU A 1 330 ? 2.702 -5.837 13.282 1.00 89.62 330 LEU A O 1
ATOM 2639 N N . ALA A 1 331 ? 1.456 -6.912 11.752 1.00 92.38 331 ALA A N 1
ATOM 2640 C CA . ALA A 1 331 ? 1.129 -8.044 12.610 1.00 92.38 331 ALA A CA 1
ATOM 2641 C C . ALA A 1 331 ? 2.367 -8.846 13.023 1.00 92.38 331 ALA A C 1
ATOM 2643 O O . ALA A 1 331 ? 2.538 -9.125 14.208 1.00 92.38 331 ALA A O 1
ATOM 2644 N N . GLU A 1 332 ? 3.256 -9.168 12.081 1.00 91.31 332 GLU A N 1
ATOM 2645 C CA . GLU A 1 332 ? 4.507 -9.878 12.361 1.00 91.31 332 GLU A CA 1
ATOM 2646 C C . GLU A 1 332 ? 5.407 -9.071 13.311 1.00 91.31 332 GLU A C 1
ATOM 2648 O O . GLU A 1 332 ? 5.945 -9.629 14.272 1.00 91.31 332 GLU A O 1
ATOM 2653 N N . SER A 1 333 ? 5.514 -7.753 13.109 1.00 87.44 333 SER A N 1
ATOM 2654 C CA . SER A 1 333 ? 6.295 -6.877 13.984 1.00 87.44 333 SER A CA 1
ATOM 2655 C C . SER A 1 333 ? 5.715 -6.816 15.397 1.00 87.44 333 SER A C 1
ATOM 2657 O O . SER A 1 333 ? 6.468 -6.956 16.360 1.00 87.44 333 SER A O 1
ATOM 2659 N N . TYR A 1 334 ? 4.398 -6.641 15.550 1.00 87.06 334 TYR A N 1
ATOM 2660 C CA . TYR A 1 334 ? 3.766 -6.611 16.872 1.00 87.06 334 TYR A CA 1
ATOM 2661 C C . TYR A 1 334 ? 3.880 -7.954 17.595 1.00 87.06 334 TYR A C 1
ATOM 2663 O O . TYR A 1 334 ? 4.224 -7.987 18.775 1.00 87.06 334 TYR A O 1
ATOM 2671 N N . VAL A 1 335 ? 3.656 -9.065 16.890 1.00 89.06 335 VAL A N 1
ATOM 2672 C CA . VAL A 1 335 ? 3.805 -10.416 17.444 1.00 89.06 335 VAL A CA 1
ATOM 2673 C C . VAL A 1 335 ? 5.246 -10.674 17.893 1.00 89.06 335 VAL A C 1
ATOM 2675 O O . VAL A 1 335 ? 5.462 -11.179 18.995 1.00 89.06 335 VAL A O 1
ATOM 2678 N N . SER A 1 336 ? 6.238 -10.301 17.078 1.00 87.69 336 SER A N 1
ATOM 2679 C CA . SER A 1 336 ? 7.658 -10.447 17.419 1.00 87.69 336 SER A CA 1
ATOM 2680 C C . SER A 1 336 ? 8.027 -9.654 18.675 1.00 87.69 336 SER A C 1
ATOM 2682 O O . SER A 1 336 ? 8.643 -10.200 19.591 1.00 87.69 336 SER A O 1
ATOM 2684 N N . SER A 1 337 ? 7.599 -8.394 18.759 1.00 83.44 337 SER A N 1
ATOM 2685 C CA . SER A 1 337 ? 7.830 -7.533 19.921 1.00 83.44 337 SER A CA 1
ATOM 2686 C C . SER A 1 337 ? 7.215 -8.103 21.202 1.00 83.44 337 SER A C 1
ATOM 2688 O O . SER A 1 337 ? 7.920 -8.283 22.196 1.00 83.44 337 SER A O 1
ATOM 2690 N N . LEU A 1 338 ? 5.939 -8.503 21.162 1.00 80.94 338 LEU A N 1
ATOM 2691 C CA . LEU A 1 338 ? 5.252 -9.089 22.320 1.00 80.94 338 LEU A CA 1
ATOM 2692 C C . LEU A 1 338 ? 5.892 -10.405 22.781 1.00 80.94 338 LEU A C 1
ATOM 2694 O O . LEU A 1 338 ? 6.084 -10.613 23.976 1.00 80.94 338 LEU A O 1
ATOM 2698 N N . ASN A 1 339 ? 6.289 -11.276 21.849 1.00 84.62 339 ASN A N 1
ATOM 2699 C CA . ASN A 1 339 ? 6.966 -12.534 22.179 1.00 84.62 339 ASN A CA 1
ATOM 2700 C C . ASN A 1 339 ? 8.335 -12.340 22.843 1.00 84.62 339 ASN A C 1
ATOM 2702 O O . ASN A 1 339 ? 8.782 -13.217 23.583 1.00 84.62 339 ASN A O 1
ATOM 2706 N N . ASN A 1 340 ? 9.016 -11.235 22.539 1.00 83.19 340 ASN A N 1
ATOM 2707 C CA . ASN A 1 340 ? 10.348 -10.928 23.054 1.00 83.19 340 ASN A CA 1
ATOM 2708 C C . ASN A 1 340 ? 10.312 -9.982 24.267 1.00 83.19 340 ASN A C 1
ATOM 2710 O O . ASN A 1 340 ? 11.368 -9.653 24.803 1.00 83.19 340 ASN A O 1
ATOM 2714 N N . GLY A 1 341 ? 9.124 -9.536 24.696 1.00 75.44 341 GLY A N 1
ATOM 2715 C CA . GLY A 1 341 ? 8.972 -8.536 25.756 1.00 75.44 341 GLY A CA 1
ATOM 2716 C C . GLY A 1 341 ? 9.561 -7.168 25.394 1.00 75.44 341 GLY A C 1
ATOM 2717 O O . GLY A 1 341 ? 9.902 -6.399 26.290 1.00 75.44 341 GLY A O 1
ATOM 2718 N N . SER A 1 342 ? 9.721 -6.874 24.100 1.00 72.88 342 SER A N 1
ATOM 2719 C CA . SER A 1 342 ? 10.236 -5.601 23.592 1.00 72.88 342 SER A CA 1
ATOM 2720 C C . SER A 1 342 ? 9.114 -4.744 23.021 1.00 72.88 342 SER A C 1
ATOM 2722 O O . SER A 1 342 ? 8.056 -5.243 22.640 1.00 72.88 342 SER A O 1
ATOM 2724 N N . THR A 1 343 ? 9.329 -3.434 22.952 1.00 66.00 343 THR A N 1
ATOM 2725 C CA . THR A 1 343 ? 8.377 -2.502 22.347 1.00 66.00 343 THR A CA 1
ATOM 2726 C C . THR A 1 343 ? 8.461 -2.558 20.814 1.00 66.00 343 THR A C 1
ATOM 2728 O O . THR A 1 343 ? 9.556 -2.661 20.253 1.00 66.00 343 THR A O 1
ATOM 2731 N N . PRO A 1 344 ? 7.330 -2.525 20.087 1.00 66.94 344 PRO A N 1
ATOM 2732 C CA . PRO A 1 344 ? 7.365 -2.417 18.634 1.00 66.94 344 PRO A CA 1
ATOM 2733 C C . PRO A 1 344 ? 7.770 -1.004 18.207 1.00 66.94 344 PRO A C 1
ATOM 2735 O O . PRO A 1 344 ? 7.092 -0.030 18.524 1.00 66.94 344 PRO A O 1
ATOM 2738 N N . SER A 1 345 ? 8.852 -0.891 17.434 1.00 69.56 345 SER A N 1
ATOM 2739 C CA . SER A 1 345 ? 9.280 0.389 16.859 1.00 69.56 345 SER A CA 1
ATOM 2740 C C . SER A 1 345 ? 8.411 0.739 15.648 1.00 69.56 345 SER A C 1
ATOM 2742 O O . SER A 1 345 ? 8.604 0.217 14.550 1.00 69.56 345 SER A O 1
ATOM 2744 N N . ILE A 1 346 ? 7.448 1.649 15.836 1.00 72.50 346 ILE A N 1
ATOM 2745 C CA . ILE A 1 346 ? 6.638 2.195 14.735 1.00 72.50 346 ILE A CA 1
ATOM 2746 C C . ILE A 1 346 ? 7.515 2.814 13.626 1.00 72.50 346 ILE A C 1
ATOM 2748 O O . ILE A 1 346 ? 7.241 2.527 12.459 1.00 72.50 346 ILE A O 1
ATOM 2752 N N . PRO A 1 347 ? 8.587 3.585 13.921 1.00 71.25 347 PRO A N 1
ATOM 2753 C CA . PRO A 1 347 ? 9.497 4.081 12.885 1.00 71.25 347 PRO A CA 1
ATOM 2754 C C . PRO A 1 347 ? 10.116 2.968 12.031 1.00 71.25 347 PRO A C 1
ATOM 2756 O O . PRO A 1 347 ? 10.144 3.080 10.807 1.00 71.25 347 PRO A O 1
ATOM 2759 N N . SER A 1 348 ? 10.547 1.861 12.649 1.00 75.81 348 SER A N 1
ATOM 2760 C CA . SER A 1 348 ? 11.083 0.702 11.921 1.00 75.81 348 SER A CA 1
ATOM 2761 C C . SER A 1 348 ? 10.045 0.090 10.976 1.00 75.81 348 SER A C 1
ATOM 2763 O O . SER A 1 348 ? 10.363 -0.231 9.828 1.00 75.81 348 SER A O 1
ATOM 2765 N N . ILE A 1 349 ? 8.787 -0.001 11.420 1.00 77.00 349 ILE A N 1
ATOM 2766 C CA . ILE A 1 349 ? 7.685 -0.506 10.596 1.00 77.00 349 ILE A CA 1
ATOM 2767 C C . ILE A 1 349 ? 7.424 0.399 9.397 1.00 77.00 349 ILE A C 1
ATOM 2769 O O . ILE A 1 349 ? 7.312 -0.089 8.272 1.00 77.00 349 ILE A O 1
ATOM 2773 N N . ILE A 1 350 ? 7.376 1.710 9.614 1.00 78.00 350 ILE A N 1
ATOM 2774 C CA . ILE A 1 350 ? 7.171 2.665 8.527 1.00 78.00 350 ILE A CA 1
ATOM 2775 C C . ILE A 1 350 ? 8.327 2.623 7.533 1.00 78.00 350 ILE A C 1
ATOM 2777 O O . ILE A 1 350 ? 8.069 2.544 6.338 1.00 78.00 350 ILE A O 1
ATOM 2781 N N . ASN A 1 351 ? 9.579 2.599 7.993 1.00 81.31 351 ASN A N 1
ATOM 2782 C CA . ASN A 1 351 ? 10.734 2.520 7.097 1.00 81.31 351 ASN A CA 1
ATOM 2783 C C . ASN A 1 351 ? 10.669 1.281 6.197 1.00 81.31 351 ASN A C 1
ATOM 2785 O O . ASN A 1 351 ? 10.932 1.382 5.002 1.00 81.31 351 ASN A O 1
ATOM 2789 N N . HIS A 1 352 ? 10.250 0.132 6.735 1.00 82.56 352 HIS A N 1
ATOM 2790 C CA . HIS A 1 352 ? 10.069 -1.074 5.930 1.00 82.56 352 HIS A CA 1
ATOM 2791 C C . HIS A 1 352 ? 8.910 -0.949 4.928 1.00 82.56 352 HIS A C 1
ATOM 2793 O O . HIS A 1 352 ? 9.051 -1.345 3.772 1.00 82.56 352 HIS A O 1
ATOM 2799 N N . ILE A 1 353 ? 7.768 -0.389 5.347 1.00 83.81 353 ILE A N 1
ATOM 2800 C CA . ILE A 1 353 ? 6.626 -0.124 4.456 1.00 83.81 353 ILE A CA 1
ATOM 2801 C C . ILE A 1 353 ? 7.049 0.788 3.298 1.00 83.81 353 ILE A C 1
ATOM 2803 O O . ILE A 1 353 ? 6.768 0.485 2.140 1.00 83.81 353 ILE A O 1
ATOM 2807 N N . VAL A 1 354 ? 7.759 1.874 3.602 1.00 86.81 354 VAL A N 1
ATOM 2808 C CA . VAL A 1 354 ? 8.239 2.839 2.611 1.00 86.81 354 VAL A CA 1
ATOM 2809 C C . VAL A 1 354 ? 9.275 2.203 1.683 1.00 86.81 354 VAL A C 1
ATOM 2811 O O . VAL A 1 354 ? 9.168 2.382 0.476 1.00 86.81 354 VAL A O 1
ATOM 2814 N N . GLU A 1 355 ? 10.243 1.438 2.195 1.00 87.12 355 GLU A N 1
ATOM 2815 C CA . GLU A 1 355 ? 11.250 0.770 1.356 1.00 87.12 355 GLU A CA 1
ATOM 2816 C C . GLU A 1 355 ? 10.602 -0.244 0.400 1.00 87.12 355 GLU A C 1
ATOM 2818 O O . GLU A 1 355 ? 10.909 -0.262 -0.791 1.00 87.12 355 GLU A O 1
ATOM 2823 N N . ALA A 1 356 ? 9.652 -1.049 0.887 1.00 84.88 356 ALA A N 1
ATOM 2824 C CA . ALA A 1 356 ? 8.915 -1.990 0.046 1.00 84.88 356 ALA A CA 1
ATOM 2825 C C . ALA A 1 356 ? 8.107 -1.267 -1.045 1.00 84.88 356 ALA A C 1
ATOM 2827 O O . ALA A 1 356 ? 8.120 -1.681 -2.206 1.00 84.88 356 ALA A O 1
ATOM 2828 N N . GLU A 1 357 ? 7.441 -0.164 -0.694 1.00 86.81 357 GLU A N 1
ATOM 2829 C CA . GLU A 1 357 ? 6.726 0.671 -1.661 1.00 86.81 357 GLU A CA 1
ATOM 2830 C C . GLU A 1 357 ? 7.679 1.314 -2.676 1.00 86.81 357 GLU A C 1
ATOM 2832 O O . GLU A 1 357 ? 7.381 1.376 -3.867 1.00 86.81 357 GLU A O 1
ATOM 2837 N N . PHE A 1 358 ? 8.859 1.749 -2.229 1.00 92.56 358 PHE A N 1
ATOM 2838 C CA . PHE A 1 358 ? 9.868 2.342 -3.096 1.00 92.56 358 PHE A CA 1
ATOM 2839 C C . PHE A 1 358 ? 10.345 1.344 -4.146 1.00 92.56 358 PHE A C 1
ATOM 2841 O O . PHE A 1 358 ? 10.433 1.698 -5.321 1.00 92.56 358 PHE A O 1
ATOM 2848 N N . ILE A 1 359 ? 10.610 0.099 -3.744 1.00 91.25 359 ILE A N 1
ATOM 2849 C CA . ILE A 1 359 ? 11.011 -0.974 -4.659 1.00 91.25 359 ILE A CA 1
ATOM 2850 C C . ILE A 1 359 ? 9.927 -1.199 -5.719 1.00 91.25 359 ILE A C 1
ATOM 2852 O O . ILE A 1 359 ? 10.231 -1.128 -6.912 1.00 91.25 359 ILE A O 1
ATOM 2856 N N . ARG A 1 360 ? 8.664 -1.379 -5.304 1.00 89.69 360 ARG A N 1
ATOM 2857 C CA . ARG A 1 360 ? 7.532 -1.577 -6.229 1.00 89.69 360 ARG A CA 1
ATOM 2858 C C . ARG A 1 360 ? 7.393 -0.428 -7.222 1.00 89.69 360 ARG A C 1
ATOM 2860 O O . ARG A 1 360 ? 7.300 -0.638 -8.433 1.00 89.69 360 ARG A O 1
ATOM 2867 N N . GLU A 1 361 ? 7.401 0.801 -6.719 1.00 92.56 361 GLU A N 1
ATOM 2868 C CA . GLU A 1 361 ? 7.194 1.978 -7.553 1.00 92.56 361 GLU A CA 1
ATOM 2869 C C . GLU A 1 361 ? 8.384 2.221 -8.494 1.00 92.56 361 GLU A C 1
ATOM 2871 O O . GLU A 1 361 ? 8.197 2.550 -9.669 1.00 92.56 361 GLU A O 1
ATOM 2876 N N . LYS A 1 362 ? 9.616 1.985 -8.028 1.00 95.56 362 LYS A N 1
ATOM 2877 C CA . LYS A 1 362 ? 10.831 2.039 -8.852 1.00 95.56 362 LYS A CA 1
ATOM 2878 C C . LYS A 1 362 ? 10.782 1.023 -9.995 1.00 95.56 362 LYS A C 1
ATOM 2880 O O . LYS A 1 362 ? 11.150 1.366 -11.124 1.00 95.56 362 LYS A O 1
ATOM 2885 N N . GLU A 1 363 ? 10.337 -0.204 -9.735 1.00 95.44 363 GLU A N 1
ATOM 2886 C CA . GLU A 1 363 ? 10.172 -1.243 -10.760 1.00 95.44 363 GLU A CA 1
ATOM 2887 C C . GLU A 1 363 ? 9.110 -0.854 -11.790 1.00 95.44 363 GLU A C 1
ATOM 2889 O O . GLU A 1 363 ? 9.375 -0.892 -12.993 1.00 95.44 363 GLU A O 1
ATOM 2894 N N . SER A 1 364 ? 7.948 -0.391 -11.331 1.00 95.19 364 SER A N 1
ATOM 2895 C CA . SER A 1 364 ? 6.860 0.117 -12.174 1.00 95.19 364 SER A CA 1
ATOM 2896 C C . SER A 1 364 ? 7.312 1.278 -13.076 1.00 95.19 364 SER A C 1
ATOM 2898 O O . SER A 1 364 ? 7.088 1.264 -14.293 1.00 95.19 364 SER A O 1
ATOM 2900 N N . ILE A 1 365 ? 8.030 2.259 -12.516 1.00 97.12 365 ILE A N 1
ATOM 2901 C CA . ILE A 1 365 ? 8.621 3.376 -13.266 1.00 97.12 365 ILE A CA 1
ATOM 2902 C C . ILE A 1 365 ? 9.621 2.866 -14.309 1.00 97.12 365 ILE A C 1
ATOM 2904 O O . ILE A 1 365 ? 9.559 3.265 -15.475 1.00 97.12 365 ILE A O 1
ATOM 2908 N N . THR A 1 366 ? 10.524 1.971 -13.906 1.00 97.50 366 THR A N 1
ATOM 2909 C CA . THR A 1 366 ? 11.550 1.389 -14.784 1.00 97.50 366 THR A CA 1
ATOM 2910 C C . THR A 1 366 ? 10.919 0.618 -15.940 1.00 97.50 366 THR A C 1
ATOM 2912 O O . THR A 1 366 ? 11.353 0.747 -17.087 1.00 97.50 366 THR A O 1
ATOM 2915 N N . HIS A 1 367 ? 9.868 -0.152 -15.663 1.00 97.75 367 HIS A N 1
ATOM 2916 C CA . HIS A 1 367 ? 9.114 -0.887 -16.669 1.00 97.75 367 HIS A CA 1
ATOM 2917 C C . HIS A 1 367 ? 8.464 0.062 -17.684 1.00 97.75 367 HIS A C 1
ATOM 2919 O O . HIS A 1 367 ? 8.642 -0.114 -18.890 1.00 97.75 367 HIS A O 1
ATOM 2925 N N . ASN A 1 368 ? 7.776 1.108 -17.215 1.00 97.25 368 ASN A N 1
ATOM 2926 C CA . ASN A 1 368 ? 7.153 2.107 -18.085 1.00 97.25 368 ASN A CA 1
ATOM 2927 C C . ASN A 1 368 ? 8.186 2.850 -18.951 1.00 97.25 368 ASN A C 1
ATOM 2929 O O . ASN A 1 368 ? 7.967 3.036 -20.148 1.00 97.25 368 ASN A O 1
ATOM 2933 N N . TYR A 1 369 ? 9.333 3.224 -18.372 1.00 97.88 369 TYR A N 1
ATOM 2934 C CA . TYR A 1 369 ? 10.432 3.856 -19.106 1.00 97.88 369 TYR A CA 1
ATOM 2935 C C . TYR A 1 369 ? 10.930 2.951 -20.241 1.00 97.88 369 TYR A C 1
ATOM 2937 O O . TYR A 1 369 ? 10.993 3.381 -21.393 1.00 97.88 369 TYR A O 1
ATOM 2945 N N . ARG A 1 370 ? 11.227 1.677 -19.938 1.00 98.06 370 ARG A N 1
ATOM 2946 C CA . ARG A 1 370 ? 11.672 0.691 -20.938 1.00 98.06 370 ARG A CA 1
ATOM 2947 C C . ARG A 1 370 ? 10.632 0.481 -22.033 1.00 98.06 370 ARG A C 1
ATOM 2949 O O . ARG A 1 370 ? 10.982 0.462 -23.208 1.00 98.06 370 ARG A O 1
ATOM 2956 N N . LYS A 1 371 ? 9.357 0.350 -21.659 1.00 97.69 371 LYS A N 1
ATOM 2957 C CA . LYS A 1 371 ? 8.251 0.177 -22.606 1.00 97.69 371 LYS A CA 1
ATOM 2958 C C . LYS A 1 371 ? 8.197 1.332 -23.609 1.00 97.69 371 LYS A C 1
ATOM 2960 O O . LYS A 1 371 ? 8.306 1.090 -24.808 1.00 97.69 371 LYS A O 1
ATOM 2965 N N . LYS A 1 372 ? 8.119 2.577 -23.125 1.00 97.50 372 LYS A N 1
ATOM 2966 C CA . LYS A 1 372 ? 8.047 3.771 -23.984 1.00 97.50 372 LYS A CA 1
ATOM 2967 C C . LYS A 1 372 ? 9.302 3.945 -24.847 1.00 97.50 372 LYS A C 1
ATOM 2969 O O . LYS A 1 372 ? 9.194 4.313 -26.014 1.00 97.50 372 LYS A O 1
ATOM 2974 N N . MET A 1 373 ? 10.487 3.646 -24.307 1.00 97.00 373 MET A N 1
ATOM 2975 C CA . MET A 1 373 ? 11.733 3.675 -25.080 1.00 97.00 373 MET A CA 1
ATOM 2976 C C . MET A 1 373 ? 11.762 2.627 -26.192 1.00 97.00 373 MET A C 1
ATOM 2978 O O . MET A 1 373 ? 12.106 2.960 -27.321 1.00 97.00 373 MET A O 1
ATOM 2982 N N . ASN A 1 374 ? 11.355 1.388 -25.911 1.00 96.12 374 ASN A N 1
ATOM 2983 C CA . ASN A 1 374 ? 11.312 0.320 -26.913 1.00 96.12 374 ASN A CA 1
ATOM 2984 C C . ASN A 1 374 ? 10.289 0.603 -28.024 1.00 96.12 374 ASN A C 1
ATOM 2986 O O . ASN A 1 374 ? 10.546 0.299 -29.184 1.00 96.12 374 ASN A O 1
ATOM 2990 N N . GLU A 1 375 ? 9.145 1.203 -27.687 1.00 95.38 375 GLU A N 1
ATOM 2991 C CA . GLU A 1 375 ? 8.135 1.621 -28.670 1.00 95.38 375 GLU A CA 1
ATOM 2992 C C . GLU A 1 375 ? 8.642 2.758 -29.572 1.00 95.38 375 GLU A C 1
ATOM 2994 O O . GLU A 1 375 ? 8.278 2.833 -30.747 1.00 95.38 375 GLU A O 1
ATOM 2999 N N . ARG A 1 376 ? 9.491 3.649 -29.042 1.00 93.88 376 ARG A N 1
ATOM 3000 C CA . ARG A 1 376 ? 10.026 4.795 -29.786 1.00 93.88 376 ARG A CA 1
ATOM 3001 C C . ARG A 1 376 ? 11.266 4.446 -30.613 1.00 93.88 376 ARG A C 1
ATOM 3003 O O . ARG A 1 376 ? 11.361 4.869 -31.765 1.00 93.88 376 ARG A O 1
ATOM 3010 N N . LEU A 1 377 ? 12.199 3.676 -30.055 1.00 93.62 377 LEU A N 1
ATOM 3011 C CA . LEU A 1 377 ? 13.508 3.370 -30.641 1.00 93.62 377 LEU A CA 1
ATOM 3012 C C . LEU A 1 377 ? 13.458 2.143 -31.569 1.00 93.62 377 LEU A C 1
ATOM 3014 O O . LEU A 1 377 ? 14.205 1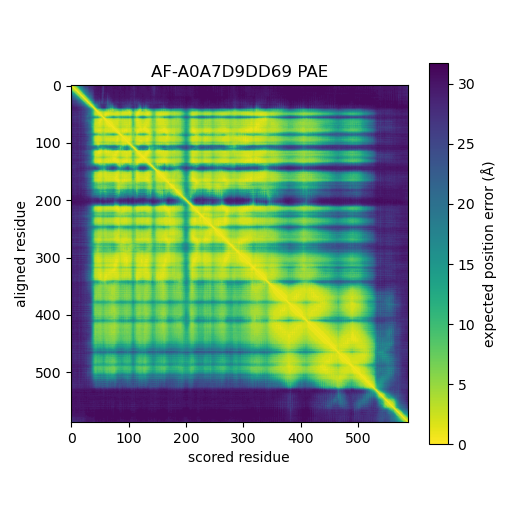.181 -31.418 1.00 93.62 377 LEU A O 1
ATOM 3018 N N . ILE A 1 378 ? 12.561 2.178 -32.554 1.00 90.38 378 ILE A N 1
ATOM 3019 C CA . ILE A 1 378 ? 12.469 1.146 -33.606 1.00 90.38 378 ILE A CA 1
ATOM 3020 C C . ILE A 1 378 ? 13.444 1.453 -34.755 1.00 90.38 378 ILE A C 1
ATOM 3022 O O . ILE A 1 378 ? 13.903 0.563 -35.467 1.00 90.38 378 ILE A O 1
ATOM 3026 N N . LYS A 1 379 ? 13.754 2.736 -34.953 1.00 90.25 379 LYS A N 1
ATOM 3027 C CA . LYS A 1 379 ? 14.679 3.247 -35.969 1.00 90.25 379 LYS A CA 1
ATOM 3028 C C . LYS A 1 379 ? 15.724 4.143 -35.306 1.00 90.25 379 LYS A C 1
ATOM 3030 O O . LYS A 1 379 ? 15.451 4.650 -34.216 1.00 90.25 379 LYS A O 1
ATOM 3035 N N . PRO A 1 380 ? 16.884 4.365 -35.951 1.00 94.62 380 PRO A N 1
ATOM 3036 C CA . PRO A 1 380 ? 17.880 5.275 -35.415 1.00 94.62 380 PRO A CA 1
ATOM 3037 C C . PRO A 1 380 ? 17.282 6.667 -35.210 1.00 94.62 380 PRO A C 1
ATOM 3039 O O . PRO A 1 380 ? 16.591 7.193 -36.085 1.00 94.62 380 PRO A O 1
ATOM 3042 N N . MET A 1 381 ? 17.587 7.259 -34.065 1.00 94.44 381 MET A N 1
ATOM 3043 C CA . MET A 1 381 ? 17.220 8.632 -33.720 1.00 94.44 381 MET A CA 1
ATOM 3044 C C . MET A 1 381 ? 18.472 9.500 -33.673 1.00 94.44 381 MET A C 1
ATOM 3046 O O . MET A 1 381 ? 19.583 8.986 -33.483 1.00 94.44 381 MET A O 1
ATOM 3050 N N . SER A 1 382 ? 18.317 10.815 -33.813 1.00 94.75 382 SER A N 1
ATOM 3051 C CA . SER A 1 382 ? 19.417 11.730 -33.502 1.00 94.75 382 SER A CA 1
ATOM 3052 C C . SER A 1 382 ? 19.752 11.687 -32.000 1.00 94.75 382 SER A C 1
ATOM 3054 O O . SER A 1 382 ? 18.954 11.224 -31.182 1.00 94.75 382 SER A O 1
ATOM 3056 N N . VAL A 1 383 ? 20.951 12.151 -31.629 1.00 94.69 383 VAL A N 1
ATOM 3057 C CA . VAL A 1 383 ? 21.354 12.239 -30.212 1.00 94.69 383 VAL A CA 1
ATOM 3058 C C . VAL A 1 383 ? 20.409 13.170 -29.451 1.00 94.69 383 VAL A C 1
ATOM 3060 O O . VAL A 1 383 ? 19.895 12.797 -28.405 1.00 94.69 383 VAL A O 1
ATOM 3063 N N . GLU A 1 384 ? 20.094 14.328 -30.032 1.00 95.00 384 GLU A N 1
ATOM 3064 C CA . GLU A 1 384 ? 19.199 15.322 -29.435 1.00 95.00 384 GLU A CA 1
ATOM 3065 C C . GLU A 1 384 ? 17.766 14.793 -29.264 1.00 95.00 384 GLU A C 1
ATOM 3067 O O . GLU A 1 384 ? 17.145 14.996 -28.224 1.00 95.00 384 GLU A O 1
ATOM 3072 N N . GLU A 1 385 ? 17.236 14.072 -30.256 1.00 94.94 385 GLU A N 1
ATOM 3073 C CA . GLU A 1 385 ? 15.900 13.473 -30.166 1.00 94.94 385 GLU A CA 1
ATOM 3074 C C . GLU A 1 385 ? 15.817 12.425 -29.052 1.00 94.94 385 GLU A C 1
ATOM 3076 O O . GLU A 1 385 ? 14.819 12.373 -28.329 1.00 94.94 385 GLU A O 1
ATOM 3081 N N . LEU A 1 386 ? 16.852 11.588 -28.913 1.00 96.00 386 LEU A N 1
ATOM 3082 C CA . LEU A 1 386 ? 16.922 10.580 -27.859 1.00 96.00 386 LEU A CA 1
ATOM 3083 C C . LEU A 1 386 ? 17.050 11.231 -26.476 1.00 96.00 386 LEU A C 1
ATOM 3085 O O . LEU A 1 386 ? 16.337 10.835 -25.551 1.00 96.00 386 LEU A O 1
ATOM 3089 N N . ASP A 1 387 ? 17.918 12.235 -26.343 1.00 95.69 387 ASP A N 1
ATOM 3090 C CA . ASP A 1 387 ? 18.148 12.950 -25.087 1.00 95.69 387 ASP A CA 1
ATOM 3091 C C . ASP A 1 387 ? 16.890 13.680 -24.616 1.00 95.69 387 ASP A C 1
ATOM 3093 O O . ASP A 1 387 ? 16.509 13.556 -23.448 1.00 95.69 387 ASP A O 1
ATOM 3097 N N . ASN A 1 388 ? 16.203 14.380 -25.524 1.00 97.12 388 ASN A N 1
ATOM 3098 C CA . ASN A 1 388 ? 14.956 15.081 -25.223 1.00 97.12 388 ASN A CA 1
ATOM 3099 C C . ASN A 1 388 ? 13.863 14.102 -24.782 1.00 97.12 388 ASN A C 1
ATOM 3101 O O . ASN A 1 388 ? 13.244 14.297 -23.735 1.00 97.12 388 ASN A O 1
ATOM 3105 N N . PHE A 1 389 ? 13.674 13.003 -25.518 1.00 97.00 389 PHE A N 1
ATOM 3106 C CA . PHE A 1 389 ? 12.681 11.992 -25.159 1.00 97.00 389 PHE A CA 1
ATOM 3107 C C . PHE A 1 389 ? 13.009 11.315 -23.817 1.00 97.00 389 PHE A C 1
ATOM 3109 O O . PHE A 1 389 ? 12.140 11.168 -22.959 1.00 97.00 389 PHE A O 1
ATOM 3116 N N . SER A 1 390 ? 14.280 10.973 -23.578 1.00 96.44 390 SER A N 1
ATOM 3117 C CA . SER A 1 390 ? 14.742 10.462 -22.281 1.00 96.44 390 SER A CA 1
ATOM 3118 C C . SER A 1 390 ? 14.475 11.455 -21.149 1.00 96.44 390 SER A C 1
ATOM 3120 O O . SER A 1 390 ? 13.998 11.062 -20.083 1.00 96.44 390 SER A O 1
ATOM 3122 N N . ALA A 1 391 ? 14.766 12.740 -21.357 1.00 97.38 391 ALA A N 1
ATOM 3123 C CA . ALA A 1 391 ? 14.551 13.783 -20.361 1.00 97.38 391 ALA A CA 1
ATOM 3124 C C . ALA A 1 391 ? 13.067 13.936 -19.993 1.00 97.38 391 ALA A C 1
ATOM 3126 O O . ALA A 1 391 ? 12.746 14.066 -18.808 1.00 97.38 391 ALA A O 1
ATOM 3127 N N . GLU A 1 392 ? 12.158 13.854 -20.969 1.00 97.75 392 GLU A N 1
ATOM 3128 C CA . GLU A 1 392 ? 10.711 13.857 -20.729 1.00 97.75 392 GLU A CA 1
ATOM 3129 C C . GLU A 1 392 ? 10.281 12.679 -19.845 1.00 97.75 392 GLU A C 1
ATOM 3131 O O . GLU A 1 392 ? 9.620 12.885 -18.823 1.00 97.75 392 GLU A O 1
ATOM 3136 N N . LEU A 1 393 ? 10.721 11.460 -20.176 1.00 97.50 393 LEU A N 1
ATOM 3137 C CA . LEU A 1 393 ? 10.400 10.258 -19.401 1.00 97.50 393 LEU A CA 1
ATOM 3138 C C . LEU A 1 393 ? 10.964 10.312 -17.976 1.00 97.50 393 LEU A C 1
ATOM 3140 O O . LEU A 1 393 ? 10.284 9.930 -17.022 1.00 97.50 393 LEU A O 1
ATOM 3144 N N . ARG A 1 394 ? 12.189 10.822 -17.805 1.00 97.12 394 ARG A N 1
ATOM 3145 C CA . ARG A 1 394 ? 12.794 11.030 -16.479 1.00 97.12 394 ARG A CA 1
ATOM 3146 C C . ARG A 1 394 ? 12.027 12.072 -15.667 1.00 97.12 394 ARG A C 1
ATOM 3148 O O . ARG A 1 394 ? 11.810 11.879 -14.472 1.00 97.12 394 ARG A O 1
ATOM 3155 N N . SER A 1 395 ? 11.573 13.153 -16.305 1.00 97.12 395 SER A N 1
ATOM 3156 C CA . SER A 1 395 ? 10.737 14.169 -15.657 1.00 97.12 395 SER A CA 1
ATOM 3157 C C . SER A 1 395 ? 9.389 13.593 -15.211 1.00 97.12 395 SER A C 1
ATOM 3159 O O . SER A 1 395 ? 8.955 13.850 -14.088 1.00 97.12 395 SER A O 1
ATOM 3161 N N . GLU A 1 396 ? 8.737 12.788 -16.054 1.00 96.56 396 GLU A N 1
ATOM 3162 C CA . GLU A 1 396 ? 7.492 12.082 -15.723 1.00 96.56 396 GLU A CA 1
ATOM 3163 C C . GLU A 1 396 ? 7.688 11.133 -14.533 1.00 96.56 396 GLU A C 1
ATOM 3165 O O . GLU A 1 396 ? 6.932 11.203 -13.561 1.00 96.56 396 GLU A O 1
ATOM 3170 N N . ALA A 1 397 ? 8.743 10.313 -14.568 1.00 96.69 397 ALA A N 1
ATOM 3171 C CA . ALA A 1 397 ? 9.120 9.410 -13.485 1.00 96.69 397 ALA A CA 1
ATOM 3172 C C . ALA A 1 397 ? 9.331 10.152 -12.156 1.00 96.69 397 ALA A C 1
ATOM 3174 O O . ALA A 1 397 ? 8.774 9.765 -11.129 1.00 96.69 397 ALA A O 1
ATOM 3175 N N . MET A 1 398 ? 10.072 11.264 -12.178 1.00 95.81 398 MET A N 1
ATOM 3176 C CA . MET A 1 398 ? 10.353 12.036 -10.969 1.00 95.81 398 MET A CA 1
ATOM 3177 C C . MET A 1 398 ? 9.109 12.750 -10.427 1.00 95.81 398 MET A C 1
ATOM 3179 O O . MET A 1 398 ? 8.891 12.805 -9.217 1.00 95.81 398 MET A O 1
ATOM 3183 N N . LYS A 1 399 ? 8.240 13.262 -11.307 1.00 95.50 399 LYS A N 1
ATOM 3184 C CA . LYS A 1 399 ? 6.941 13.821 -10.901 1.00 95.50 399 LYS A CA 1
ATOM 3185 C C . LYS A 1 399 ? 6.061 12.760 -10.246 1.00 95.50 399 LYS A C 1
ATOM 3187 O O . LYS A 1 399 ? 5.388 13.069 -9.267 1.00 95.50 399 LYS A O 1
ATOM 3192 N N . ARG A 1 400 ? 6.059 11.534 -10.774 1.00 94.81 400 ARG A N 1
ATOM 3193 C CA . ARG A 1 400 ? 5.318 10.405 -10.204 1.00 94.81 400 ARG A CA 1
ATOM 3194 C C . ARG A 1 400 ? 5.838 10.059 -8.804 1.00 94.81 400 ARG A C 1
ATOM 3196 O O . ARG A 1 400 ? 5.049 10.080 -7.864 1.00 94.81 400 ARG A O 1
ATOM 3203 N N . PHE A 1 401 ? 7.153 9.901 -8.643 1.00 93.81 401 PHE A N 1
ATOM 3204 C CA . PHE A 1 401 ? 7.799 9.671 -7.344 1.00 93.81 401 PHE A CA 1
ATOM 3205 C C . PHE A 1 401 ? 7.455 10.761 -6.309 1.00 93.81 401 PHE A C 1
ATOM 3207 O O . PHE A 1 401 ? 7.011 10.457 -5.202 1.00 93.81 401 PHE A O 1
ATOM 3214 N N . LYS A 1 402 ? 7.556 12.045 -6.689 1.00 91.94 402 LYS A N 1
ATOM 3215 C CA . LYS A 1 402 ? 7.268 13.187 -5.794 1.00 91.94 402 LYS A CA 1
ATOM 3216 C C . LYS A 1 402 ? 5.800 13.308 -5.385 1.00 91.94 402 LYS A C 1
ATOM 3218 O O . LYS A 1 402 ? 5.496 13.891 -4.350 1.00 91.94 402 LYS A O 1
ATOM 3223 N N . ARG A 1 403 ? 4.874 12.770 -6.184 1.00 91.44 403 ARG A N 1
ATOM 3224 C CA . ARG A 1 403 ? 3.434 12.752 -5.869 1.00 91.44 403 ARG A CA 1
ATOM 3225 C C . ARG A 1 403 ? 3.026 11.534 -5.038 1.00 91.44 403 ARG A C 1
ATOM 3227 O O . ARG A 1 403 ? 1.895 11.497 -4.555 1.00 91.44 403 ARG A O 1
ATOM 3234 N N . HIS A 1 404 ? 3.915 10.556 -4.861 1.00 88.94 404 HIS A N 1
ATOM 3235 C CA . HIS A 1 404 ? 3.604 9.315 -4.165 1.00 88.94 404 HIS A CA 1
ATOM 3236 C C . HIS A 1 404 ? 3.562 9.519 -2.645 1.00 88.94 404 HIS A C 1
ATOM 3238 O O . HIS A 1 404 ? 4.596 9.550 -1.980 1.00 88.94 404 HIS A O 1
ATOM 3244 N N . LYS A 1 405 ? 2.352 9.622 -2.079 1.00 84.00 405 LYS A N 1
ATOM 3245 C CA . LYS A 1 405 ? 2.119 10.001 -0.671 1.00 84.00 405 LYS A CA 1
ATOM 3246 C C . LYS A 1 405 ? 2.943 9.196 0.340 1.00 84.00 405 LYS A C 1
ATOM 3248 O O . LYS A 1 405 ? 3.505 9.793 1.248 1.00 84.00 405 LYS A O 1
ATOM 3253 N N . VAL A 1 406 ? 3.035 7.874 0.167 1.00 83.50 406 VAL A N 1
ATOM 3254 C CA . VAL A 1 406 ? 3.768 6.978 1.086 1.00 83.50 406 VAL A CA 1
ATOM 3255 C C . VAL A 1 406 ? 5.274 7.246 1.067 1.00 83.50 406 VAL A C 1
ATOM 3257 O O . VAL A 1 406 ? 5.893 7.334 2.120 1.00 83.50 406 VAL A O 1
ATOM 3260 N N . LEU A 1 407 ? 5.863 7.452 -0.114 1.00 85.69 407 LEU A N 1
ATOM 3261 C CA . LEU A 1 407 ? 7.307 7.662 -0.256 1.00 85.69 407 LEU A CA 1
ATOM 3262 C C . LEU A 1 407 ? 7.735 9.003 0.337 1.00 85.69 407 LEU A C 1
ATOM 3264 O O . LEU A 1 407 ? 8.814 9.108 0.903 1.00 85.69 407 LEU A O 1
ATOM 3268 N N . GLN A 1 408 ? 6.853 10.005 0.293 1.00 84.62 408 GLN A N 1
ATOM 3269 C CA . GLN A 1 408 ? 7.099 11.313 0.907 1.00 84.62 408 GLN A CA 1
ATOM 3270 C C . GLN A 1 408 ? 7.061 11.289 2.447 1.00 84.62 408 GLN A C 1
ATOM 3272 O O . GLN A 1 408 ? 7.270 12.323 3.078 1.00 84.62 408 GLN A O 1
ATOM 3277 N N . LYS A 1 409 ? 6.780 10.136 3.071 1.00 76.75 409 LYS A N 1
ATOM 3278 C CA . LYS A 1 409 ? 6.872 9.939 4.527 1.00 76.75 409 LYS A CA 1
ATOM 3279 C C . LYS A 1 409 ? 8.218 9.378 4.977 1.00 76.75 409 LYS A C 1
ATOM 3281 O O . LYS A 1 409 ? 8.446 9.275 6.179 1.00 76.75 409 LYS A O 1
ATOM 3286 N N . ALA A 1 410 ? 9.103 9.026 4.046 1.00 76.44 410 ALA A N 1
ATOM 3287 C CA . ALA A 1 410 ? 10.417 8.496 4.371 1.00 76.44 410 ALA A CA 1
ATOM 3288 C C . ALA A 1 410 ? 11.313 9.573 4.992 1.00 76.44 410 ALA A C 1
ATOM 3290 O O . ALA A 1 410 ? 11.461 10.667 4.438 1.00 76.44 410 ALA A O 1
ATOM 3291 N N . SER A 1 411 ? 12.019 9.234 6.070 1.00 75.81 411 SER A N 1
ATOM 3292 C CA . SER A 1 411 ? 13.104 10.076 6.593 1.00 75.81 411 SER A CA 1
ATOM 3293 C C . SER A 1 411 ? 14.266 10.199 5.595 1.00 75.81 411 SER A C 1
ATOM 3295 O O . SER A 1 411 ? 14.938 11.226 5.540 1.00 75.81 411 SER A O 1
ATOM 3297 N N . ASN A 1 412 ? 14.463 9.188 4.743 1.00 83.25 412 ASN A N 1
ATOM 3298 C CA . ASN A 1 412 ? 15.512 9.106 3.728 1.00 83.25 412 ASN A CA 1
ATOM 3299 C C . ASN A 1 412 ? 15.000 9.336 2.290 1.00 83.25 412 ASN A C 1
ATOM 3301 O O . ASN A 1 412 ? 15.565 8.800 1.336 1.00 83.25 412 ASN A O 1
ATOM 3305 N N . THR A 1 413 ? 13.972 10.176 2.105 1.00 86.56 413 THR A N 1
ATOM 3306 C CA . THR A 1 413 ? 13.394 10.478 0.774 1.00 86.56 413 THR A CA 1
ATOM 3307 C C . THR A 1 413 ? 14.459 10.905 -0.251 1.00 86.56 413 THR A C 1
ATOM 3309 O O . THR A 1 413 ? 14.415 10.477 -1.403 1.00 86.56 413 THR A O 1
ATOM 3312 N N . ASN A 1 414 ? 15.468 11.681 0.168 1.00 89.06 414 ASN A N 1
ATOM 3313 C CA . ASN A 1 414 ? 16.567 12.116 -0.705 1.00 89.06 414 ASN A CA 1
ATOM 3314 C C . ASN A 1 414 ? 17.427 10.946 -1.218 1.00 89.06 414 ASN A C 1
ATOM 3316 O O . ASN A 1 414 ? 17.865 10.956 -2.366 1.00 89.06 414 ASN A O 1
ATOM 3320 N N . GLU A 1 415 ? 17.668 9.930 -0.385 1.00 92.50 415 GLU A N 1
ATOM 3321 C CA . GLU A 1 415 ? 18.429 8.738 -0.778 1.00 92.50 415 GLU A CA 1
ATOM 3322 C C . GLU A 1 415 ? 17.647 7.916 -1.812 1.00 92.50 415 GLU A C 1
ATOM 3324 O O . GLU A 1 415 ? 18.209 7.455 -2.805 1.00 92.50 415 GLU A O 1
ATOM 3329 N N . MET A 1 416 ? 16.333 7.777 -1.616 1.00 93.75 416 MET A N 1
ATOM 3330 C CA . MET A 1 416 ? 15.440 7.118 -2.572 1.00 93.75 416 MET A CA 1
ATOM 3331 C C . MET A 1 416 ? 15.365 7.880 -3.903 1.00 93.75 416 MET A C 1
ATOM 3333 O O . MET A 1 416 ? 15.457 7.266 -4.969 1.00 93.75 416 MET A O 1
ATOM 3337 N N . GLU A 1 417 ? 15.269 9.214 -3.861 1.00 94.31 417 GLU A N 1
ATOM 3338 C CA . GLU A 1 417 ? 15.308 10.069 -5.057 1.00 94.31 417 GLU A CA 1
ATOM 3339 C C . GLU A 1 417 ? 16.619 9.877 -5.832 1.00 94.31 417 GLU A C 1
ATOM 3341 O O . GLU A 1 417 ? 16.595 9.730 -7.059 1.00 94.31 417 GLU A O 1
ATOM 3346 N N . GLN A 1 418 ? 17.754 9.800 -5.129 1.00 95.75 418 GLN A N 1
ATOM 3347 C CA . GLN A 1 418 ? 19.053 9.534 -5.744 1.00 95.75 418 GLN A CA 1
ATOM 3348 C C . GLN A 1 418 ? 19.102 8.137 -6.377 1.00 95.75 418 GLN A C 1
ATOM 3350 O O . GLN A 1 418 ? 19.411 8.022 -7.561 1.00 95.75 418 GLN A O 1
ATOM 3355 N N . LYS A 1 419 ? 18.701 7.083 -5.650 1.00 96.56 419 LYS A N 1
ATOM 3356 C CA . LYS A 1 419 ? 18.649 5.703 -6.176 1.00 96.56 419 LYS A CA 1
ATOM 3357 C C . LYS A 1 419 ? 17.780 5.590 -7.432 1.00 96.56 419 LYS A C 1
ATOM 3359 O O . LYS A 1 419 ? 18.115 4.839 -8.353 1.00 96.56 419 LYS A O 1
ATOM 3364 N N . LEU A 1 420 ? 16.647 6.297 -7.474 1.00 97.38 420 LEU A N 1
ATOM 3365 C CA . LEU A 1 420 ? 15.788 6.351 -8.657 1.00 97.38 420 LEU A CA 1
ATOM 3366 C C . LEU A 1 420 ? 16.481 7.092 -9.807 1.00 97.38 420 LEU A C 1
ATOM 3368 O O . LEU A 1 420 ? 16.473 6.606 -10.937 1.00 97.38 420 LEU A O 1
ATOM 3372 N N . THR A 1 421 ? 17.105 8.233 -9.519 1.00 97.38 421 THR A N 1
ATOM 3373 C CA . THR A 1 421 ? 17.840 9.038 -10.505 1.00 97.38 421 THR A CA 1
ATOM 3374 C C . THR A 1 421 ? 18.978 8.246 -11.146 1.00 97.38 421 THR A C 1
ATOM 3376 O O . THR A 1 421 ? 19.074 8.220 -12.373 1.00 97.38 421 THR A O 1
ATOM 3379 N N . ASP A 1 422 ? 19.773 7.538 -10.345 1.00 97.81 422 ASP A N 1
ATOM 3380 C CA . ASP A 1 422 ? 20.873 6.695 -10.822 1.00 97.81 422 ASP A CA 1
ATOM 3381 C C . ASP A 1 422 ? 20.355 5.585 -11.746 1.00 97.81 422 ASP A C 1
ATOM 3383 O O . ASP A 1 422 ? 20.868 5.385 -12.845 1.00 97.81 422 ASP A O 1
ATOM 3387 N N . THR A 1 423 ? 19.252 4.934 -11.363 1.00 98.12 423 THR A N 1
ATOM 3388 C CA . THR A 1 423 ? 18.621 3.881 -12.179 1.00 98.12 423 THR A CA 1
ATOM 3389 C C . THR A 1 423 ? 18.135 4.423 -13.525 1.00 98.12 423 THR A C 1
ATOM 3391 O O . THR A 1 423 ? 18.312 3.794 -14.567 1.00 98.12 423 THR A O 1
ATOM 3394 N N . LEU A 1 424 ? 17.527 5.610 -13.530 1.00 97.88 424 LEU A N 1
ATOM 3395 C CA . LEU A 1 424 ? 17.073 6.261 -14.758 1.00 97.88 424 LEU A CA 1
ATOM 3396 C C . LEU A 1 424 ? 18.245 6.682 -15.657 1.00 97.88 424 LEU A C 1
ATOM 3398 O O . LEU A 1 424 ? 18.130 6.621 -16.882 1.00 97.88 424 LEU A O 1
ATOM 3402 N N . TRP A 1 425 ? 19.370 7.086 -15.067 1.00 97.19 425 TRP A N 1
ATOM 3403 C CA . TRP A 1 425 ? 20.591 7.403 -15.803 1.00 97.19 425 TRP A CA 1
ATOM 3404 C C . TRP A 1 425 ? 21.211 6.158 -16.449 1.00 97.19 425 TRP A C 1
ATOM 3406 O O . TRP A 1 425 ? 21.569 6.181 -17.626 1.00 97.19 425 TRP A O 1
ATOM 3416 N N . GLU A 1 426 ? 21.264 5.040 -15.725 1.00 97.81 426 GLU A N 1
ATOM 3417 C CA . GLU A 1 426 ? 21.713 3.755 -16.272 1.00 97.81 426 GLU A CA 1
ATOM 3418 C C . GLU A 1 426 ? 20.858 3.309 -17.468 1.00 97.81 426 GLU A C 1
ATOM 3420 O O . GLU A 1 426 ? 21.395 2.844 -18.479 1.00 97.81 426 GLU A O 1
ATOM 3425 N N . LEU A 1 427 ? 19.535 3.499 -17.393 1.00 97.69 427 LEU A N 1
ATOM 3426 C CA . LEU A 1 427 ? 18.630 3.228 -18.513 1.00 97.69 427 LEU A CA 1
ATOM 3427 C C . LEU A 1 427 ? 18.912 4.138 -19.711 1.00 97.69 427 LEU A C 1
ATOM 3429 O O . LEU A 1 427 ? 18.928 3.652 -20.842 1.00 97.69 427 LEU A O 1
ATOM 3433 N N . GLN A 1 428 ? 19.168 5.428 -19.490 1.00 96.69 428 GLN A N 1
ATOM 3434 C CA . GLN A 1 428 ? 19.540 6.342 -20.568 1.00 96.69 428 GLN A CA 1
ATOM 3435 C C . GLN A 1 428 ? 20.813 5.863 -21.281 1.00 96.69 428 GLN A C 1
ATOM 3437 O O . GLN A 1 428 ? 20.803 5.684 -22.498 1.00 96.69 428 GLN A O 1
ATOM 3442 N N . VAL A 1 429 ? 21.875 5.561 -20.529 1.00 97.56 429 VAL A N 1
ATOM 3443 C CA . VAL A 1 429 ? 23.140 5.061 -21.093 1.00 97.56 429 VAL A CA 1
ATOM 3444 C C . VAL A 1 429 ? 22.929 3.752 -21.864 1.00 97.56 429 VAL A C 1
ATOM 3446 O O . VAL A 1 429 ? 23.544 3.532 -22.911 1.00 97.56 429 VAL A O 1
ATOM 3449 N N . HIS A 1 430 ? 22.053 2.872 -21.375 1.00 97.50 430 HIS A N 1
ATOM 3450 C CA . HIS A 1 430 ? 21.666 1.661 -22.095 1.00 97.50 430 HIS A CA 1
ATOM 3451 C C . HIS A 1 430 ? 21.034 1.988 -23.460 1.00 97.50 430 HIS A C 1
ATOM 3453 O O . HIS A 1 430 ? 21.475 1.451 -24.478 1.00 97.50 430 HIS A O 1
ATOM 3459 N N . TYR A 1 431 ? 20.053 2.893 -23.513 1.00 98.00 431 TYR A N 1
ATOM 3460 C CA . TYR A 1 431 ? 19.379 3.254 -24.767 1.00 98.00 431 TYR A CA 1
ATOM 3461 C C . TYR A 1 431 ? 20.244 4.084 -25.723 1.00 98.00 431 TYR A C 1
ATOM 3463 O O . TYR A 1 431 ? 20.086 3.967 -26.936 1.00 98.00 431 TYR A O 1
ATOM 3471 N N . GLU A 1 432 ? 21.221 4.844 -25.228 1.00 97.25 432 GLU A N 1
ATOM 3472 C CA . GLU A 1 432 ? 22.237 5.489 -26.070 1.00 97.25 432 GLU A CA 1
ATOM 3473 C C . GLU A 1 432 ? 23.100 4.461 -26.814 1.00 97.25 432 GLU A C 1
ATOM 3475 O O . GLU A 1 432 ? 23.381 4.615 -28.008 1.00 97.25 432 GLU A O 1
ATOM 3480 N N . ARG A 1 433 ? 23.520 3.390 -26.126 1.00 97.56 433 ARG A N 1
ATOM 3481 C CA . ARG A 1 433 ? 24.262 2.284 -26.755 1.00 97.56 433 ARG A CA 1
ATOM 3482 C C . ARG A 1 433 ? 23.397 1.555 -27.773 1.00 97.56 433 ARG A C 1
ATOM 3484 O O . ARG A 1 433 ? 23.877 1.245 -28.862 1.00 97.56 433 ARG A O 1
ATOM 3491 N N . GLU A 1 434 ? 22.132 1.333 -27.441 1.00 97.38 434 GLU A N 1
ATOM 3492 C CA . GLU A 1 434 ? 21.195 0.655 -28.329 1.00 97.38 434 GLU A CA 1
ATOM 3493 C C . GLU A 1 434 ? 20.899 1.480 -29.590 1.00 97.38 434 GLU A C 1
ATOM 3495 O O . GLU A 1 434 ? 20.952 0.952 -30.700 1.00 97.38 434 GLU A O 1
ATOM 3500 N N . ASN A 1 435 ? 20.725 2.799 -29.461 1.00 97.81 435 ASN A N 1
ATOM 3501 C CA . ASN A 1 435 ? 20.563 3.689 -30.612 1.00 97.81 435 ASN A CA 1
ATOM 3502 C C . ASN A 1 435 ? 21.807 3.673 -31.516 1.00 97.81 435 ASN A C 1
ATOM 3504 O O . ASN A 1 435 ? 21.689 3.619 -32.741 1.00 97.81 435 ASN A O 1
ATOM 3508 N N . LYS A 1 436 ? 23.017 3.649 -30.936 1.00 97.94 436 LYS A N 1
ATOM 3509 C CA . LYS A 1 436 ? 24.259 3.476 -31.712 1.00 97.94 436 LYS A CA 1
ATOM 3510 C C . LYS A 1 436 ? 24.280 2.141 -32.456 1.00 97.94 436 LYS A C 1
ATOM 3512 O O . LYS A 1 436 ? 24.642 2.120 -33.630 1.00 97.94 436 LYS A O 1
ATOM 3517 N N . ARG A 1 437 ? 23.867 1.042 -31.818 1.00 97.50 437 ARG A N 1
ATOM 3518 C CA . ARG A 1 437 ? 23.787 -0.282 -32.455 1.00 97.50 437 ARG A CA 1
ATOM 3519 C C . ARG A 1 437 ? 22.840 -0.263 -33.660 1.00 97.50 437 ARG A C 1
ATOM 3521 O O . ARG A 1 437 ? 23.264 -0.597 -34.764 1.00 97.50 437 ARG A O 1
ATOM 3528 N N . ILE A 1 438 ? 21.611 0.215 -33.466 1.00 97.00 438 ILE A N 1
ATOM 3529 C CA . ILE A 1 438 ? 20.579 0.306 -34.512 1.00 97.00 438 ILE A CA 1
ATOM 3530 C C . ILE A 1 438 ? 21.032 1.237 -35.649 1.00 97.00 438 ILE A C 1
ATOM 3532 O O . ILE A 1 438 ? 20.885 0.909 -36.824 1.00 97.00 438 ILE A O 1
ATOM 3536 N N . SER A 1 439 ? 21.646 2.376 -35.316 1.00 98.19 439 SER A N 1
ATOM 3537 C CA . SER A 1 439 ? 22.233 3.307 -36.287 1.00 98.19 439 SER A CA 1
ATOM 3538 C C . SER A 1 439 ? 23.322 2.653 -37.131 1.00 98.19 439 SER A C 1
ATOM 3540 O O . SER A 1 439 ? 23.320 2.801 -38.354 1.00 98.19 439 SER A O 1
ATOM 3542 N N . LYS A 1 440 ? 24.228 1.891 -36.506 1.00 97.81 440 LYS A N 1
ATOM 3543 C CA . LYS A 1 440 ? 25.297 1.184 -37.217 1.00 97.81 440 LYS A CA 1
ATOM 3544 C C . LYS A 1 440 ? 24.736 0.157 -38.198 1.00 97.81 440 LYS A C 1
ATOM 3546 O O . LYS A 1 440 ? 25.196 0.109 -39.338 1.00 97.81 440 LYS A O 1
ATOM 3551 N N . GLU A 1 441 ? 23.763 -0.641 -37.767 1.00 96.94 441 GLU A N 1
ATOM 3552 C CA . GLU A 1 441 ? 23.098 -1.645 -38.607 1.00 96.94 441 GLU A CA 1
ATOM 3553 C C . GLU A 1 441 ? 22.400 -0.990 -39.798 1.00 96.94 441 GLU A C 1
ATOM 3555 O O . GLU A 1 441 ? 22.715 -1.310 -40.943 1.00 96.94 441 GLU A O 1
ATOM 3560 N N . PHE A 1 442 ? 21.565 0.019 -39.536 1.00 97.06 442 PHE A N 1
ATOM 3561 C CA . PHE A 1 442 ? 20.857 0.768 -40.571 1.00 97.06 442 PHE A CA 1
ATOM 3562 C C . PHE A 1 442 ? 21.809 1.369 -41.614 1.00 97.06 442 PHE A C 1
ATOM 3564 O O . PHE A 1 442 ? 21.609 1.201 -42.816 1.00 97.06 442 PHE A O 1
ATOM 3571 N N . CYS A 1 443 ? 22.874 2.042 -41.168 1.00 97.56 443 CYS A N 1
ATOM 3572 C CA . CYS A 1 443 ? 23.852 2.654 -42.067 1.00 97.56 443 CYS A CA 1
ATOM 3573 C C . CYS A 1 443 ? 24.624 1.607 -42.877 1.00 97.56 443 CYS A C 1
ATOM 3575 O O . CYS A 1 443 ? 24.879 1.810 -44.064 1.00 97.56 443 CYS A O 1
ATOM 3577 N N . SER A 1 444 ? 24.985 0.484 -42.252 1.00 96.75 444 SER A N 1
ATOM 3578 C CA . SER A 1 444 ? 25.706 -0.600 -42.922 1.00 96.75 444 SER A CA 1
ATOM 3579 C C . SER A 1 444 ? 24.858 -1.228 -44.024 1.00 96.75 444 SER A C 1
ATOM 3581 O O . SER A 1 444 ? 25.359 -1.479 -45.119 1.00 96.75 444 SER A O 1
ATOM 3583 N N . ASP A 1 445 ? 23.574 -1.460 -43.757 1.00 96.94 445 ASP A N 1
ATOM 3584 C CA . ASP A 1 445 ? 22.654 -2.034 -44.736 1.00 96.94 445 ASP A CA 1
ATOM 3585 C C . ASP A 1 445 ? 22.339 -1.051 -45.867 1.00 96.94 445 ASP A C 1
ATOM 3587 O O . ASP A 1 445 ? 22.369 -1.442 -47.034 1.00 96.94 445 ASP A O 1
ATOM 3591 N N . LEU A 1 446 ? 22.190 0.239 -45.552 1.00 97.19 446 LEU A N 1
ATOM 3592 C CA . LEU A 1 446 ? 22.058 1.296 -46.555 1.00 97.19 446 LEU A CA 1
ATOM 3593 C C . LEU A 1 446 ? 23.280 1.361 -47.486 1.00 97.19 446 LEU A C 1
ATOM 3595 O O . LEU A 1 446 ? 23.129 1.447 -48.704 1.00 97.19 446 LEU A O 1
ATOM 3599 N N . ILE A 1 447 ? 24.503 1.289 -46.944 1.00 96.56 447 ILE A N 1
ATOM 3600 C CA . ILE A 1 447 ? 25.723 1.259 -47.766 1.00 96.56 447 ILE A CA 1
ATOM 3601 C C . ILE A 1 447 ? 25.749 0.018 -48.660 1.00 96.56 447 ILE A C 1
ATOM 3603 O O . ILE A 1 447 ? 26.060 0.146 -49.845 1.00 96.56 447 ILE A O 1
ATOM 3607 N N . LYS A 1 448 ? 25.411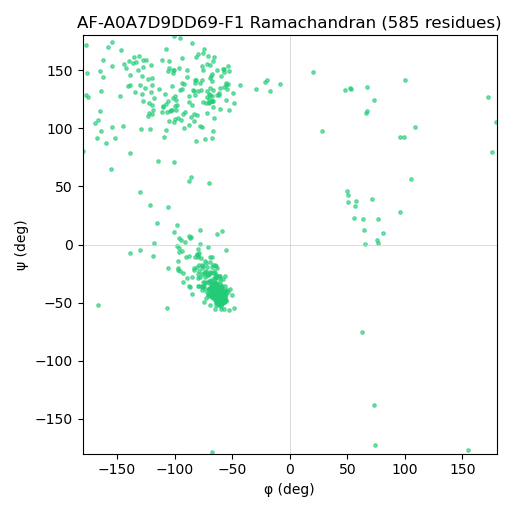 -1.169 -48.135 1.00 95.94 448 LYS A N 1
ATOM 3608 C CA . LYS A 1 448 ? 25.353 -2.404 -48.939 1.00 95.94 448 LYS A CA 1
ATOM 3609 C C . LYS A 1 448 ? 24.372 -2.267 -50.102 1.00 95.94 448 LYS A C 1
ATOM 3611 O O . LYS A 1 448 ? 24.713 -2.648 -51.221 1.00 95.94 448 LYS A O 1
ATOM 3616 N N . GLU A 1 449 ? 23.190 -1.709 -49.849 1.00 96.88 449 GLU A N 1
ATOM 3617 C CA . GLU A 1 449 ? 22.167 -1.482 -50.871 1.00 96.88 449 GLU A CA 1
ATOM 3618 C C . GLU A 1 449 ? 22.669 -0.523 -51.958 1.00 96.88 449 GLU A C 1
ATOM 3620 O O . GLU A 1 449 ? 22.673 -0.866 -53.143 1.00 96.88 449 GLU A O 1
ATOM 3625 N N . LEU A 1 450 ? 23.179 0.650 -51.566 1.00 95.94 450 LEU A N 1
ATOM 3626 C CA . LEU A 1 450 ? 23.677 1.650 -52.514 1.00 95.94 450 LEU A CA 1
ATOM 3627 C C . LEU A 1 450 ? 24.903 1.149 -53.299 1.00 95.94 450 LEU A C 1
ATOM 3629 O O . LEU A 1 450 ? 25.065 1.466 -54.481 1.00 95.94 450 LEU A O 1
ATOM 3633 N N . TYR A 1 451 ? 25.762 0.345 -52.669 1.00 95.50 451 TYR A N 1
ATOM 3634 C CA . TYR A 1 451 ? 26.962 -0.215 -53.290 1.00 95.50 451 TYR A CA 1
ATOM 3635 C C . TYR A 1 451 ? 26.672 -1.413 -54.201 1.00 95.50 451 TYR A C 1
ATOM 3637 O O . TYR A 1 451 ? 27.498 -1.727 -55.058 1.00 95.50 451 TYR A O 1
ATOM 3645 N N . ALA A 1 452 ? 25.509 -2.063 -54.093 1.00 95.38 452 ALA A N 1
ATOM 3646 C CA . ALA A 1 452 ? 25.191 -3.288 -54.832 1.00 95.38 452 ALA A CA 1
ATOM 3647 C C . ALA A 1 452 ? 25.392 -3.148 -56.351 1.00 95.38 452 ALA A C 1
ATOM 3649 O O . ALA A 1 452 ? 25.961 -4.031 -56.999 1.00 95.38 452 ALA A O 1
ATOM 3650 N N . THR A 1 453 ? 24.991 -2.006 -56.922 1.00 94.06 453 THR A N 1
ATOM 3651 C CA . THR A 1 453 ? 25.176 -1.738 -58.357 1.00 94.06 453 THR A CA 1
ATOM 3652 C C . THR A 1 453 ? 26.652 -1.600 -58.719 1.00 94.06 453 THR A C 1
ATOM 3654 O O . THR A 1 453 ? 27.086 -2.164 -59.720 1.00 94.06 453 THR A O 1
ATOM 3657 N N . ILE A 1 454 ? 27.433 -0.887 -57.907 1.00 93.56 454 ILE A N 1
ATOM 3658 C CA . ILE A 1 454 ? 28.873 -0.702 -58.126 1.00 93.56 454 ILE A CA 1
AT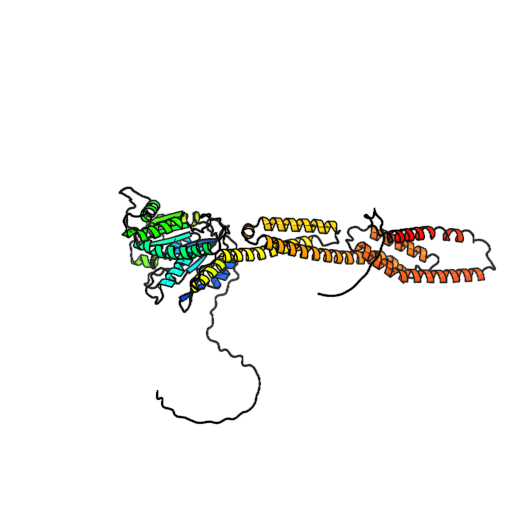OM 3659 C C . ILE A 1 454 ? 29.591 -2.050 -58.007 1.00 93.56 454 ILE A C 1
ATOM 3661 O O . ILE A 1 454 ? 30.368 -2.408 -58.887 1.00 93.56 454 ILE A O 1
ATOM 3665 N N . ASN A 1 455 ? 29.262 -2.839 -56.983 1.00 92.88 455 ASN A N 1
ATOM 3666 C CA . ASN A 1 455 ? 29.828 -4.165 -56.755 1.00 92.88 455 ASN A CA 1
ATOM 3667 C C . ASN A 1 455 ? 29.555 -5.129 -57.918 1.00 92.88 455 ASN A C 1
ATOM 3669 O O . ASN A 1 455 ? 30.453 -5.835 -58.367 1.00 92.88 455 ASN A O 1
ATOM 3673 N N . ARG A 1 456 ? 28.333 -5.122 -58.468 1.00 95.12 456 ARG A N 1
ATOM 3674 C CA . ARG A 1 456 ? 27.991 -5.915 -59.660 1.00 95.12 456 ARG A CA 1
ATOM 3675 C C . ARG A 1 456 ? 28.867 -5.536 -60.854 1.00 95.12 456 ARG A C 1
ATOM 3677 O O . ARG A 1 456 ? 29.390 -6.412 -61.533 1.00 95.12 456 ARG A O 1
ATOM 3684 N N . ARG A 1 457 ? 29.038 -4.234 -61.097 1.00 92.12 457 ARG A N 1
ATOM 3685 C CA . ARG A 1 457 ? 29.862 -3.722 -62.201 1.00 92.12 457 ARG A CA 1
ATOM 3686 C C . ARG A 1 457 ? 31.345 -4.039 -62.006 1.00 92.12 457 ARG A C 1
ATOM 3688 O O . ARG A 1 457 ? 32.024 -4.335 -62.982 1.00 92.12 457 ARG A O 1
ATOM 3695 N N . LEU A 1 458 ? 31.831 -4.032 -60.763 1.00 89.00 458 LEU A N 1
ATOM 3696 C CA . LEU A 1 458 ? 33.184 -4.480 -60.420 1.00 89.00 458 LEU A CA 1
ATOM 3697 C C . LEU A 1 458 ? 33.391 -5.961 -60.735 1.00 89.00 458 LEU A C 1
ATOM 3699 O O . LEU A 1 458 ? 34.353 -6.296 -61.417 1.00 89.00 458 LEU A O 1
ATOM 3703 N N . ASN A 1 459 ? 32.473 -6.825 -60.299 1.00 88.12 459 ASN A N 1
ATOM 3704 C CA . ASN A 1 459 ? 32.563 -8.271 -60.525 1.00 88.12 459 ASN A CA 1
ATOM 3705 C C . ASN A 1 459 ? 32.476 -8.651 -62.010 1.00 88.12 459 ASN A C 1
ATOM 3707 O O . ASN A 1 459 ? 33.047 -9.652 -62.423 1.00 88.12 459 ASN A O 1
ATOM 3711 N N . ASN A 1 460 ? 31.781 -7.841 -62.807 1.00 90.00 460 ASN A N 1
ATOM 3712 C CA . ASN A 1 460 ? 31.688 -7.997 -64.257 1.00 90.00 460 ASN A CA 1
ATOM 3713 C C . ASN A 1 460 ? 32.848 -7.322 -65.016 1.00 90.00 460 ASN A C 1
ATOM 3715 O O . ASN A 1 460 ? 32.786 -7.212 -66.238 1.00 90.00 460 ASN A O 1
ATOM 3719 N N . GLU A 1 461 ? 33.856 -6.803 -64.305 1.00 85.62 461 GLU A N 1
ATOM 3720 C CA . GLU A 1 461 ? 35.002 -6.071 -64.860 1.00 85.62 461 GLU A CA 1
ATOM 3721 C C . GLU A 1 461 ? 34.619 -4.850 -65.727 1.00 85.62 461 GLU A C 1
ATOM 3723 O O . GLU A 1 461 ? 35.415 -4.348 -66.518 1.00 85.62 461 GLU A O 1
ATOM 3728 N N . GLU A 1 462 ? 33.421 -4.284 -65.537 1.00 86.38 462 GLU A N 1
ATOM 3729 C CA . GLU A 1 462 ? 32.901 -3.159 -66.335 1.00 86.38 462 GLU A CA 1
ATOM 3730 C C . GLU A 1 462 ? 33.676 -1.846 -66.115 1.00 86.38 462 GLU A C 1
ATOM 3732 O O . GLU A 1 462 ? 33.468 -0.865 -66.829 1.00 86.38 462 GLU A O 1
ATOM 3737 N N . TYR A 1 463 ? 34.555 -1.792 -65.114 1.00 86.56 463 TYR A N 1
ATOM 3738 C CA . TYR A 1 463 ? 35.453 -0.659 -64.879 1.00 86.56 463 TYR A CA 1
ATOM 3739 C C . TYR A 1 463 ? 36.856 -0.867 -65.474 1.00 86.56 463 TYR A C 1
ATOM 3741 O O . TYR A 1 463 ? 37.645 0.078 -65.487 1.00 86.56 463 TYR A O 1
ATOM 3749 N N . ASN A 1 464 ? 37.169 -2.054 -66.004 1.00 84.31 464 ASN A N 1
ATOM 3750 C CA . ASN A 1 464 ? 38.469 -2.388 -66.589 1.00 84.31 464 ASN A CA 1
ATOM 3751 C C . ASN A 1 464 ? 38.538 -1.966 -68.069 1.00 84.31 464 ASN A C 1
ATOM 3753 O O . ASN A 1 464 ? 38.704 -2.773 -68.979 1.00 84.31 464 ASN A O 1
ATOM 3757 N N . MET A 1 465 ? 38.325 -0.675 -68.323 1.00 80.50 465 MET A N 1
ATOM 3758 C CA . MET A 1 465 ? 38.304 -0.086 -69.664 1.00 80.50 465 MET A CA 1
ATOM 3759 C C . MET A 1 465 ? 38.843 1.348 -69.646 1.00 80.50 465 MET A C 1
ATOM 3761 O O . MET A 1 465 ? 38.966 1.967 -68.584 1.00 80.50 465 MET A O 1
ATOM 3765 N N . TYR A 1 466 ? 39.118 1.915 -70.824 1.00 76.25 466 TYR A N 1
ATOM 3766 C CA . TYR A 1 466 ? 39.541 3.312 -70.944 1.00 76.25 466 TYR A CA 1
ATOM 3767 C C . TYR A 1 466 ? 38.526 4.255 -70.273 1.00 76.25 466 TYR A C 1
ATOM 3769 O O . TYR A 1 466 ? 37.335 4.240 -70.578 1.00 76.25 466 TYR A O 1
ATOM 3777 N N . GLY A 1 467 ? 38.992 5.075 -69.325 1.00 80.06 467 GLY A N 1
ATOM 3778 C CA . GLY A 1 467 ? 38.136 5.974 -68.540 1.00 80.06 467 GLY A CA 1
ATOM 3779 C C . GLY A 1 467 ? 37.321 5.304 -67.419 1.00 80.06 467 GLY A C 1
ATOM 3780 O O . GLY A 1 467 ? 36.601 6.003 -66.701 1.00 80.06 467 GLY A O 1
ATOM 3781 N N . GLY A 1 468 ? 37.462 3.991 -67.210 1.00 83.31 468 GLY A N 1
ATOM 3782 C CA . GLY A 1 468 ? 36.722 3.222 -66.207 1.00 83.31 468 GLY A CA 1
ATOM 3783 C C . GLY A 1 468 ? 36.960 3.683 -64.765 1.00 83.31 468 GLY A C 1
ATOM 3784 O O . GLY A 1 468 ? 36.001 3.816 -64.008 1.00 83.31 468 GLY A O 1
ATOM 3785 N N . TYR A 1 469 ? 38.186 4.090 -64.410 1.00 86.06 469 TYR A N 1
ATOM 3786 C CA . TYR A 1 469 ? 38.479 4.681 -63.093 1.00 86.06 469 TYR A CA 1
ATOM 3787 C C . TYR A 1 469 ? 37.693 5.984 -62.845 1.00 86.06 469 TYR A C 1
ATOM 3789 O O . TYR A 1 469 ? 37.115 6.175 -61.777 1.00 86.06 469 TYR A O 1
ATOM 3797 N N . LYS A 1 470 ? 37.566 6.862 -63.857 1.00 87.75 470 LYS A N 1
ATOM 3798 C CA . LYS A 1 470 ? 36.726 8.074 -63.757 1.00 87.75 470 LYS A CA 1
ATOM 3799 C C . LYS A 1 470 ? 35.238 7.724 -63.637 1.00 87.75 470 LYS A C 1
ATOM 3801 O O . LYS A 1 470 ? 34.494 8.439 -62.969 1.00 87.75 470 LYS A O 1
ATOM 3806 N N . ALA A 1 471 ? 34.774 6.659 -64.296 1.00 89.31 471 ALA A N 1
ATOM 3807 C CA . ALA A 1 471 ? 33.400 6.178 -64.148 1.00 89.31 471 ALA A CA 1
ATOM 3808 C C . ALA A 1 471 ? 33.138 5.644 -62.730 1.00 89.31 471 ALA A C 1
ATOM 3810 O O . ALA A 1 471 ? 32.145 6.036 -62.124 1.00 89.31 471 ALA A O 1
ATOM 3811 N N . PHE A 1 472 ? 34.066 4.858 -62.181 1.00 91.19 472 PHE A N 1
ATOM 3812 C CA . PHE A 1 472 ? 34.007 4.344 -60.814 1.00 91.19 472 PHE A CA 1
ATOM 3813 C C . PHE A 1 472 ? 33.928 5.469 -59.773 1.00 91.19 472 PHE A C 1
ATOM 3815 O O . PHE A 1 472 ? 33.021 5.478 -58.944 1.00 91.19 472 PHE A O 1
ATOM 3822 N N . LEU A 1 473 ? 34.799 6.482 -59.868 1.00 91.25 473 LEU A N 1
ATOM 3823 C CA . LEU A 1 473 ? 34.758 7.639 -58.965 1.00 91.25 473 LEU A CA 1
ATOM 3824 C C . LEU A 1 473 ? 33.427 8.404 -59.045 1.00 91.25 473 LEU A C 1
ATOM 3826 O O . LEU A 1 473 ? 32.903 8.830 -58.020 1.00 91.25 473 LEU A O 1
ATOM 3830 N N . ARG A 1 474 ? 32.844 8.555 -60.244 1.00 93.44 474 ARG A N 1
ATOM 3831 C CA . ARG A 1 474 ? 31.522 9.190 -60.397 1.00 93.44 474 ARG A CA 1
ATOM 3832 C C . ARG A 1 474 ? 30.417 8.396 -59.707 1.00 93.44 474 ARG A C 1
ATOM 3834 O O . ARG A 1 474 ? 29.521 9.008 -59.128 1.00 93.44 474 ARG A O 1
ATOM 3841 N N . ASP A 1 475 ? 30.468 7.070 -59.766 1.00 94.12 475 ASP A N 1
ATOM 3842 C CA . ASP A 1 475 ? 29.481 6.224 -59.096 1.00 94.12 475 ASP A CA 1
ATOM 3843 C C . ASP A 1 475 ? 29.640 6.269 -57.570 1.00 94.12 475 ASP A C 1
ATOM 3845 O O . ASP A 1 475 ? 28.636 6.377 -56.870 1.00 94.12 475 ASP A O 1
ATOM 3849 N N . LEU A 1 476 ? 30.873 6.316 -57.050 1.00 93.50 476 LEU A N 1
ATOM 3850 C CA . LEU A 1 476 ? 31.117 6.534 -55.618 1.00 93.50 476 LEU A CA 1
ATOM 3851 C C . LEU A 1 476 ? 30.590 7.894 -55.134 1.00 93.50 476 LEU A C 1
ATOM 3853 O O . LEU A 1 476 ? 29.937 7.954 -54.097 1.00 93.50 476 LEU A O 1
ATOM 3857 N N . VAL A 1 477 ? 30.782 8.971 -55.905 1.00 94.19 477 VAL A N 1
ATOM 3858 C CA . VAL A 1 477 ? 30.218 10.296 -55.574 1.00 94.19 477 VAL A CA 1
ATOM 3859 C C . VAL A 1 477 ? 28.685 10.271 -55.571 1.00 94.19 477 VAL A C 1
ATOM 3861 O O . VAL A 1 477 ? 28.049 10.955 -54.769 1.00 94.19 477 VAL A O 1
ATOM 3864 N N . ARG A 1 478 ? 28.056 9.497 -56.465 1.00 95.44 478 ARG A N 1
ATOM 3865 C CA . ARG A 1 478 ? 26.593 9.320 -56.466 1.00 95.44 478 ARG A CA 1
ATOM 3866 C C . ARG A 1 478 ? 26.120 8.558 -55.232 1.00 95.44 478 ARG A C 1
ATOM 3868 O O . ARG A 1 478 ? 25.135 8.977 -54.630 1.00 95.44 478 ARG A O 1
ATOM 3875 N N . LEU A 1 479 ? 26.823 7.490 -54.855 1.00 95.81 479 LEU A N 1
ATOM 3876 C CA . LEU A 1 479 ? 26.552 6.724 -53.639 1.00 95.81 479 LEU A CA 1
ATOM 3877 C C . LEU A 1 479 ? 26.649 7.615 -52.402 1.00 95.81 479 LEU A C 1
ATOM 3879 O O . LEU A 1 479 ? 25.718 7.642 -51.604 1.00 95.81 479 LEU A O 1
ATOM 3883 N N . GLU A 1 480 ? 27.732 8.382 -52.269 1.00 94.50 480 GLU A N 1
ATOM 3884 C CA . GLU A 1 480 ? 27.936 9.284 -51.134 1.00 94.50 480 GLU A CA 1
ATOM 3885 C C . GLU A 1 480 ? 26.814 10.323 -51.038 1.00 94.50 480 GLU A C 1
ATOM 3887 O O . GLU A 1 480 ? 26.239 10.513 -49.970 1.00 94.50 480 GLU A O 1
ATOM 3892 N N . LYS A 1 481 ? 26.421 10.939 -52.162 1.00 95.06 481 LYS A N 1
ATOM 3893 C CA . LYS A 1 481 ? 25.285 11.873 -52.192 1.00 95.06 481 LYS A CA 1
ATOM 3894 C C . LYS A 1 481 ? 23.975 11.211 -51.769 1.00 95.06 481 LYS A C 1
ATOM 3896 O O . LYS A 1 481 ? 23.238 11.799 -50.980 1.00 95.06 481 LYS A O 1
ATOM 3901 N N . ALA A 1 482 ? 23.692 10.006 -52.264 1.00 96.25 482 ALA A N 1
ATOM 3902 C CA . ALA A 1 482 ? 22.492 9.258 -51.892 1.00 96.25 482 ALA A CA 1
ATOM 3903 C C . ALA A 1 482 ? 22.483 8.930 -50.388 1.00 96.25 482 ALA A C 1
ATOM 3905 O O . ALA A 1 482 ? 21.495 9.198 -49.698 1.00 96.25 482 ALA A O 1
ATOM 3906 N N . TYR A 1 483 ? 23.612 8.460 -49.856 1.00 96.31 483 TYR A N 1
ATOM 3907 C CA . TYR A 1 483 ? 23.793 8.188 -48.433 1.00 96.31 483 TYR A CA 1
ATOM 3908 C C . TYR A 1 483 ? 23.587 9.447 -47.579 1.00 96.31 483 TYR A C 1
ATOM 3910 O O . TYR A 1 483 ? 22.775 9.455 -46.651 1.00 96.31 483 TYR A O 1
ATOM 3918 N N . GLN A 1 484 ? 24.249 10.553 -47.932 1.00 93.94 484 GLN A N 1
ATOM 3919 C CA . GLN A 1 484 ? 24.126 11.836 -47.235 1.00 93.94 484 GLN A CA 1
ATOM 3920 C C . GLN A 1 484 ? 22.678 12.349 -47.236 1.00 93.94 484 GLN A C 1
ATOM 3922 O O . GLN A 1 484 ? 22.187 12.784 -46.198 1.00 93.94 484 GLN A O 1
ATOM 3927 N N . SER A 1 485 ? 21.957 12.197 -48.353 1.00 94.81 485 SER A N 1
ATOM 3928 C CA . SER A 1 485 ? 20.557 12.629 -48.480 1.00 94.81 485 SER A CA 1
ATOM 3929 C C . SER A 1 485 ? 19.533 11.761 -47.736 1.00 94.81 485 SER A C 1
ATOM 3931 O O . SER A 1 485 ? 18.397 12.191 -47.555 1.00 94.81 485 SER A O 1
ATOM 3933 N N . THR A 1 486 ? 19.906 10.556 -47.293 1.00 94.50 486 THR A N 1
ATOM 3934 C CA . THR A 1 486 ? 18.981 9.655 -46.587 1.00 94.50 486 THR A CA 1
ATOM 3935 C C . THR A 1 486 ? 18.756 10.140 -45.145 1.00 94.50 486 THR A C 1
ATOM 3937 O O . THR A 1 486 ? 19.732 10.288 -44.407 1.00 94.50 486 THR A O 1
ATOM 3940 N N . PRO A 1 487 ? 17.519 10.408 -44.694 1.00 92.69 487 PRO A N 1
ATOM 3941 C CA . PRO A 1 487 ? 17.261 10.875 -43.329 1.00 92.69 487 PRO A CA 1
ATOM 3942 C C . PRO A 1 487 ? 17.406 9.752 -42.285 1.00 92.69 487 PRO A C 1
ATOM 3944 O O . PRO A 1 487 ? 17.449 8.573 -42.627 1.00 92.69 487 PRO A O 1
ATOM 3947 N N . ASN A 1 488 ? 17.433 10.123 -40.998 1.00 90.00 488 ASN A N 1
ATOM 3948 C CA . ASN A 1 488 ? 17.326 9.206 -39.847 1.00 90.00 488 ASN A CA 1
ATOM 3949 C C . ASN A 1 488 ? 18.388 8.095 -39.791 1.00 90.00 488 ASN A C 1
ATOM 3951 O O . ASN A 1 488 ? 18.118 6.968 -39.385 1.00 90.00 488 ASN A O 1
ATOM 3955 N N . LYS A 1 489 ? 19.622 8.423 -40.184 1.00 94.00 489 LYS A N 1
ATOM 3956 C CA . LYS A 1 489 ? 20.770 7.506 -40.104 1.00 94.00 489 LYS A CA 1
ATOM 3957 C C . LYS A 1 489 ? 21.270 7.297 -38.670 1.00 94.00 489 LYS A C 1
ATOM 3959 O O . LYS A 1 489 ? 21.885 6.275 -38.373 1.00 94.00 489 LYS A O 1
ATOM 3964 N N . GLY A 1 490 ? 20.979 8.240 -37.774 1.00 94.56 490 GLY A N 1
ATOM 3965 C CA . GLY A 1 490 ? 21.401 8.206 -36.376 1.00 94.56 490 GLY A CA 1
ATOM 3966 C C . GLY A 1 490 ? 22.892 8.517 -36.168 1.00 94.56 490 GLY A C 1
ATOM 3967 O O . GLY A 1 490 ? 23.587 8.917 -37.108 1.00 94.56 490 GLY A O 1
ATOM 3968 N N . PRO A 1 491 ? 23.396 8.349 -34.933 1.00 96.75 491 PRO A N 1
ATOM 3969 C CA . PRO A 1 491 ? 24.710 8.845 -34.516 1.00 96.75 491 PRO A CA 1
ATOM 3970 C C . PRO A 1 491 ? 25.917 8.167 -35.182 1.00 96.75 491 PRO A C 1
ATOM 3972 O O . PRO A 1 491 ? 27.003 8.737 -35.171 1.00 96.75 491 PRO A O 1
ATOM 3975 N N . MET A 1 492 ? 25.768 6.969 -35.754 1.00 97.62 492 MET A N 1
ATOM 3976 C CA . MET A 1 492 ? 26.879 6.216 -36.358 1.00 97.62 492 MET A CA 1
ATOM 3977 C C . MET A 1 492 ? 27.080 6.508 -37.852 1.00 97.62 492 MET A C 1
ATOM 3979 O O . MET A 1 492 ? 27.971 5.920 -38.464 1.00 97.62 492 MET A O 1
ATOM 3983 N N . SER A 1 493 ? 26.283 7.412 -38.437 1.00 96.19 493 SER A N 1
ATOM 3984 C CA . SER A 1 493 ? 26.295 7.738 -39.871 1.00 96.19 493 SER A CA 1
ATOM 3985 C C . SER A 1 493 ? 27.698 7.993 -40.427 1.00 96.19 493 SER A C 1
ATOM 3987 O O . SER A 1 493 ? 28.111 7.348 -41.394 1.00 96.19 493 SER A O 1
ATOM 3989 N N . ASP A 1 494 ? 28.438 8.919 -39.819 1.00 94.62 494 ASP A N 1
ATOM 3990 C CA . ASP A 1 494 ? 29.721 9.372 -40.363 1.00 94.62 494 ASP A CA 1
ATOM 3991 C C . ASP A 1 494 ? 30.828 8.348 -40.126 1.00 94.62 494 ASP A C 1
ATOM 3993 O O . ASP A 1 494 ? 31.671 8.128 -40.995 1.00 94.62 494 ASP A O 1
ATOM 3997 N N . GLN A 1 495 ? 30.789 7.664 -38.979 1.00 96.31 495 GLN A N 1
ATOM 3998 C CA . GLN A 1 495 ? 31.738 6.601 -38.667 1.00 96.31 495 GLN A CA 1
ATOM 3999 C C . GLN A 1 495 ? 31.616 5.445 -39.667 1.00 96.31 495 GLN A C 1
ATOM 4001 O O . GLN A 1 495 ? 32.623 5.002 -40.214 1.00 96.31 495 GLN A O 1
ATOM 4006 N N . VAL A 1 496 ? 30.393 4.979 -39.940 1.00 97.12 496 VAL A N 1
ATOM 4007 C CA . VAL A 1 496 ? 30.152 3.866 -40.871 1.00 97.12 496 VAL A CA 1
ATOM 4008 C C . VAL A 1 496 ? 30.550 4.243 -42.301 1.00 97.12 496 VAL A C 1
ATOM 4010 O O . VAL A 1 496 ? 31.185 3.445 -42.992 1.00 97.12 496 VAL A O 1
ATOM 4013 N N . LEU A 1 497 ? 30.251 5.473 -42.736 1.00 95.38 497 LEU A N 1
ATOM 4014 C CA . LEU A 1 497 ? 30.702 5.969 -44.037 1.00 95.38 497 LEU A CA 1
ATOM 4015 C C . LEU A 1 497 ? 32.234 6.037 -44.117 1.00 95.38 497 LEU A C 1
ATOM 4017 O O . LEU A 1 497 ? 32.810 5.605 -45.113 1.00 95.38 497 LEU A O 1
ATOM 4021 N N . GLY A 1 498 ? 32.898 6.536 -43.071 1.00 92.31 498 GLY A N 1
ATOM 4022 C CA . GLY A 1 498 ? 34.358 6.601 -42.998 1.00 92.31 498 GLY A CA 1
ATOM 4023 C C . GLY A 1 498 ? 35.017 5.221 -43.075 1.00 92.31 498 GLY A C 1
ATOM 4024 O O . GLY A 1 498 ? 35.918 5.016 -43.891 1.00 92.31 498 GLY A O 1
ATOM 4025 N N . GLU A 1 499 ? 34.527 4.255 -42.291 1.00 94.00 499 GLU A N 1
ATOM 4026 C CA . GLU A 1 499 ? 34.980 2.855 -42.324 1.00 94.00 499 GLU A CA 1
ATOM 4027 C C . GLU A 1 499 ? 34.830 2.253 -43.734 1.00 94.00 499 GLU A C 1
ATOM 4029 O O . GLU A 1 499 ? 35.755 1.618 -44.252 1.00 94.00 499 GLU A O 1
ATOM 4034 N N . PHE A 1 500 ? 33.704 2.514 -44.403 1.00 94.38 500 PHE A N 1
ATOM 4035 C CA . PHE A 1 500 ? 33.470 2.062 -45.772 1.00 94.38 500 PHE A CA 1
ATOM 4036 C C . PHE A 1 500 ? 34.428 2.708 -46.783 1.00 94.38 500 PHE A C 1
ATOM 4038 O O . PHE A 1 500 ? 35.024 2.003 -47.600 1.00 94.38 500 PHE A O 1
ATOM 4045 N N . VAL A 1 501 ? 34.631 4.026 -46.724 1.00 90.62 501 VAL A N 1
ATOM 4046 C CA . VAL A 1 501 ? 35.545 4.736 -47.636 1.00 90.62 501 VAL A CA 1
ATOM 4047 C C . VAL A 1 501 ? 36.975 4.209 -47.509 1.00 90.62 501 VAL A C 1
ATOM 4049 O O . VAL A 1 501 ? 37.632 4.011 -48.533 1.00 90.62 501 VAL A O 1
ATOM 4052 N N . ILE A 1 502 ? 37.434 3.927 -46.286 1.00 90.25 502 ILE A N 1
ATOM 4053 C CA . ILE A 1 502 ? 38.744 3.310 -46.029 1.00 90.25 502 ILE A CA 1
ATOM 4054 C C . ILE A 1 502 ? 38.810 1.910 -46.652 1.00 90.25 502 ILE A C 1
ATOM 4056 O O . ILE A 1 502 ? 39.795 1.575 -47.312 1.00 90.25 502 ILE A O 1
ATOM 4060 N N . SER A 1 503 ? 37.749 1.106 -46.513 1.00 90.88 503 SER A N 1
ATOM 4061 C CA . SER A 1 503 ? 37.694 -0.248 -47.087 1.00 90.88 503 SER A CA 1
ATOM 4062 C C . SER A 1 503 ? 37.810 -0.267 -48.620 1.00 90.88 503 SER A C 1
ATOM 4064 O O . SER A 1 503 ? 38.320 -1.229 -49.195 1.00 90.88 503 SER A O 1
ATOM 4066 N N . LEU A 1 504 ? 37.399 0.815 -49.293 1.00 89.38 504 LEU A N 1
ATOM 4067 C CA . LEU A 1 504 ? 37.453 0.940 -50.750 1.00 89.38 504 LEU A CA 1
ATOM 4068 C C . LEU A 1 504 ? 38.830 1.333 -51.298 1.00 89.38 504 LEU A C 1
ATOM 4070 O O . LEU A 1 504 ? 39.017 1.304 -52.515 1.00 89.38 504 LEU A O 1
ATOM 4074 N N . GLU A 1 505 ? 39.798 1.706 -50.460 1.00 86.62 505 GLU A N 1
ATOM 4075 C CA . GLU A 1 505 ? 41.064 2.264 -50.948 1.00 86.62 505 GLU A CA 1
ATOM 4076 C C . GLU A 1 505 ? 41.883 1.244 -51.757 1.00 86.62 505 GLU A C 1
ATOM 4078 O O . GLU A 1 505 ? 42.392 1.559 -52.835 1.00 86.62 505 GLU A O 1
ATOM 4083 N N . GLY A 1 506 ? 41.902 -0.021 -51.325 1.00 84.31 506 GLY A N 1
ATOM 4084 C CA . GLY A 1 506 ? 42.528 -1.106 -52.090 1.00 84.31 506 GLY A CA 1
ATOM 4085 C C . GLY A 1 506 ? 41.847 -1.353 -53.442 1.00 84.31 506 GLY A C 1
ATOM 4086 O O . GLY A 1 506 ? 42.518 -1.557 -54.454 1.00 84.31 506 GLY A O 1
ATOM 4087 N N . VAL A 1 507 ? 40.514 -1.259 -53.488 1.00 87.19 507 VAL A N 1
ATOM 4088 C CA . VAL A 1 507 ? 39.729 -1.413 -54.725 1.00 87.19 507 VAL A CA 1
ATOM 4089 C C . VAL A 1 507 ? 40.023 -0.267 -55.696 1.00 87.19 507 VAL A C 1
ATOM 4091 O O . VAL A 1 507 ? 40.256 -0.508 -56.881 1.00 87.19 507 VAL A O 1
ATOM 4094 N N . LYS A 1 508 ? 40.087 0.978 -55.202 1.00 87.38 508 LYS A N 1
ATOM 4095 C CA . LYS A 1 508 ? 40.480 2.145 -56.010 1.00 87.38 508 LYS A CA 1
ATOM 4096 C C . LYS A 1 508 ? 41.864 1.951 -56.624 1.00 87.38 508 LYS A C 1
ATOM 4098 O O . LYS A 1 508 ? 42.028 2.202 -57.817 1.00 87.38 508 LYS A O 1
ATOM 4103 N N . MET A 1 509 ? 42.839 1.497 -55.832 1.00 84.69 509 MET A N 1
ATOM 4104 C CA . MET A 1 509 ? 44.197 1.236 -56.315 1.00 84.69 509 MET A CA 1
ATOM 4105 C C . MET A 1 509 ? 44.228 0.176 -57.418 1.00 84.69 509 MET A C 1
ATOM 4107 O O . MET A 1 509 ? 44.905 0.381 -58.423 1.00 84.69 509 MET A O 1
ATOM 4111 N N . LEU A 1 510 ? 43.478 -0.919 -57.261 1.00 84.31 510 LEU A N 1
ATOM 4112 C CA . LEU A 1 510 ? 43.430 -2.008 -58.238 1.00 84.31 510 LEU A CA 1
ATOM 4113 C C . LEU A 1 510 ? 42.828 -1.567 -59.579 1.00 84.31 510 LEU A C 1
ATOM 4115 O O . LEU A 1 510 ? 43.381 -1.853 -60.637 1.00 84.31 510 LEU A O 1
ATOM 4119 N N . ILE A 1 511 ? 41.708 -0.839 -59.551 1.00 82.44 511 ILE A N 1
ATOM 4120 C CA . ILE A 1 511 ? 41.087 -0.325 -60.782 1.00 82.44 511 ILE A CA 1
ATOM 4121 C C . ILE A 1 511 ? 42.017 0.686 -61.448 1.00 82.44 511 ILE A C 1
ATOM 4123 O O . ILE A 1 511 ? 42.162 0.687 -62.669 1.00 82.44 511 ILE A O 1
ATOM 4127 N N . ARG A 1 512 ? 42.658 1.554 -60.656 1.00 83.69 512 ARG A N 1
ATOM 4128 C CA . ARG A 1 512 ? 43.597 2.547 -61.174 1.00 83.69 512 ARG A CA 1
ATOM 4129 C C . ARG A 1 512 ? 44.768 1.882 -61.893 1.00 83.69 512 ARG A C 1
ATOM 4131 O O . ARG A 1 512 ? 45.040 2.250 -63.033 1.00 83.69 512 ARG A O 1
ATOM 4138 N N . SER A 1 513 ? 45.417 0.903 -61.265 1.00 80.19 513 SER A N 1
ATOM 4139 C CA . SER A 1 513 ? 46.545 0.194 -61.873 1.00 80.19 513 SER A CA 1
ATOM 4140 C C . SER A 1 513 ? 46.120 -0.613 -63.105 1.00 80.19 513 SER A C 1
ATOM 4142 O O . SER A 1 513 ? 46.802 -0.560 -64.125 1.00 80.19 513 SER A O 1
ATOM 4144 N N . GLY A 1 514 ? 44.960 -1.281 -63.070 1.00 77.31 514 GLY A N 1
ATOM 4145 C CA . GLY A 1 514 ? 44.406 -1.993 -64.228 1.00 77.31 514 GLY A CA 1
ATOM 4146 C C . GLY A 1 514 ? 44.148 -1.074 -65.428 1.00 77.31 514 GLY A C 1
ATOM 4147 O O . GLY A 1 514 ? 44.556 -1.375 -66.550 1.00 77.31 514 GLY A O 1
ATOM 4148 N N . VAL A 1 515 ? 43.555 0.102 -65.191 1.00 79.12 515 VAL A N 1
ATOM 4149 C CA . VAL A 1 515 ? 43.319 1.111 -66.238 1.00 79.12 515 VAL A CA 1
ATOM 4150 C C . VAL A 1 515 ? 44.631 1.698 -66.768 1.00 79.12 515 VAL A C 1
ATOM 4152 O O . VAL A 1 515 ? 44.744 1.930 -67.970 1.00 79.12 515 VAL A O 1
ATOM 4155 N N . GLU A 1 516 ? 45.633 1.921 -65.912 1.00 78.62 516 GLU A N 1
ATOM 4156 C CA . GLU A 1 516 ? 46.970 2.365 -66.336 1.00 78.62 516 GLU A CA 1
ATOM 4157 C C . GLU A 1 516 ? 47.631 1.340 -67.276 1.00 78.62 516 GLU A C 1
ATOM 4159 O O . GLU A 1 516 ? 48.140 1.727 -68.328 1.00 78.62 516 GLU A O 1
ATOM 4164 N N . ILE A 1 517 ? 47.535 0.040 -66.975 1.00 79.00 517 ILE A N 1
ATOM 4165 C CA . ILE A 1 517 ? 48.045 -1.037 -67.842 1.00 79.00 517 ILE A CA 1
ATOM 4166 C C . ILE A 1 517 ? 47.322 -1.051 -69.197 1.00 79.00 517 ILE A C 1
ATOM 4168 O O . ILE A 1 517 ? 47.970 -1.133 -70.243 1.00 79.00 517 ILE A O 1
ATOM 4172 N N . ILE A 1 518 ? 45.990 -0.936 -69.203 1.00 77.62 518 ILE A N 1
ATOM 4173 C CA . ILE A 1 518 ? 45.202 -0.882 -70.446 1.00 77.62 518 ILE A CA 1
ATOM 4174 C C . ILE A 1 518 ? 45.608 0.322 -71.296 1.00 77.62 518 ILE A C 1
ATOM 4176 O O . ILE A 1 518 ? 45.773 0.189 -72.509 1.00 77.62 518 ILE A O 1
ATOM 4180 N N . ASN A 1 519 ? 45.792 1.487 -70.672 1.00 74.31 519 ASN A N 1
ATOM 4181 C CA . ASN A 1 519 ? 46.221 2.691 -71.375 1.00 74.31 519 ASN A CA 1
ATOM 4182 C C . ASN A 1 519 ? 47.601 2.497 -72.017 1.00 74.31 519 ASN A C 1
ATOM 4184 O O . ASN A 1 519 ? 47.757 2.809 -73.196 1.00 74.31 519 ASN A O 1
ATOM 4188 N N . MET A 1 520 ? 48.565 1.916 -71.292 1.00 76.69 520 MET A N 1
ATOM 4189 C CA . MET A 1 520 ? 49.898 1.620 -71.832 1.00 76.69 520 MET A CA 1
ATOM 4190 C C . MET A 1 520 ? 49.844 0.645 -73.020 1.00 76.69 520 MET A C 1
ATOM 4192 O O . MET A 1 520 ? 50.528 0.848 -74.023 1.00 76.69 520 MET A O 1
ATOM 4196 N N . GLU A 1 521 ? 49.018 -0.404 -72.952 1.00 74.75 521 GLU A N 1
ATOM 4197 C CA . GLU A 1 521 ? 48.871 -1.371 -74.050 1.00 74.75 521 GLU A CA 1
ATOM 4198 C C . GLU A 1 521 ? 48.179 -0.755 -75.279 1.00 74.75 521 GLU A C 1
ATOM 4200 O O . GLU A 1 521 ? 48.566 -1.039 -76.417 1.00 74.75 521 GLU A O 1
ATOM 4205 N N . LEU A 1 522 ? 47.188 0.119 -75.076 1.00 72.38 522 LEU A N 1
ATOM 4206 C CA . LEU A 1 522 ? 46.547 0.872 -76.157 1.00 72.38 522 LEU A CA 1
ATOM 4207 C C . LEU A 1 522 ? 47.534 1.823 -76.841 1.00 72.38 522 LEU A C 1
ATOM 4209 O O . LEU A 1 522 ? 47.602 1.842 -78.070 1.00 72.38 522 LEU A O 1
ATOM 4213 N N . GLU A 1 523 ? 48.332 2.562 -76.068 1.00 73.50 523 GLU A N 1
ATOM 4214 C CA . GLU A 1 523 ? 49.394 3.427 -76.594 1.00 73.50 523 GLU A CA 1
ATOM 4215 C C . GLU A 1 523 ? 50.424 2.621 -77.395 1.00 73.50 523 GLU A C 1
ATOM 4217 O O . GLU A 1 523 ? 50.753 2.991 -78.523 1.00 73.50 523 GLU A O 1
ATOM 4222 N N . ARG A 1 524 ? 50.854 1.457 -76.887 1.00 75.06 524 ARG A N 1
ATOM 4223 C CA . ARG A 1 524 ? 51.776 0.554 -77.594 1.00 75.06 524 ARG A CA 1
ATOM 4224 C C . ARG A 1 524 ? 51.214 0.086 -78.939 1.00 75.06 524 ARG A C 1
ATOM 4226 O O . ARG A 1 524 ? 51.932 0.101 -79.940 1.00 75.06 524 ARG A O 1
ATOM 4233 N N . ARG A 1 525 ? 49.940 -0.319 -78.989 1.00 73.69 525 ARG A N 1
ATOM 4234 C CA . ARG A 1 525 ? 49.274 -0.749 -80.234 1.00 73.69 525 ARG A CA 1
ATOM 4235 C C . ARG A 1 525 ? 49.099 0.400 -81.225 1.00 73.69 525 ARG A C 1
ATOM 4237 O O . ARG A 1 525 ? 49.307 0.197 -82.420 1.00 73.69 525 ARG A O 1
ATOM 4244 N N . LEU A 1 526 ? 48.776 1.600 -80.742 1.00 66.69 526 LEU A N 1
ATOM 4245 C CA . LEU A 1 526 ? 48.687 2.806 -81.570 1.00 66.69 526 LEU A CA 1
ATOM 4246 C C . LEU A 1 526 ? 50.049 3.172 -82.176 1.00 66.69 526 LEU A C 1
ATOM 4248 O O . LEU A 1 526 ? 50.125 3.449 -83.370 1.00 66.69 526 LEU A O 1
ATOM 4252 N N . SER A 1 527 ? 51.134 3.090 -81.402 1.00 65.12 527 SER A N 1
ATOM 4253 C CA . SER A 1 527 ? 52.499 3.299 -81.906 1.00 65.12 527 SER A CA 1
ATOM 4254 C C . SER A 1 527 ? 52.935 2.235 -82.920 1.00 65.12 527 SER A C 1
ATOM 4256 O O . SER A 1 527 ? 53.660 2.552 -83.857 1.00 65.12 527 SER A O 1
ATOM 4258 N N . GLN A 1 528 ? 52.468 0.989 -82.802 1.00 63.78 528 GLN A N 1
ATOM 4259 C CA . GLN A 1 528 ? 52.731 -0.064 -83.796 1.00 63.78 528 GLN A CA 1
ATOM 4260 C C . GLN A 1 528 ? 51.937 0.117 -85.101 1.00 63.78 528 GLN A C 1
ATOM 4262 O O . GLN A 1 528 ? 52.371 -0.360 -86.148 1.00 63.78 528 GLN A O 1
ATOM 4267 N N . GLN A 1 529 ? 50.806 0.829 -85.065 1.00 56.34 529 GLN A N 1
ATOM 4268 C CA . GLN A 1 529 ? 49.986 1.155 -86.239 1.00 56.34 529 GLN A CA 1
ATOM 4269 C C . GLN A 1 529 ? 50.269 2.544 -86.845 1.00 56.34 529 GLN A C 1
ATOM 4271 O O . GLN A 1 529 ? 49.622 2.927 -87.824 1.00 56.34 529 GLN A O 1
ATOM 4276 N N . GLN A 1 530 ? 51.278 3.279 -86.354 1.00 47.62 530 GLN A N 1
ATOM 4277 C CA . GLN A 1 530 ? 51.701 4.591 -86.883 1.00 47.62 530 GLN A CA 1
ATOM 4278 C C . GLN A 1 530 ? 52.234 4.580 -88.333 1.00 47.62 530 GLN A C 1
ATOM 4280 O O . GLN A 1 530 ? 52.692 5.606 -88.828 1.00 47.62 530 GLN A O 1
ATOM 4285 N N . GLY A 1 531 ? 52.111 3.465 -89.055 1.00 47.88 531 GLY A N 1
ATOM 4286 C CA . GLY A 1 531 ? 52.239 3.433 -90.508 1.00 47.88 531 GLY A CA 1
ATOM 4287 C C . GLY A 1 531 ? 51.020 3.939 -91.297 1.00 47.88 531 GLY A C 1
ATOM 4288 O O . GLY A 1 531 ? 51.173 4.103 -92.502 1.00 47.88 531 GLY A O 1
ATOM 4289 N N . SER A 1 532 ? 49.831 4.171 -90.701 1.00 45.69 532 SER A N 1
ATOM 4290 C CA . SER A 1 532 ? 48.631 4.422 -91.535 1.00 45.69 532 SER A CA 1
ATOM 4291 C C . SER A 1 532 ? 47.615 5.507 -91.137 1.00 45.69 532 SER A C 1
ATOM 4293 O O . SER A 1 532 ? 46.760 5.780 -91.973 1.00 45.69 532 SER A O 1
ATOM 4295 N N . TYR A 1 533 ? 47.659 6.179 -89.979 1.00 40.12 533 TYR A N 1
ATOM 4296 C CA . TYR A 1 533 ? 46.723 7.297 -89.721 1.00 40.12 533 TYR A CA 1
ATOM 4297 C C . TYR A 1 533 ? 47.354 8.422 -88.895 1.00 40.12 533 TYR A C 1
ATOM 4299 O O . TYR A 1 533 ? 47.482 8.350 -87.674 1.00 40.12 533 TYR A O 1
ATOM 4307 N N . THR A 1 534 ? 47.728 9.497 -89.584 1.00 43.44 534 THR A N 1
ATOM 4308 C CA . THR A 1 534 ? 47.960 10.823 -89.012 1.00 43.44 534 THR A CA 1
ATOM 4309 C C . THR A 1 534 ? 46.612 11.531 -88.857 1.00 43.44 534 THR A C 1
ATOM 4311 O O . THR A 1 534 ? 45.781 11.471 -89.756 1.00 43.44 534 THR A O 1
ATOM 4314 N N . VAL A 1 535 ? 46.459 12.267 -87.751 1.00 47.47 535 VAL A N 1
ATOM 4315 C CA . VAL A 1 535 ? 45.320 13.122 -87.348 1.00 47.47 535 VAL A CA 1
ATOM 4316 C C . VAL A 1 535 ? 44.302 12.440 -86.421 1.00 47.47 535 VAL A C 1
ATOM 4318 O O . VAL A 1 535 ? 43.343 11.834 -86.875 1.00 47.47 535 VAL A O 1
ATOM 4321 N N . LEU A 1 536 ? 44.511 12.604 -85.104 1.00 42.50 536 LEU A N 1
ATOM 4322 C CA . LEU A 1 536 ? 43.518 12.998 -84.078 1.00 42.50 536 LEU A CA 1
ATOM 4323 C C . LEU A 1 536 ? 44.189 12.943 -82.685 1.00 42.50 536 LEU A C 1
ATOM 4325 O O . LEU A 1 536 ? 44.042 11.980 -81.943 1.00 42.50 536 LEU A O 1
ATOM 4329 N N . LEU A 1 537 ? 44.974 13.967 -82.329 1.00 50.31 537 LEU A N 1
ATOM 4330 C CA . LEU A 1 537 ? 45.697 14.038 -81.041 1.00 50.31 537 LEU A CA 1
ATOM 4331 C C . LEU A 1 537 ? 45.565 15.339 -80.209 1.00 50.31 537 LEU A C 1
ATOM 4333 O O . LEU A 1 537 ? 46.046 15.336 -79.079 1.00 50.31 537 LEU A O 1
ATOM 4337 N N . PRO A 1 538 ? 44.894 16.424 -80.651 1.00 38.75 538 PRO A N 1
ATOM 4338 C CA . PRO A 1 538 ? 44.677 17.578 -79.760 1.00 38.75 538 PRO A CA 1
ATOM 4339 C C . PRO A 1 538 ? 43.539 17.423 -78.728 1.00 38.75 538 PRO A C 1
ATOM 4341 O O . PRO A 1 538 ? 43.692 17.847 -77.590 1.00 38.75 538 PRO A O 1
ATOM 4344 N N . TRP A 1 539 ? 42.423 16.758 -79.056 1.00 42.06 539 TRP A N 1
ATOM 4345 C CA . TRP A 1 539 ? 41.241 16.688 -78.166 1.00 42.06 539 TRP A CA 1
ATOM 4346 C C . TRP A 1 539 ? 41.448 15.813 -76.910 1.00 42.06 539 TRP A C 1
ATOM 4348 O O . TRP A 1 539 ? 40.918 16.116 -75.840 1.00 42.06 539 TRP A O 1
ATOM 4358 N N . LEU A 1 540 ? 42.257 14.752 -76.998 1.00 39.06 540 LEU A N 1
ATOM 4359 C CA . LEU A 1 540 ? 42.465 13.814 -75.886 1.00 39.06 540 LEU A CA 1
ATOM 4360 C C . LEU A 1 540 ? 43.260 14.429 -74.717 1.00 39.06 540 LEU A C 1
ATOM 4362 O O . LEU A 1 540 ? 43.119 13.997 -73.573 1.00 39.06 540 LEU A O 1
ATOM 4366 N N . LYS A 1 541 ? 44.084 15.446 -75.001 1.00 37.97 541 LYS A N 1
ATOM 4367 C CA . LYS A 1 541 ? 44.986 16.074 -74.026 1.00 37.97 541 LYS A CA 1
ATOM 4368 C C . LYS A 1 541 ? 44.263 17.079 -73.123 1.00 37.97 541 LYS A C 1
ATOM 4370 O O . LYS A 1 541 ? 44.521 17.107 -71.921 1.00 37.97 541 LYS A O 1
ATOM 4375 N N . ASP A 1 542 ? 43.289 17.811 -73.661 1.00 38.03 542 ASP A N 1
ATOM 4376 C CA . ASP A 1 542 ? 42.551 18.838 -72.911 1.00 38.03 542 ASP A CA 1
ATOM 4377 C C . ASP A 1 542 ? 41.546 18.243 -71.906 1.00 38.03 542 ASP A C 1
ATOM 4379 O O . ASP A 1 542 ? 41.264 18.835 -70.864 1.00 38.03 542 ASP A O 1
ATOM 4383 N N . SER A 1 543 ? 41.069 17.011 -72.130 1.00 41.12 543 SER A N 1
ATOM 4384 C CA . SER A 1 543 ? 40.115 16.344 -71.226 1.00 41.12 543 SER A CA 1
ATOM 4385 C C . SER A 1 543 ? 40.754 15.720 -69.965 1.00 41.12 543 SER A C 1
ATOM 4387 O O . SER A 1 543 ? 40.038 15.186 -69.105 1.00 41.12 543 SER A O 1
ATOM 4389 N N . LEU A 1 544 ? 42.087 15.755 -69.840 1.00 41.22 544 LEU A N 1
ATOM 4390 C CA . LEU A 1 544 ? 42.842 15.221 -68.696 1.00 41.22 544 LEU A CA 1
ATOM 4391 C C . LEU A 1 544 ? 43.129 16.269 -67.607 1.00 41.22 544 LEU A C 1
ATOM 4393 O O . LEU A 1 544 ? 43.268 15.894 -66.445 1.00 41.22 544 LEU A O 1
ATOM 4397 N N . VAL A 1 545 ? 43.158 17.561 -67.943 1.00 40.25 545 VAL A N 1
ATOM 4398 C CA . VAL A 1 545 ? 43.673 18.610 -67.040 1.00 40.25 545 VAL A CA 1
ATOM 4399 C C . VAL A 1 545 ? 42.596 19.194 -66.109 1.00 40.25 545 VAL A C 1
ATOM 4401 O O . VAL A 1 545 ? 42.898 19.569 -64.980 1.00 40.25 545 VAL A O 1
ATOM 4404 N N . GLY A 1 546 ? 41.321 19.203 -66.511 1.00 39.56 546 GLY A N 1
ATOM 4405 C CA . GLY A 1 546 ? 40.265 19.920 -65.774 1.00 39.56 546 GLY A CA 1
ATOM 4406 C C . GLY A 1 546 ? 39.740 19.272 -64.481 1.00 39.56 546 GLY A C 1
ATOM 4407 O O . GLY A 1 546 ? 39.097 19.950 -63.689 1.00 39.56 546 GLY A O 1
ATOM 4408 N N . SER A 1 547 ? 39.968 17.974 -64.244 1.00 47.00 547 SER A N 1
ATOM 4409 C CA . SER A 1 547 ? 39.280 17.235 -63.159 1.00 47.00 547 SER A CA 1
ATOM 4410 C C . SER A 1 547 ? 40.152 16.926 -61.939 1.00 47.00 547 SER A C 1
ATOM 4412 O O . SER A 1 547 ? 39.622 16.668 -60.863 1.00 47.00 547 SER A O 1
ATOM 4414 N N . VAL A 1 548 ? 41.480 16.942 -62.089 1.00 39.44 548 VAL A N 1
ATOM 4415 C CA . VAL A 1 548 ? 42.416 16.642 -60.990 1.00 39.44 548 VAL A CA 1
ATOM 4416 C C . VAL A 1 548 ? 42.518 17.826 -60.027 1.00 39.44 548 VAL A C 1
ATOM 4418 O O . VAL A 1 548 ? 42.556 17.613 -58.819 1.00 39.44 548 VAL A O 1
ATOM 4421 N N . SER A 1 549 ? 42.462 19.065 -60.535 1.00 34.38 549 SER A N 1
ATOM 4422 C CA . SER A 1 549 ? 42.611 20.255 -59.690 1.00 34.38 549 SER A CA 1
ATOM 4423 C C . SER A 1 549 ? 41.415 20.501 -58.768 1.00 34.38 549 SER A C 1
ATOM 4425 O O . SER A 1 549 ? 41.593 21.103 -57.723 1.00 34.38 549 SER A O 1
ATOM 4427 N N . GLN A 1 550 ? 40.207 20.037 -59.112 1.00 38.72 550 GLN A N 1
ATOM 4428 C CA . GLN A 1 550 ? 39.021 20.219 -58.261 1.00 38.72 550 GLN A CA 1
ATOM 4429 C C . GLN A 1 550 ? 38.965 19.214 -57.101 1.00 38.72 550 GLN A C 1
ATOM 4431 O O . GLN A 1 550 ? 38.370 19.505 -56.067 1.00 38.72 550 GLN A O 1
ATOM 4436 N N . PHE A 1 551 ? 39.602 18.046 -57.245 1.00 37.44 551 PHE A N 1
ATOM 4437 C CA . PHE A 1 551 ? 39.590 16.997 -56.223 1.00 37.44 551 PHE A CA 1
ATOM 4438 C C . PHE A 1 551 ? 40.708 17.183 -55.187 1.00 37.44 551 PHE A C 1
ATOM 4440 O O . PHE A 1 551 ? 40.485 16.971 -53.997 1.00 37.44 551 PHE A O 1
ATOM 4447 N N . THR A 1 552 ? 41.884 17.673 -55.598 1.00 37.62 552 THR A N 1
ATOM 4448 C CA . THR A 1 552 ? 42.959 18.036 -54.659 1.00 37.62 552 THR A CA 1
ATOM 4449 C C . THR A 1 552 ? 42.557 19.188 -53.739 1.00 37.62 552 THR A C 1
ATOM 4451 O O . THR A 1 552 ? 42.854 19.131 -52.550 1.00 37.62 552 THR A O 1
ATOM 4454 N N . THR A 1 553 ? 41.796 20.177 -54.224 1.00 37.41 553 THR A N 1
ATOM 4455 C CA . THR A 1 553 ? 41.308 21.291 -53.386 1.00 37.41 553 THR A CA 1
ATOM 4456 C C . THR A 1 553 ? 40.297 20.840 -52.323 1.00 37.41 553 THR A C 1
ATOM 4458 O O . THR A 1 553 ? 40.287 21.385 -51.221 1.00 37.41 553 THR A O 1
ATOM 4461 N N . LEU A 1 554 ? 39.485 19.812 -52.607 1.00 36.56 554 LEU A N 1
ATOM 4462 C CA . LEU A 1 554 ? 38.544 19.218 -51.645 1.00 36.56 554 LEU A CA 1
ATOM 4463 C C . LEU A 1 554 ? 39.263 18.385 -50.570 1.00 36.56 554 LEU A C 1
ATOM 4465 O O . LEU A 1 554 ? 38.931 18.496 -49.390 1.00 36.56 554 LEU A O 1
ATOM 4469 N N . CYS A 1 555 ? 40.293 17.620 -50.947 1.00 35.88 555 CYS A N 1
ATOM 4470 C CA . CYS A 1 555 ? 41.126 16.884 -49.991 1.00 35.88 555 CYS A CA 1
ATOM 4471 C C . CYS A 1 555 ? 41.986 17.818 -49.121 1.00 35.88 555 CYS A C 1
ATOM 4473 O O . CYS A 1 555 ? 42.114 17.585 -47.922 1.00 35.88 555 CYS A O 1
ATOM 4475 N N . GLU A 1 556 ? 42.524 18.910 -49.673 1.00 35.22 556 GLU A N 1
ATOM 4476 C CA . GLU A 1 556 ? 43.275 19.906 -48.894 1.00 35.22 556 GLU A CA 1
ATOM 4477 C C . GLU A 1 556 ? 42.388 20.676 -47.905 1.00 35.22 556 GLU A C 1
ATOM 4479 O O . GLU A 1 556 ? 42.842 20.993 -46.804 1.00 35.22 556 GLU A O 1
ATOM 4484 N N . HIS A 1 557 ? 41.121 20.936 -48.249 1.00 36.41 557 HIS A N 1
ATOM 4485 C CA . HIS A 1 557 ? 40.152 21.528 -47.321 1.00 36.41 557 HIS A CA 1
ATOM 4486 C C . HIS A 1 557 ? 39.799 20.578 -46.167 1.00 36.41 557 HIS A C 1
ATOM 4488 O O . HIS A 1 557 ? 39.759 21.020 -45.020 1.00 36.41 557 HIS A O 1
ATOM 4494 N N . ALA A 1 558 ? 39.621 19.281 -46.447 1.00 34.03 558 ALA A N 1
ATOM 4495 C CA . ALA A 1 558 ? 39.332 18.265 -45.432 1.00 34.03 558 ALA A CA 1
ATOM 4496 C C . ALA A 1 558 ? 40.521 18.013 -44.480 1.00 34.03 558 ALA A C 1
ATOM 4498 O O . ALA A 1 558 ? 40.336 17.825 -43.278 1.00 34.03 558 ALA A O 1
ATOM 4499 N N . VAL A 1 559 ? 41.757 18.084 -44.988 1.00 35.62 559 VAL A N 1
ATOM 4500 C CA . VAL A 1 559 ? 42.979 17.949 -44.173 1.00 35.62 559 VAL A CA 1
ATOM 4501 C C . VAL A 1 559 ? 43.252 19.216 -43.344 1.00 35.62 559 VAL A C 1
ATOM 4503 O O . VAL A 1 559 ? 43.666 19.115 -42.186 1.00 35.62 559 VAL A O 1
ATOM 4506 N N . LYS A 1 560 ? 42.948 20.416 -43.868 1.00 35.97 560 LYS A N 1
ATOM 4507 C CA . LYS A 1 560 ? 43.041 21.677 -43.104 1.00 35.97 560 LYS A CA 1
ATOM 4508 C C . LYS A 1 560 ? 41.974 21.806 -42.013 1.00 35.97 560 LYS A C 1
ATOM 4510 O O . LYS A 1 560 ? 42.272 22.368 -40.965 1.00 35.97 560 LYS A O 1
ATOM 4515 N N . SER A 1 561 ? 40.776 21.239 -42.191 1.00 36.59 561 SER A N 1
ATOM 4516 C CA . SER A 1 561 ? 39.757 21.194 -41.125 1.00 36.59 561 SER A CA 1
ATOM 4517 C C . SER A 1 561 ? 40.077 20.206 -39.998 1.00 36.59 561 SER A C 1
ATOM 4519 O O . SER A 1 561 ? 39.493 20.301 -38.924 1.00 36.59 561 SER A O 1
ATOM 4521 N N . MET A 1 562 ? 41.019 19.281 -40.211 1.00 36.56 562 MET A N 1
ATOM 4522 C CA . MET A 1 562 ? 41.499 18.347 -39.184 1.00 36.56 562 MET A CA 1
ATOM 4523 C C . MET A 1 562 ? 42.757 18.837 -38.446 1.00 36.56 562 MET A C 1
ATOM 4525 O O . MET A 1 562 ? 43.289 18.125 -37.598 1.00 36.56 562 MET A O 1
ATOM 4529 N N . SER A 1 563 ? 43.240 20.051 -38.736 1.00 37.72 563 SER A N 1
ATOM 4530 C CA . SER A 1 563 ? 44.470 20.609 -38.153 1.00 37.72 563 SER A CA 1
ATOM 4531 C C . SER A 1 563 ? 44.287 22.021 -37.576 1.00 37.72 563 SER A C 1
ATOM 4533 O O . SER A 1 563 ? 45.135 22.896 -37.736 1.00 37.72 563 SER A O 1
ATOM 4535 N N . THR A 1 564 ? 43.205 22.231 -36.821 1.00 28.72 564 THR A N 1
ATOM 4536 C CA . THR A 1 564 ? 43.079 23.361 -35.884 1.00 28.72 564 THR A CA 1
ATOM 4537 C C . THR A 1 564 ? 42.822 22.863 -34.459 1.00 28.72 564 THR A C 1
ATOM 4539 O O . THR A 1 564 ? 41.737 22.350 -34.190 1.00 28.72 564 THR A O 1
ATOM 4542 N N . PRO A 1 565 ? 43.760 23.050 -33.515 1.00 37.22 565 PRO A N 1
ATOM 4543 C CA . PRO A 1 565 ? 43.450 23.033 -32.096 1.00 37.22 565 PRO A CA 1
ATOM 4544 C C . PRO A 1 565 ? 42.937 24.426 -31.713 1.00 37.22 565 PRO A C 1
ATOM 4546 O O . PRO A 1 565 ? 43.687 25.401 -31.744 1.00 37.22 565 PRO A O 1
ATOM 4549 N N . THR A 1 566 ? 41.662 24.557 -31.358 1.00 30.72 566 THR A N 1
ATOM 4550 C CA . THR A 1 566 ? 41.159 25.780 -30.717 1.00 30.72 566 THR A CA 1
ATOM 4551 C C . THR A 1 566 ? 40.853 25.468 -29.266 1.00 30.72 566 THR A C 1
ATOM 4553 O O . THR A 1 566 ? 39.760 25.028 -28.949 1.00 30.72 566 THR A O 1
ATOM 4556 N N . THR A 1 567 ? 41.821 25.691 -28.376 1.00 28.23 567 THR A N 1
ATOM 4557 C CA . THR A 1 567 ? 41.574 26.378 -27.098 1.00 28.23 567 THR A CA 1
ATOM 4558 C C . THR A 1 567 ? 42.905 26.924 -26.568 1.00 28.23 567 THR A C 1
ATOM 4560 O O . THR A 1 567 ? 43.582 26.284 -25.773 1.00 28.23 567 THR A O 1
ATOM 4563 N N . THR A 1 568 ? 43.273 28.136 -26.986 1.00 28.03 568 THR A N 1
ATOM 4564 C CA . THR A 1 568 ? 44.138 29.002 -26.173 1.00 28.03 568 THR A CA 1
ATOM 4565 C C . THR A 1 568 ? 43.457 30.356 -26.080 1.00 28.03 568 THR A C 1
ATOM 4567 O O . THR A 1 568 ? 43.523 31.162 -27.002 1.00 28.03 568 THR A O 1
ATOM 4570 N N . ALA A 1 569 ? 42.787 30.597 -24.961 1.00 27.44 569 ALA A N 1
ATOM 4571 C CA . ALA A 1 569 ? 42.375 31.927 -24.544 1.00 27.44 569 ALA A CA 1
ATOM 4572 C C . ALA A 1 569 ? 42.619 32.047 -23.040 1.00 27.44 569 ALA A C 1
ATOM 4574 O O . ALA A 1 569 ? 41.705 31.874 -22.246 1.00 27.44 569 ALA A O 1
ATOM 4575 N N . ALA A 1 570 ? 43.882 32.276 -22.676 1.00 26.52 570 ALA A N 1
ATOM 4576 C CA . ALA A 1 570 ? 44.291 33.036 -21.494 1.00 26.52 570 ALA A CA 1
ATOM 4577 C C . ALA A 1 570 ? 45.825 33.085 -21.442 1.00 26.52 570 ALA A C 1
ATOM 4579 O O . ALA A 1 570 ? 46.442 32.304 -20.729 1.00 26.52 570 ALA A O 1
ATOM 4580 N N . LEU A 1 571 ? 46.453 33.981 -22.209 1.00 25.89 571 LEU A N 1
ATOM 4581 C CA . LEU A 1 571 ? 47.826 34.417 -21.935 1.00 25.89 571 LEU A CA 1
ATOM 4582 C C . LEU A 1 571 ? 48.043 35.850 -22.445 1.00 25.89 571 LEU A C 1
ATOM 4584 O O . LEU A 1 571 ? 48.452 36.093 -23.575 1.00 25.89 571 LEU A O 1
ATOM 4588 N N . THR A 1 572 ? 47.793 36.786 -21.540 1.00 26.42 572 THR A N 1
ATOM 4589 C CA . THR A 1 572 ? 48.451 38.092 -21.409 1.00 26.42 572 THR A CA 1
ATOM 4590 C C . THR A 1 572 ? 48.415 38.320 -19.889 1.00 26.42 572 THR A C 1
ATOM 4592 O O . THR A 1 572 ? 47.367 38.131 -19.288 1.00 26.42 572 THR A O 1
ATOM 4595 N N . ILE A 1 573 ? 49.464 38.635 -19.132 1.00 26.95 573 ILE A N 1
ATOM 4596 C CA . ILE A 1 573 ? 50.645 39.474 -19.331 1.00 26.95 573 ILE A CA 1
ATOM 4597 C C . ILE A 1 573 ? 51.676 39.051 -18.245 1.00 26.95 573 ILE A C 1
ATOM 4599 O O . ILE A 1 573 ? 51.290 38.590 -17.175 1.00 26.95 573 ILE A O 1
ATOM 4603 N N . VAL A 1 574 ? 52.955 39.350 -18.497 1.00 27.33 574 VAL A N 1
ATOM 4604 C CA . VAL A 1 574 ? 54.044 39.657 -17.537 1.00 27.33 574 VAL A CA 1
ATOM 4605 C C . VAL A 1 574 ? 55.135 38.588 -17.377 1.00 27.33 574 VAL A C 1
ATOM 4607 O O . VAL A 1 574 ? 55.040 37.609 -16.647 1.00 27.33 574 VAL A O 1
ATOM 4610 N N . SER A 1 575 ? 56.233 38.901 -18.062 1.00 27.42 575 SER A N 1
ATOM 4611 C CA . SER A 1 575 ? 57.633 38.590 -17.779 1.00 27.42 575 SER A CA 1
ATOM 4612 C C . SER A 1 575 ? 58.007 38.434 -16.298 1.00 27.42 575 SER A C 1
ATOM 4614 O O . SER A 1 575 ? 57.773 39.351 -15.514 1.00 27.42 575 SER A O 1
ATOM 4616 N N . ASN A 1 576 ? 58.761 37.383 -15.958 1.00 28.05 576 ASN A N 1
ATOM 4617 C CA . ASN A 1 576 ? 60.130 37.534 -15.438 1.00 28.05 576 ASN A CA 1
ATOM 4618 C C . ASN A 1 576 ? 60.831 36.182 -15.187 1.00 28.05 576 ASN A C 1
ATOM 4620 O O . ASN A 1 576 ? 60.313 35.305 -14.504 1.00 28.05 576 ASN A O 1
ATOM 4624 N N . ASN A 1 577 ? 62.045 36.077 -15.745 1.00 27.55 577 ASN A N 1
ATOM 4625 C CA . ASN A 1 577 ? 63.278 35.476 -15.197 1.00 27.55 577 ASN A CA 1
ATOM 4626 C C . ASN A 1 577 ? 63.185 35.067 -13.707 1.00 27.55 577 ASN A C 1
ATOM 4628 O O . ASN A 1 577 ? 62.748 35.866 -12.891 1.00 27.55 577 ASN A O 1
ATOM 4632 N N . THR A 1 578 ? 63.673 33.935 -13.184 1.00 28.97 578 THR A N 1
ATOM 4633 C CA . THR A 1 578 ? 64.890 33.128 -13.432 1.00 28.97 578 THR A CA 1
ATOM 4634 C C . THR A 1 578 ? 64.820 31.870 -12.513 1.00 28.97 578 THR A C 1
ATOM 4636 O O . THR A 1 578 ? 63.939 31.804 -11.658 1.00 28.97 578 THR A O 1
ATOM 4639 N N . PRO A 1 579 ? 65.717 30.867 -12.643 1.00 40.09 579 PRO A N 1
ATOM 4640 C CA . PRO A 1 579 ? 65.501 29.480 -12.206 1.00 40.09 579 PRO A CA 1
ATOM 4641 C C . PRO A 1 579 ? 66.028 29.170 -10.795 1.00 40.09 579 PRO A C 1
ATOM 4643 O O . PRO A 1 579 ? 66.958 29.836 -10.340 1.00 40.09 579 PRO A O 1
ATOM 4646 N N . LYS A 1 580 ? 65.538 28.085 -10.161 1.00 27.64 580 LYS A N 1
ATOM 4647 C CA . LYS A 1 580 ? 66.329 27.223 -9.246 1.00 27.64 580 LYS A CA 1
ATOM 4648 C C . LYS A 1 580 ? 65.575 25.975 -8.735 1.00 27.64 580 LYS A C 1
ATOM 4650 O O . LYS A 1 580 ? 64.553 26.091 -8.081 1.00 27.64 580 LYS A O 1
ATOM 4655 N N . LYS A 1 581 ? 66.239 24.825 -8.937 1.00 28.30 581 LYS A N 1
ATOM 4656 C CA . LYS A 1 581 ? 66.469 23.705 -7.995 1.00 28.30 581 LYS A CA 1
ATOM 4657 C C . LYS A 1 581 ? 65.289 22.846 -7.490 1.00 28.30 581 LYS A C 1
ATOM 4659 O O . LYS A 1 581 ? 64.546 23.235 -6.604 1.00 28.30 581 LYS A O 1
ATOM 4664 N N . SER A 1 582 ? 65.312 21.576 -7.907 1.00 27.88 582 SER A N 1
ATOM 4665 C CA . SER A 1 582 ? 65.104 20.393 -7.043 1.00 27.88 582 SER A CA 1
ATOM 4666 C C . SER A 1 582 ? 66.071 20.426 -5.832 1.00 27.88 582 SER A C 1
ATOM 4668 O O . SER A 1 582 ? 67.175 20.955 -6.026 1.00 27.88 582 SER A O 1
ATOM 4670 N N . PRO A 1 583 ? 65.787 19.822 -4.648 1.00 39.28 583 PRO A N 1
ATOM 4671 C CA . PRO A 1 583 ? 65.500 18.379 -4.555 1.00 39.28 583 PRO A CA 1
ATOM 4672 C C . PRO A 1 583 ? 64.625 17.868 -3.373 1.00 39.28 583 PRO A C 1
ATOM 4674 O O . PRO A 1 583 ? 64.334 18.577 -2.422 1.00 39.28 583 PRO A O 1
ATOM 4677 N N . SER A 1 584 ? 64.335 16.560 -3.459 1.00 27.19 584 SER A N 1
ATOM 4678 C CA . SER A 1 584 ? 64.308 15.536 -2.388 1.00 27.19 584 SER A CA 1
ATOM 4679 C C . SER A 1 584 ? 63.201 15.475 -1.320 1.00 27.19 584 SER A C 1
ATOM 4681 O O . SER A 1 584 ? 63.084 16.369 -0.497 1.00 27.19 584 SER A O 1
ATOM 4683 N N . LYS A 1 585 ? 62.585 14.277 -1.283 1.00 31.16 585 LYS A N 1
ATOM 4684 C CA . LYS A 1 585 ? 62.399 13.320 -0.162 1.00 31.16 585 LYS A CA 1
ATOM 4685 C C . LYS A 1 585 ? 61.780 13.765 1.177 1.00 31.16 585 LYS A C 1
ATOM 4687 O O . LYS A 1 585 ? 62.339 14.628 1.836 1.00 31.16 585 LYS A O 1
ATOM 4692 N N . ASN A 1 586 ? 60.849 12.896 1.610 1.00 33.56 586 ASN A N 1
ATOM 4693 C CA . ASN A 1 586 ? 60.390 12.569 2.975 1.00 33.56 586 ASN A CA 1
ATOM 4694 C C . ASN A 1 586 ? 59.644 13.717 3.690 1.00 33.56 586 ASN A C 1
ATOM 4696 O O . ASN A 1 586 ? 60.042 14.867 3.575 1.00 33.56 586 ASN A O 1
ATOM 4700 N N . ASP A 1 587 ? 58.518 13.515 4.371 1.00 35.53 587 ASP A N 1
ATOM 4701 C CA . ASP A 1 587 ? 58.019 12.369 5.150 1.00 35.53 587 ASP A CA 1
ATOM 4702 C C . ASP A 1 587 ? 56.607 11.895 4.764 1.00 35.53 587 ASP A C 1
ATOM 4704 O O . ASP A 1 587 ? 55.840 12.697 4.178 1.00 35.53 587 ASP A O 1
#

Sequence (587 aa):
MRNSPVMDFDRSTKFSSAENLTTNQKNSLYSPEGCDLDTNDDIYTTEPMPFIQSVGNGKLVVNPRARDMLSRIEKPLVVISIAGLYRTGKSFLMNRLFGQPGFSIGGSTEANTKGIWVWCRDHPWNEEQCLVVLDSEGLGDTEKEDGINQDVHVFALAVLLSSCVVYNSWNAIDESAIQNLSLVTQMIEFIQLSRTEDDSAGNDTADDVFSPFFIWVVRDFSLSLKIEQRPCTADEYLEHALKDKPGARNLQRNEVRKKIREFFPTRKCFTLKRPVVDEEKLNNLDELPEDEFRPAFLEEVHRFIKCALGSSPVKVVNQVEITGHHFNYLAESYVSSLNNGSTPSIPSIINHIVEAEFIREKESITHNYRKKMNERLIKPMSVEELDNFSAELRSEAMKRFKRHKVLQKASNTNEMEQKLTDTLWELQVHYERENKRISKEFCSDLIKELYATINRRLNNEEYNMYGGYKAFLRDLVRLEKAYQSTPNKGPMSDQVLGEFVISLEGVKMLIRSGVEIINMELERRLSQQQGSYTVLLPWLKDSLVGSVSQFTTLCEHAVKSMSTPTTTAALTIVSNNTPKKSPSKND

Nearest PDB structures (foldseek):
  1f5n-assembly1_A  TM=7.702E-01  e=1.742E-34  Homo sapiens
  7m1s-assembly1_A  TM=7.317E-01  e=3.214E-33  Homo sapiens
  8r1a-assembly1_A  TM=5.517E-01  e=3.203E-37  Homo sapiens
  7e58-assembly1_A  TM=7.400E-01  e=2.861E-32  Homo sapiens
  7e5a-assembly1_B  TM=5.930E-01  e=3.654E-35  Homo sapiens

InterPro domains:
  IPR003191 Guanylate-binding protein/Atlastin, C-terminal [PF02841] (321-509)
  IPR015894 Guanylate-binding protein, N-terminal [PF02263] (58-314)
  IPR027417 P-loop containing nucleoside triphosphate hydrolase [G3DSA:3.40.50.300] (41-318)
  IPR027417 P-loop containing nucleoside triphosphate hydrolase [SSF52540] (47-307)
  IPR030386 GB1/RHD3-type guanine nucleotide-binding (G) domain [PS51715] (74-338)
  IPR036543 Guanylate-binding protein, C-terminal domain superfamily [SSF48340] (322-512)

Secondary structure (DSSP, 8-state):
-------------------------------------------S-SS-EEEEEEETTTEEEE-HHHHHHHTT--SPEEEEEEEEBTTS-HHHHHHHHHTS--S----SSS----SEEEEEEEETTEEEEEEEEEEEPPBT-TT-TTHHHHHHHHHHHHHHH-SEEEEEEESS--HHHHHHHHHHHHHHHHHHHHHHTT--S----GGGS--PEEEEEEET--S--EETTEE--HHHHHHHHHSPPPSGGGHHHHHHHHHHHHH-SSEEEEEPPPS-S-TTGGGGTTTS-GGGS-HHHHHHHHHHHHHHHHHPPPPEETTEEP-HHHHHHHHHHHHHHHHHT----HHHHHHHHHHHHHHHHHHHHHHHHHHHHHHHTTS---HHHHHHHHHHHHHHHHHHHHH-TTGGG-TTHHHHHHHHHHHHHHHHHHHHHHHHHHHHHHHHHHHHHHHHHHHHHHHTTTTSSTTHHHHHHHHHHHHHHHHHH-S---TTHHHHHHHHHHHTHHHHHHHHHHHHHHHHHHHHHHHHTTTS-----SHHHHTTTTTHHHHHHHHHHHHHHTS------------------------

Foldseek 3Di:
DDDDDDDDDDDDDDDDDDDDDDDDDDDDDDDDDDDDPDPDPDLFDPAKDDAWAADPPLAIDGDVVLLVSLQPWPAFEQEEEEAEAAPLCQQVLLCVLVPHRHQDAAPDLDFRDGAKIWGKDQQPVDNSYIYIYIYGTHPDRPPDPPRNLSSLLSRLLRQQLHLEYEYGEEAALDLVSLVVLLSNLVVLVLQVVLVVVVPPDDDDDLVQQRAHAYEYEYEQHPDQQDDPNHHDDQAVRVVVSLDQDDDPVCPSSVVSSVSCCSRNVHYYYFYAHHQAPDPVCVRVVNPDDNVRGDPRRVVRSVVVSCCSSPVRDGDDHSNDRAGSNLSSLSSRQSSVCSSVVHHRNSLVSLQVVLVVVLVVLLVVLLVVLVVVLVVVLPAQDAPVVLVVVLVVSLVVSLVVLVPPPSNVSDPVSVVSSVVSVVSSVVVSVVSVVVSLVRLLVLLLVLLCVLCVVVVVCVVVCVLLEACSLVVSVVSVVVSVVVLVPDPRSHDCSVVNVVVVVVVCPVVSVVSVVSNVVVVVVVVVVVVVVVVDDDDDPPPVVVVPPPPPVVVVVVVVVVVVVVPDDDDDDDDDDDDDDDDDDDDDDDD